Protein 7YKI (pdb70)

Sequence (388 aa):
SHWTSKVHESVIGRNPEGQLGFELKGGAENGQFPYLGEVKPGKVAYESGSKLVSEELLLEVNETPVAGLTIRDVLAVIKHCKDPLRLKKCVKQGGIVDKDLRHYLNLRFQKGSVDHELQQIIRDNLYLRTVPCCTTRPHKEGEVPGVDYIIFITVEEFMELEKSGALLESGTYEDNYYGTPKPPAESHWTSKVHESVIGRNPEGQLGFELKGGAENGQFPYLGEVKPGKVAYESGSKLVSEELLLEVNETPVAGLTIRDVLAVIKHCKDPLRLKCVKQGGIVDKDLRHYLNLRFQKGSVDHELQQIIRDNLYLRTVPCCTTRPHKEGEVPGVDYIFITVEEFMELEKSGALLESGTYEDNYYGTPKPPAEIRSHYLRAVSEIRSHYLRAVSE

Structure (mmCIF, N/CA/C/O backbone):
data_7YKI
#
_entry.id   7YKI
#
_cell.length_a   65.975
_cell.length_b   78.909
_cell.length_c   92.997
_cell.angle_alpha   90.000
_cell.angle_beta   90.000
_cell.angle_gamma   90.000
#
_symmetry.space_group_name_H-M   'P 21 2 21'
#
loop_
_entity.id
_entity.type
_entity.pdbx_description
1 polymer 'Membrane-associated guanylate kinase, WW and PDZ domain-containing protein 2'
2 polymer SAPAP1
3 non-polymer 'PHOSPHATE ION'
4 non-polymer GLYCEROL
5 water water
#
loop_
_atom_site.group_PDB
_atom_site.id
_atom_site.type_symbol
_atom_site.label_atom_id
_atom_site.label_alt_id
_atom_site.label_comp_id
_atom_site.label_asym_id
_atom_site.label_entity_id
_atom_site.label_seq_id
_atom_site.pdbx_PDB_ins_code
_atom_site.Cartn_x
_atom_site.Cartn_y
_atom_site.Cartn_z
_atom_site.occupancy
_atom_site.B_iso_or_equiv
_atom_site.auth_seq_id
_atom_site.auth_comp_id
_atom_site.auth_asym_id
_atom_site.auth_atom_id
_atom_site.pdbx_PDB_model_num
ATOM 1 N N . SER A 1 5 ? 71.815 11.911 64.668 1.000 60.657 9 SER A N 1
ATOM 2 C CA . SER A 1 5 ? 71.661 10.793 65.630 1.000 55.909 9 SER A CA 1
ATOM 3 C C . SER A 1 5 ? 72.286 11.165 66.978 1.000 54.654 9 SER A C 1
ATOM 4 O O . SER A 1 5 ? 73.003 12.162 67.144 1.000 56.552 9 SER A O 1
ATOM 7 N N . HIS A 1 6 ? 71.983 10.334 67.961 1.000 42.110 10 HIS A N 1
ATOM 8 C CA . HIS A 1 6 ? 72.285 10.676 69.329 1.000 37.215 10 HIS A CA 1
ATOM 9 C C . HIS A 1 6 ? 73.800 10.605 69.559 1.000 28.701 10 HIS A C 1
ATOM 10 O O . HIS A 1 6 ? 74.514 9.811 68.954 1.000 22.200 10 HIS A O 1
ATOM 17 N N . TRP A 1 7 ? 74.279 11.455 70.464 1.000 21.910 11 TRP A N 1
ATOM 18 C CA . TRP A 1 7 ? 75.610 11.349 71.036 1.000 21.687 11 TRP A CA 1
ATOM 19 C C . TRP A 1 7 ? 75.818 9.951 71.608 1.000 20.359 11 TRP A C 1
ATOM 20 O O . TRP A 1 7 ? 76.905 9.399 71.484 1.000 19.917 11 TRP A O 1
ATOM 31 N N . THR A 1 8 ? 74.783 9.381 72.237 1.000 20.339 12 THR A N 1
ATOM 32 C CA . THR A 1 8 ? 74.890 8.104 72.911 1.000 21.374 12 THR A CA 1
ATOM 33 C C . THR A 1 8 ? 74.542 6.926 71.988 1.000 22.595 12 THR A C 1
ATOM 34 O O . THR A 1 8 ? 74.449 5.815 72.472 1.000 18.130 12 THR A O 1
ATOM 38 N N . SER A 1 9 ? 74.420 7.117 70.672 1.000 22.475 13 SER A N 1
ATOM 39 C CA . SER A 1 9 ? 74.010 6.016 69.810 1.000 25.244 13 SER A CA 1
ATOM 40 C C . SER A 1 9 ? 75.020 4.863 69.824 1.000 20.862 13 SER A C 1
ATOM 41 O O . SER A 1 9 ? 74.600 3.715 69.723 1.000 17.712 13 SER A O 1
ATOM 44 N N . LYS A 1 10 ? 76.325 5.138 69.916 1.000 18.824 14 LYS A N 1
ATOM 45 C CA . LYS A 1 10 ? 77.333 4.071 69.896 1.000 18.737 14 LYS A CA 1
ATOM 46 C C . LYS A 1 10 ? 77.742 3.575 71.284 1.000 20.693 14 LYS A C 1
ATOM 47 O O . LYS A 1 10 ? 78.735 2.856 71.408 1.000 18.547 14 LYS A O 1
ATOM 53 N N . VAL A 1 11 ? 76.968 3.899 72.321 1.000 19.285 15 VAL A N 1
ATOM 54 C CA . VAL A 1 11 ? 77.299 3.483 73.675 1.000 22.668 15 VAL A CA 1
ATOM 55 C C . VAL A 1 11 ? 77.051 1.981 73.778 1.000 21.372 15 VAL A C 1
ATOM 56 O O . VAL A 1 11 ? 76.102 1.478 73.197 1.000 21.244 15 VAL A O 1
ATOM 60 N N . HIS A 1 12 ? 77.933 1.291 74.496 1.000 19.335 16 HIS A N 1
ATOM 61 C CA . HIS A 1 12 ? 77.840 -0.135 74.743 1.000 20.509 16 HIS A CA 1
ATOM 62 C C . HIS A 1 12 ? 78.506 -0.492 76.075 1.000 21.373 16 HIS A C 1
ATOM 63 O O . HIS A 1 12 ? 79.211 0.309 76.695 1.000 22.663 16 HIS A O 1
ATOM 70 N N . GLU A 1 13 ? 78.227 -1.704 76.544 1.000 22.133 17 GLU A N 1
ATOM 71 C CA . GLU A 1 13 ? 78.809 -2.231 77.760 1.000 25.496 17 GLU A CA 1
ATOM 72 C C . GLU A 1 13 ? 79.767 -3.365 77.392 1.000 25.719 17 GLU A C 1
ATOM 73 O O . GLU A 1 13 ? 79.369 -4.346 76.766 1.000 24.364 17 GLU A O 1
ATOM 79 N N . SER A 1 14 ? 81.032 -3.178 77.745 1.000 23.211 18 SER A N 1
ATOM 80 C CA . SER A 1 14 ? 82.051 -4.200 77.670 1.000 25.334 18 SER A CA 1
ATOM 81 C C . SER A 1 14 ? 82.398 -4.669 79.083 1.000 26.862 18 SER A C 1
ATOM 82 O O . SER A 1 14 ? 82.425 -3.879 80.036 1.000 25.970 18 SER A O 1
ATOM 85 N N . VAL A 1 15 ? 82.586 -5.980 79.248 1.000 27.224 19 VAL A N 1
ATOM 86 C CA . VAL A 1 15 ? 82.844 -6.568 80.555 1.000 28.758 19 VAL A CA 1
ATOM 87 C C . VAL A 1 15 ? 84.259 -7.153 80.582 1.000 33.491 19 VAL A C 1
ATOM 88 O O . VAL A 1 15 ? 84.626 -7.930 79.697 1.000 29.401 19 VAL A O 1
ATOM 92 N N . ILE A 1 16 ? 85.049 -6.768 81.591 1.000 30.641 20 ILE A N 1
ATOM 93 C CA . ILE A 1 16 ? 86.426 -7.207 81.687 1.000 31.576 20 ILE A CA 1
ATOM 94 C C . ILE A 1 16 ? 86.718 -7.684 83.108 1.000 34.916 20 ILE A C 1
ATOM 95 O O . ILE A 1 16 ? 85.980 -7.404 84.052 1.000 36.483 20 ILE A O 1
ATOM 100 N N . GLY A 1 17 ? 87.786 -8.477 83.214 1.000 41.605 21 GLY A N 1
ATOM 101 C CA . GLY A 1 17 ? 88.426 -8.790 84.484 1.000 43.479 21 GLY A CA 1
ATOM 102 C C . GLY A 1 17 ? 89.759 -8.058 84.568 1.000 41.676 21 GLY A C 1
ATOM 103 O O . GLY A 1 17 ? 90.260 -7.575 83.556 1.000 41.980 21 GLY A O 1
ATOM 104 N N . ARG A 1 18 ? 90.311 -7.940 85.773 1.000 44.627 22 ARG A N 1
ATOM 105 C CA . ARG A 1 18 ? 91.691 -7.502 85.911 1.000 50.668 22 ARG A CA 1
ATOM 106 C C . ARG A 1 18 ? 92.590 -8.722 85.758 1.000 52.175 22 ARG A C 1
ATOM 107 O O . ARG A 1 18 ? 92.147 -9.836 85.981 1.000 50.882 22 ARG A O 1
ATOM 115 N N . ASN A 1 19 ? 93.828 -8.480 85.339 1.000 65.394 23 ASN A N 1
ATOM 116 C CA . ASN A 1 19 ? 94.845 -9.509 85.186 1.000 73.836 23 ASN A CA 1
ATOM 117 C C . ASN A 1 19 ? 95.351 -9.909 86.570 1.000 77.323 23 ASN A C 1
ATOM 118 O O . ASN A 1 19 ? 94.964 -9.292 87.569 1.000 73.345 23 ASN A O 1
ATOM 123 N N . PRO A 1 20 ? 96.221 -10.948 86.668 1.000 83.688 24 PRO A N 1
ATOM 124 C CA . PRO A 1 20 ? 96.852 -11.323 87.938 1.000 81.921 24 PRO A CA 1
ATOM 125 C C . PRO A 1 20 ? 97.461 -10.166 88.736 1.000 85.805 24 PRO A C 1
ATOM 126 O O . PRO A 1 20 ? 97.356 -10.143 89.962 1.000 88.810 24 PRO A O 1
ATOM 130 N N . GLU A 1 21 ? 98.050 -9.190 88.022 1.000 77.724 25 GLU A N 1
ATOM 131 C CA . GLU A 1 21 ? 98.667 -8.012 88.616 1.000 78.366 25 GLU A CA 1
ATOM 132 C C . GLU A 1 21 ? 97.642 -6.957 89.055 1.000 75.045 25 GLU A C 1
ATOM 133 O O . GLU A 1 21 ? 98.046 -5.908 89.545 1.000 73.519 25 GLU A O 1
ATOM 135 N N . GLY A 1 22 ? 96.334 -7.196 88.854 1.000 75.990 26 GLY A N 1
ATOM 136 C CA . GLY A 1 22 ? 95.300 -6.235 89.222 1.000 63.969 26 GLY A CA 1
ATOM 137 C C . GLY A 1 22 ? 95.173 -5.062 88.242 1.000 57.888 26 GLY A C 1
ATOM 138 O O . GLY A 1 22 ? 94.525 -4.070 88.555 1.000 60.698 26 GLY A O 1
ATOM 139 N N . GLN A 1 23 ? 95.774 -5.179 87.051 1.000 55.177 27 GLN A N 1
ATOM 140 C CA . GLN A 1 23 ? 95.699 -4.163 86.006 1.000 52.486 27 GLN A CA 1
ATOM 141 C C . GLN A 1 23 ? 94.600 -4.505 84.982 1.000 47.315 27 GLN A C 1
ATOM 142 O O . GLN A 1 23 ? 94.097 -5.627 84.934 1.000 48.479 27 GLN A O 1
ATOM 144 N N . LEU A 1 24 ? 94.210 -3.507 84.172 1.000 40.300 28 LEU A N 1
ATOM 145 C CA . LEU A 1 24 ? 93.026 -3.582 83.316 1.000 39.985 28 LEU A CA 1
ATOM 146 C C . LEU A 1 24 ? 93.374 -4.152 81.944 1.000 37.051 28 LEU A C 1
ATOM 147 O O . LEU A 1 24 ? 92.513 -4.706 81.265 1.000 42.997 28 LEU A O 1
ATOM 152 N N . GLY A 1 25 ? 94.603 -3.894 81.500 1.000 38.156 29 GLY A N 1
ATOM 153 C CA . GLY A 1 25 ? 95.049 -4.251 80.162 1.000 38.685 29 GLY A CA 1
ATOM 154 C C . GLY A 1 25 ? 95.210 -3.030 79.265 1.000 36.949 29 GLY A C 1
ATOM 155 O O . GLY A 1 25 ? 95.696 -3.137 78.141 1.000 43.298 29 GLY A O 1
ATOM 156 N N . PHE A 1 26 ? 94.774 -1.864 79.766 1.000 34.693 30 PHE A N 1
ATOM 157 C CA . PHE A 1 26 ? 94.887 -0.598 79.058 1.000 29.815 30 PHE A CA 1
ATOM 158 C C . PHE A 1 26 ? 95.090 0.493 80.106 1.000 26.951 30 PHE A C 1
ATOM 159 O O . PHE A 1 26 ? 94.789 0.267 81.260 1.000 29.459 30 PHE A O 1
ATOM 167 N N . GLU A 1 27 ? 95.634 1.633 79.692 1.000 31.327 31 GLU A N 1
ATOM 168 C CA . GLU A 1 27 ? 95.799 2.794 80.548 1.000 38.005 31 GLU A CA 1
ATOM 169 C C . GLU A 1 27 ? 94.537 3.656 80.446 1.000 38.248 31 GLU A C 1
ATOM 170 O O . GLU A 1 27 ? 93.892 3.683 79.392 1.000 35.461 31 GLU A O 1
ATOM 172 N N . LEU A 1 28 ? 94.202 4.343 81.549 1.000 39.701 32 LEU A N 1
ATOM 173 C CA . LEU A 1 28 ? 93.213 5.417 81.559 1.000 38.878 32 LEU A CA 1
ATOM 174 C C . LEU A 1 28 ? 93.880 6.761 81.296 1.000 38.286 32 LEU A C 1
ATOM 175 O O . LEU A 1 28 ? 94.839 7.129 81.972 1.000 37.620 32 LEU A O 1
ATOM 180 N N . LYS A 1 29 ? 93.291 7.527 80.375 1.000 31.235 33 LYS A N 1
ATOM 181 C CA . LYS A 1 29 ? 93.768 8.843 80.027 1.000 29.455 33 LYS A CA 1
ATOM 182 C C . LYS A 1 29 ? 92.664 9.867 80.248 1.000 27.863 33 LYS A C 1
ATOM 183 O O . LYS A 1 29 ? 91.515 9.497 80.422 1.000 25.176 33 LYS A O 1
ATOM 189 N N . GLY A 1 30 ? 93.040 11.142 80.216 1.000 24.685 34 GLY A N 1
ATOM 190 C CA . GLY A 1 30 ? 92.107 12.243 80.164 1.000 25.618 34 GLY A CA 1
ATOM 191 C C . GLY A 1 30 ? 91.651 12.574 81.574 1.000 24.500 34 GLY A C 1
ATOM 192 O O . GLY A 1 30 ? 92.477 12.690 82.464 1.000 25.662 34 GLY A O 1
ATOM 193 N N . GLY A 1 31 ? 90.351 12.742 81.783 1.000 20.243 35 GLY A N 1
ATOM 194 C CA . GLY A 1 31 ? 89.873 13.161 83.089 1.000 20.331 35 GLY A CA 1
ATOM 195 C C . GLY A 1 31 ? 89.645 14.666 83.132 1.000 19.625 35 GLY A C 1
ATOM 196 O O . GLY A 1 31 ? 90.222 15.427 82.328 1.000 18.897 35 GLY A O 1
ATOM 197 N N . ALA A 1 32 ? 88.735 15.070 84.029 1.000 19.577 36 ALA A N 1
ATOM 198 C CA . ALA A 1 32 ? 88.282 16.437 84.117 1.000 20.880 36 ALA A CA 1
ATOM 199 C C . ALA A 1 32 ? 89.426 17.426 84.432 1.000 20.581 36 ALA A C 1
ATOM 200 O O . ALA A 1 32 ? 89.332 18.576 84.059 1.000 20.267 36 ALA A O 1
ATOM 202 N N . GLU A 1 33 ? 90.482 16.992 85.118 1.000 21.916 37 GLU A N 1
ATOM 203 C CA . GLU A 1 33 ? 91.619 17.841 85.437 1.000 27.429 37 GLU A CA 1
ATOM 204 C C . GLU A 1 33 ? 92.305 18.300 84.148 1.000 28.525 37 GLU A C 1
ATOM 205 O O . GLU A 1 33 ? 92.886 19.366 84.129 1.000 29.212 37 GLU A O 1
ATOM 211 N N . ASN A 1 34 ? 92.204 17.483 83.085 1.000 29.150 38 ASN A N 1
ATOM 212 C CA . ASN A 1 34 ? 92.679 17.777 81.744 1.000 25.542 38 ASN A CA 1
ATOM 213 C C . ASN A 1 34 ? 91.548 18.285 80.859 1.000 27.444 38 ASN A C 1
ATOM 214 O O . ASN A 1 34 ? 91.685 18.382 79.650 1.000 27.426 38 ASN A O 1
ATOM 219 N N . GLY A 1 35 ? 90.396 18.589 81.446 1.000 23.384 39 GLY A N 1
ATOM 220 C CA . GLY A 1 35 ? 89.287 19.049 80.645 1.000 24.601 39 GLY A CA 1
ATOM 221 C C . GLY A 1 35 ? 88.712 17.966 79.729 1.000 20.849 39 GLY A C 1
ATOM 222 O O . GLY A 1 35 ? 88.048 18.275 78.746 1.000 22.024 39 GLY A O 1
ATOM 223 N N . GLN A 1 36 ? 88.862 16.699 80.119 1.000 21.808 40 GLN A N 1
ATOM 224 C CA . GLN A 1 36 ? 88.451 15.632 79.237 1.000 20.177 40 GLN A CA 1
ATOM 225 C C . GLN A 1 36 ? 87.599 14.615 79.980 1.000 18.841 40 GLN A C 1
ATOM 226 O O . GLN A 1 36 ? 87.681 14.462 81.209 1.000 17.904 40 GLN A O 1
ATOM 232 N N . PHE A 1 37 ? 86.841 13.880 79.162 1.000 17.992 41 PHE A N 1
ATOM 233 C CA . PHE A 1 37 ? 86.320 12.588 79.532 1.000 18.260 41 PHE A CA 1
ATOM 234 C C . PHE A 1 37 ? 87.489 11.699 79.961 1.000 19.484 41 PHE A C 1
ATOM 235 O O . PHE A 1 37 ? 88.611 11.896 79.487 1.000 20.020 41 PHE A O 1
ATOM 243 N N . PRO A 1 38 ? 87.271 10.696 80.831 1.000 18.415 42 PRO A N 1
ATOM 244 C CA . PRO A 1 38 ? 88.234 9.609 80.973 1.000 20.581 42 PRO A CA 1
ATOM 245 C C . PRO A 1 38 ? 88.068 8.785 79.696 1.000 20.691 42 PRO A C 1
ATOM 246 O O . PRO A 1 38 ? 86.954 8.641 79.150 1.000 22.804 42 PRO A O 1
ATOM 250 N N . TYR A 1 39 ? 89.178 8.330 79.143 1.000 20.084 43 TYR A N 1
ATOM 251 C CA . TYR A 1 39 ? 89.144 7.575 77.897 1.000 20.816 43 TYR A CA 1
ATOM 252 C C . TYR A 1 39 ? 90.304 6.579 77.896 1.000 25.483 43 TYR A C 1
ATOM 253 O O . TYR A 1 39 ? 91.253 6.697 78.682 1.000 27.817 43 TYR A O 1
ATOM 262 N N . LEU A 1 40 ? 90.190 5.558 77.059 1.000 26.366 44 LEU A N 1
ATOM 263 C CA . LEU A 1 40 ? 91.155 4.460 77.116 1.000 28.497 44 LEU A CA 1
ATOM 264 C C . LEU A 1 40 ? 92.401 4.859 76.346 1.000 27.431 44 LEU A C 1
ATOM 265 O O . LEU A 1 40 ? 92.330 5.595 75.366 1.000 28.265 44 LEU A O 1
ATOM 270 N N . GLY A 1 41 ? 93.540 4.334 76.769 1.000 30.486 45 GLY A N 1
ATOM 271 C CA . GLY A 1 41 ? 94.705 4.395 75.904 1.000 34.616 45 GLY A CA 1
ATOM 272 C C . GLY A 1 41 ? 94.541 3.431 74.719 1.000 38.119 45 GLY A C 1
ATOM 273 O O . GLY A 1 41 ? 93.425 3.091 74.313 1.000 32.516 45 GLY A O 1
ATOM 274 N N . GLU A 1 42 ? 95.664 2.958 74.174 1.000 41.531 46 GLU A N 1
ATOM 275 C CA . GLU A 1 42 ? 95.634 1.928 73.150 1.000 39.587 46 GLU A CA 1
ATOM 276 C C . GLU A 1 42 ? 95.120 0.617 73.744 1.000 32.978 46 GLU A C 1
ATOM 277 O O . GLU A 1 42 ? 95.479 0.181 74.831 1.000 31.615 46 GLU A O 1
ATOM 283 N N . VAL A 1 43 ? 94.218 -0.011 72.997 1.000 32.339 47 VAL A N 1
ATOM 284 C CA . VAL A 1 43 ? 93.707 -1.320 73.344 1.000 35.034 47 VAL A CA 1
ATOM 285 C C . VAL A 1 43 ? 94.329 -2.295 72.357 1.000 34.691 47 VAL A C 1
ATOM 286 O O . VAL A 1 43 ? 93.912 -2.351 71.209 1.000 33.144 47 VAL A O 1
ATOM 290 N N . LYS A 1 44 ? 95.409 -2.954 72.779 1.000 44.093 48 LYS A N 1
ATOM 291 C CA . LYS A 1 44 ? 96.089 -3.936 71.941 1.000 48.117 48 LYS A CA 1
ATOM 292 C C . LYS A 1 44 ? 95.305 -5.245 71.989 1.000 46.462 48 LYS A C 1
ATOM 293 O O . LYS A 1 44 ? 94.882 -5.670 73.066 1.000 42.178 48 LYS A O 1
ATOM 299 N N . PRO A 1 45 ? 95.120 -5.956 70.847 1.000 58.622 49 PRO A N 1
ATOM 300 C CA . PRO A 1 45 ? 94.408 -7.236 70.879 1.000 59.310 49 PRO A CA 1
ATOM 301 C C . PRO A 1 45 ? 95.156 -8.219 71.785 1.000 58.913 49 PRO A C 1
ATOM 302 O O . PRO A 1 45 ? 96.386 -8.203 71.854 1.000 53.198 49 PRO A O 1
ATOM 306 N N . GLY A 1 46 ? 94.387 -9.000 72.549 1.000 59.212 50 GLY A N 1
ATOM 307 C CA . GLY A 1 46 ? 94.928 -10.002 73.449 1.000 56.835 50 GLY A CA 1
ATOM 308 C C . GLY A 1 46 ? 95.227 -9.481 74.855 1.000 60.046 50 GLY A C 1
ATOM 309 O O . GLY A 1 46 ? 95.289 -10.273 75.797 1.000 56.779 50 GLY A O 1
ATOM 310 N N . LYS A 1 47 ? 95.446 -8.169 75.010 1.000 58.557 51 LYS A N 1
ATOM 311 C CA . LYS A 1 47 ? 95.940 -7.654 76.280 1.000 55.106 51 LYS A CA 1
ATOM 312 C C . LYS A 1 47 ? 94.821 -7.569 77.323 1.000 49.859 51 LYS A C 1
ATOM 313 O O . LYS A 1 47 ? 95.102 -7.556 78.514 1.000 48.183 51 LYS A O 1
ATOM 317 N N . VAL A 1 48 ? 93.547 -7.537 76.894 1.000 47.034 52 VAL A N 1
ATOM 318 C CA . VAL A 1 48 ? 92.429 -7.327 77.807 1.000 40.937 52 VAL A CA 1
ATOM 319 C C . VAL A 1 48 ? 91.710 -8.640 78.088 1.000 37.728 52 VAL A C 1
ATOM 320 O O . VAL A 1 48 ? 91.404 -9.389 77.172 1.000 46.283 52 VAL A O 1
ATOM 324 N N . ALA A 1 49 ? 91.357 -8.871 79.352 1.000 36.090 53 ALA A N 1
ATOM 325 C CA . ALA A 1 49 ? 90.638 -10.078 79.736 1.000 39.717 53 ALA A CA 1
ATOM 326 C C . ALA A 1 49 ? 89.123 -9.865 79.690 1.000 36.321 53 ALA A C 1
ATOM 327 O O . ALA A 1 49 ? 88.495 -9.656 80.715 1.000 35.611 53 ALA A O 1
ATOM 329 N N . TYR A 1 50 ? 88.526 -10.053 78.514 1.000 31.678 54 TYR A N 1
ATOM 330 C CA . TYR A 1 50 ? 87.101 -9.837 78.336 1.000 29.833 54 TYR A CA 1
ATOM 331 C C . TYR A 1 50 ? 86.296 -11.018 78.847 1.000 28.897 54 TYR A C 1
ATOM 332 O O . TYR A 1 50 ? 86.722 -12.155 78.749 1.000 31.145 54 TYR A O 1
ATOM 341 N N . GLU A 1 51 ? 85.086 -10.752 79.328 1.000 32.058 55 GLU A N 1
ATOM 342 C CA . GLU A 1 51 ? 84.033 -11.750 79.378 1.000 36.888 55 GLU A CA 1
ATOM 343 C C . GLU A 1 51 ? 83.148 -11.521 78.151 1.000 39.427 55 GLU A C 1
ATOM 344 O O . GLU A 1 51 ? 83.306 -10.513 77.468 1.000 39.297 55 GLU A O 1
ATOM 350 N N . SER A 1 52 ? 82.239 -12.460 77.878 1.000 38.309 56 SER A N 1
ATOM 351 C CA . SER A 1 52 ? 81.427 -12.419 76.674 1.000 39.865 56 SER A CA 1
ATOM 352 C C . SER A 1 52 ? 80.774 -11.049 76.531 1.000 46.339 56 SER A C 1
ATOM 353 O O . SER A 1 52 ? 80.366 -10.429 77.525 1.000 42.602 56 SER A O 1
ATOM 356 N N . GLY A 1 53 ? 80.694 -10.596 75.268 1.000 46.733 57 GLY A N 1
ATOM 357 C CA . GLY A 1 53 ? 80.031 -9.346 74.936 1.000 40.971 57 GLY A CA 1
ATOM 358 C C . GLY A 1 53 ? 80.941 -8.430 74.128 1.000 35.752 57 GLY A C 1
ATOM 359 O O . GLY A 1 53 ? 81.896 -8.887 73.492 1.000 34.125 57 GLY A O 1
ATOM 360 N N . SER A 1 54 ? 80.635 -7.138 74.192 1.000 29.809 58 SER A N 1
ATOM 361 C CA . SER A 1 54 ? 81.254 -6.173 73.299 1.000 29.723 58 SER A CA 1
ATOM 362 C C . SER A 1 54 ? 82.693 -5.903 73.749 1.000 26.080 58 SER A C 1
ATOM 363 O O . SER A 1 54 ? 83.072 -6.193 74.887 1.000 27.803 58 SER A O 1
ATOM 366 N N . LYS A 1 55 ? 83.514 -5.465 72.794 1.000 26.949 59 LYS A N 1
ATOM 367 C CA . LYS A 1 55 ? 84.940 -5.295 73.012 1.000 28.358 59 LYS A CA 1
ATOM 368 C C . LYS A 1 55 ? 85.212 -3.820 72.847 1.000 25.350 59 LYS A C 1
ATOM 369 O O . LYS A 1 55 ? 84.283 -3.065 72.553 1.000 25.599 59 LYS A O 1
ATOM 375 N N . LEU A 1 56 ? 86.459 -3.429 73.057 1.000 26.239 60 LEU A N 1
ATOM 376 C CA . LEU A 1 56 ? 86.811 -2.022 73.107 1.000 25.033 60 LEU A CA 1
ATOM 377 C C . LEU A 1 56 ? 87.814 -1.710 72.003 1.000 28.307 60 LEU A C 1
ATOM 378 O O . LEU A 1 56 ? 88.781 -2.478 71.825 1.000 25.474 60 LEU A O 1
ATOM 383 N N . VAL A 1 57 ? 87.590 -0.584 71.304 1.000 19.671 61 VAL A N 1
ATOM 384 C CA . VAL A 1 57 ? 88.645 0.025 70.532 1.000 25.044 61 VAL A CA 1
ATOM 385 C C . VAL A 1 57 ? 89.462 0.965 71.401 1.000 25.772 61 VAL A C 1
ATOM 386 O O . VAL A 1 57 ? 89.021 1.460 72.452 1.000 24.593 61 VAL A O 1
ATOM 390 N N . SER A 1 58 ? 90.647 1.276 70.865 1.000 26.120 62 SER A N 1
ATOM 391 C CA . SER A 1 58 ? 91.511 2.294 71.437 1.000 26.908 62 SER A CA 1
ATOM 392 C C . SER A 1 58 ? 90.708 3.571 71.623 1.000 22.876 62 SER A C 1
ATOM 393 O O . SER A 1 58 ? 89.914 3.898 70.779 1.000 21.650 62 SER A O 1
ATOM 396 N N . GLU A 1 59 ? 90.906 4.245 72.766 1.000 25.920 63 GLU A N 1
ATOM 397 C CA . GLU A 1 59 ? 90.508 5.631 72.981 1.000 25.394 63 GLU A CA 1
ATOM 398 C C . GLU A 1 59 ? 89.002 5.791 73.143 1.000 20.947 63 GLU A C 1
ATOM 399 O O . GLU A 1 59 ? 88.498 6.920 73.066 1.000 19.461 63 GLU A O 1
ATOM 405 N N . GLU A 1 60 ? 88.288 4.708 73.463 1.000 19.367 64 GLU A N 1
ATOM 406 C CA . GLU A 1 60 ? 86.860 4.894 73.786 1.000 22.923 64 GLU A CA 1
ATOM 407 C C . GLU A 1 60 ? 86.689 5.804 75.014 1.000 18.289 64 GLU A C 1
ATOM 408 O O . GLU A 1 60 ? 87.466 5.709 75.955 1.000 17.496 64 GLU A O 1
ATOM 414 N N . LEU A 1 61 ? 85.630 6.645 75.046 1.000 17.786 65 LEU A N 1
ATOM 415 C CA . LEU A 1 61 ? 85.296 7.369 76.269 1.000 17.645 65 LEU A CA 1
ATOM 416 C C . LEU A 1 61 ? 84.681 6.417 77.281 1.000 17.647 65 LEU A C 1
ATOM 417 O O . LEU A 1 61 ? 83.870 5.583 76.916 1.000 23.303 65 LEU A O 1
ATOM 422 N N . LEU A 1 62 ? 85.075 6.524 78.554 1.000 18.354 66 LEU A N 1
ATOM 423 C CA . LEU A 1 62 ? 84.555 5.708 79.638 1.000 18.495 66 LEU A CA 1
ATOM 424 C C . LEU A 1 62 ? 83.513 6.549 80.382 1.000 19.543 66 LEU A C 1
ATOM 425 O O . LEU A 1 62 ? 83.826 7.659 80.849 1.000 19.842 66 LEU A O 1
ATOM 430 N N . LEU A 1 63 ? 82.294 6.011 80.467 1.000 18.705 67 LEU A N 1
ATOM 431 C CA . LEU A 1 63 ? 81.161 6.740 81.027 1.000 19.534 67 LEU A CA 1
ATOM 432 C C . LEU A 1 63 ? 80.798 6.212 82.402 1.000 18.733 67 LEU A C 1
ATOM 433 O O . LEU A 1 63 ? 80.431 7.000 83.265 1.000 19.205 67 LEU A O 1
ATOM 438 N N . GLU A 1 64 ? 80.777 4.888 82.559 1.000 20.128 68 GLU A N 1
ATOM 439 C CA . GLU A 1 64 ? 80.372 4.246 83.792 1.000 21.470 68 GLU A CA 1
ATOM 440 C C . GLU A 1 64 ? 81.208 3.004 84.088 1.000 22.708 68 GLU A C 1
ATOM 441 O O . GLU A 1 64 ? 81.599 2.283 83.166 1.000 21.798 68 GLU A O 1
ATOM 447 N N . VAL A 1 65 ? 81.333 2.717 85.390 1.000 21.042 69 VAL A N 1
ATOM 448 C CA . VAL A 1 65 ? 81.938 1.502 85.905 1.000 24.665 69 VAL A CA 1
ATOM 449 C C . VAL A 1 65 ? 80.981 0.858 86.892 1.000 24.665 69 VAL A C 1
ATOM 450 O O . VAL A 1 65 ? 80.720 1.432 87.955 1.000 25.657 69 VAL A O 1
ATOM 454 N N . ASN A 1 66 ? 80.505 -0.352 86.568 1.000 23.971 70 ASN A N 1
ATOM 455 C CA . ASN A 1 66 ? 79.579 -1.079 87.446 1.000 26.804 70 ASN A CA 1
ATOM 456 C C . ASN A 1 66 ? 78.417 -0.174 87.840 1.000 27.488 70 ASN A C 1
ATOM 457 O O . ASN A 1 66 ? 78.042 -0.076 89.002 1.000 29.712 70 ASN A O 1
ATOM 462 N N . GLU A 1 67 ? 77.868 0.508 86.835 1.000 28.167 71 GLU A N 1
ATOM 463 C CA . GLU A 1 67 ? 76.744 1.420 86.985 1.000 31.034 71 GLU A CA 1
ATOM 464 C C . GLU A 1 67 ? 77.071 2.619 87.890 1.000 27.292 71 GLU A C 1
ATOM 465 O O . GLU A 1 67 ? 76.178 3.358 88.277 1.000 29.261 71 GLU A O 1
ATOM 471 N N . THR A 1 68 ? 78.347 2.903 88.185 1.000 23.964 72 THR A N 1
ATOM 472 C CA . THR A 1 68 ? 78.699 4.195 88.769 1.000 21.863 72 THR A CA 1
ATOM 473 C C . THR A 1 68 ? 79.170 5.122 87.656 1.000 21.813 72 THR A C 1
ATOM 474 O O . THR A 1 68 ? 80.137 4.830 86.961 1.000 19.897 72 THR A O 1
ATOM 478 N N . PRO A 1 69 ? 78.462 6.228 87.355 1.000 20.813 73 PRO A N 1
ATOM 479 C CA . PRO A 1 69 ? 78.958 7.151 86.317 1.000 21.395 73 PRO A CA 1
ATOM 480 C C . PRO A 1 69 ? 80.281 7.805 86.739 1.000 20.943 73 PRO A C 1
ATOM 481 O O . PRO A 1 69 ? 80.445 8.212 87.884 1.000 21.866 73 PRO A O 1
ATOM 485 N N . VAL A 1 70 ? 81.268 7.792 85.833 1.000 20.358 74 VAL A N 1
ATOM 486 C CA . VAL A 1 70 ? 82.591 8.311 86.137 1.000 18.684 74 VAL A CA 1
ATOM 487 C C . VAL A 1 70 ? 82.953 9.464 85.201 1.000 18.926 74 VAL A C 1
ATOM 488 O O . VAL A 1 70 ? 83.901 10.175 85.464 1.000 18.986 74 VAL A O 1
ATOM 492 N N . ALA A 1 71 ? 82.281 9.607 84.053 1.000 16.997 75 ALA A N 1
ATOM 493 C CA . ALA A 1 71 ? 82.530 10.739 83.194 1.000 18.248 75 ALA A CA 1
ATOM 494 C C . ALA A 1 71 ? 82.219 12.033 83.952 1.000 20.735 75 ALA A C 1
ATOM 495 O O . ALA A 1 71 ? 81.222 12.115 84.650 1.000 17.490 75 ALA A O 1
ATOM 497 N N . GLY A 1 72 ? 83.149 12.985 83.837 1.000 17.396 76 GLY A N 1
ATOM 498 C CA . GLY A 1 72 ? 83.108 14.229 84.550 1.000 20.160 76 GLY A CA 1
ATOM 499 C C . GLY A 1 72 ? 83.974 14.211 85.809 1.000 21.117 76 GLY A C 1
ATOM 500 O O . GLY A 1 72 ? 84.171 15.266 86.398 1.000 19.482 76 GLY A O 1
ATOM 501 N N . LEU A 1 73 ? 84.468 13.036 86.233 1.000 20.135 77 LEU A N 1
ATOM 502 C CA . LEU A 1 73 ? 85.398 12.956 87.349 1.000 21.106 77 LEU A CA 1
ATOM 503 C C . LEU A 1 73 ? 86.852 13.041 86.853 1.000 22.639 77 LEU A C 1
ATOM 504 O O . LEU A 1 73 ? 87.143 12.953 85.667 1.000 25.752 77 LEU A O 1
ATOM 509 N N . THR A 1 74 ? 87.758 13.195 87.802 1.000 23.187 78 THR A N 1
ATOM 510 C CA . THR A 1 74 ? 89.186 13.156 87.538 1.000 25.104 78 THR A CA 1
ATOM 511 C C . THR A 1 74 ? 89.640 11.716 87.449 1.000 24.131 78 THR A C 1
ATOM 512 O O . THR A 1 74 ? 88.964 10.813 87.938 1.000 20.760 78 THR A O 1
ATOM 516 N N . ILE A 1 75 ? 90.843 11.503 86.917 1.000 27.375 79 ILE A N 1
ATOM 517 C CA . ILE A 1 75 ? 91.348 10.144 86.764 1.000 27.083 79 ILE A CA 1
ATOM 518 C C . ILE A 1 75 ? 91.507 9.485 88.128 1.000 25.730 79 ILE A C 1
ATOM 519 O O . ILE A 1 75 ? 91.175 8.309 88.274 1.000 26.245 79 ILE A O 1
ATOM 524 N N . ARG A 1 76 ? 91.942 10.245 89.134 1.000 25.931 80 ARG A N 1
ATOM 525 C CA . ARG A 1 76 ? 92.071 9.706 90.485 1.000 30.592 80 ARG A CA 1
ATOM 526 C C . ARG A 1 76 ? 90.731 9.129 90.944 1.000 26.793 80 ARG A C 1
ATOM 527 O O . ARG A 1 76 ? 90.646 8.045 91.509 1.000 23.368 80 ARG A O 1
ATOM 531 N N . ASP A 1 77 ? 89.651 9.884 90.733 1.000 28.357 81 ASP A N 1
ATOM 532 C CA . ASP A 1 77 ? 88.346 9.437 91.208 1.000 27.780 81 ASP A CA 1
ATOM 533 C C . ASP A 1 77 ? 87.910 8.194 90.444 1.000 23.258 81 ASP A C 1
ATOM 534 O O . ASP A 1 77 ? 87.284 7.307 91.018 1.000 21.781 81 ASP A O 1
ATOM 539 N N . VAL A 1 78 ? 88.187 8.158 89.130 1.000 23.339 82 VAL A N 1
ATOM 540 C CA . VAL A 1 78 ? 87.825 7.001 88.319 1.000 22.346 82 VAL A CA 1
ATOM 541 C C . VAL A 1 78 ? 88.546 5.766 88.848 1.000 21.344 82 VAL A C 1
ATOM 542 O O . VAL A 1 78 ? 87.952 4.723 89.003 1.000 20.553 82 VAL A O 1
ATOM 546 N N . LEU A 1 79 ? 89.837 5.898 89.130 1.000 21.182 83 LEU A N 1
ATOM 547 C CA . LEU A 1 79 ? 90.603 4.777 89.654 1.000 24.028 83 LEU A CA 1
ATOM 548 C C . LEU A 1 79 ? 90.090 4.377 91.038 1.000 21.844 83 LEU A C 1
ATOM 549 O O . LEU A 1 79 ? 89.996 3.221 91.325 1.000 22.058 83 LEU A O 1
ATOM 554 N N . ALA A 1 80 ? 89.624 5.329 91.837 1.000 23.904 84 ALA A N 1
ATOM 555 C CA . ALA A 1 80 ? 89.075 5.026 93.146 1.000 23.004 84 ALA A CA 1
ATOM 556 C C . ALA A 1 80 ? 87.777 4.250 93.025 1.000 24.066 84 ALA A C 1
ATOM 557 O O . ALA A 1 80 ? 87.530 3.369 93.829 1.000 25.781 84 ALA A O 1
ATOM 559 N N . VAL A 1 81 ? 86.924 4.585 92.038 1.000 24.309 85 VAL A N 1
ATOM 560 C CA . VAL A 1 81 ? 85.702 3.821 91.810 1.000 23.715 85 VAL A CA 1
ATOM 561 C C . VAL A 1 81 ? 86.093 2.384 91.431 1.000 28.007 85 VAL A C 1
ATOM 562 O O . VAL A 1 81 ? 85.539 1.415 91.991 1.000 28.505 85 VAL A O 1
ATOM 566 N N . ILE A 1 82 ? 87.040 2.246 90.494 1.000 25.110 86 ILE A N 1
ATOM 567 C CA . ILE A 1 82 ? 87.456 0.932 90.005 1.000 28.346 86 ILE A CA 1
ATOM 568 C C . ILE A 1 82 ? 88.035 0.110 91.165 1.000 30.269 86 ILE A C 1
ATOM 569 O O . ILE A 1 82 ? 87.583 -0.987 91.382 1.000 27.695 86 ILE A O 1
ATOM 574 N N . LYS A 1 83 ? 88.939 0.672 91.987 1.000 35.598 87 LYS A N 1
ATOM 575 C CA . LYS A 1 83 ? 89.465 -0.020 93.157 1.000 33.261 87 LYS A CA 1
ATOM 576 C C . LYS A 1 83 ? 88.377 -0.541 94.103 1.000 34.582 87 LYS A C 1
ATOM 577 O O . LYS A 1 83 ? 88.649 -1.470 94.839 1.000 36.814 87 LYS A O 1
ATOM 579 N N . HIS A 1 84 ? 87.164 0.037 94.148 1.000 35.464 88 HIS A N 1
ATOM 580 C CA . HIS A 1 84 ? 86.128 -0.452 95.047 1.000 34.114 88 HIS A CA 1
ATOM 581 C C . HIS A 1 84 ? 85.108 -1.330 94.333 1.000 38.215 88 HIS A C 1
ATOM 582 O O . HIS A 1 84 ? 84.112 -1.721 94.941 1.000 42.328 88 HIS A O 1
ATOM 589 N N . CYS A 1 85 ? 85.323 -1.611 93.043 1.000 36.067 89 CYS A N 1
ATOM 590 C CA . CYS A 1 85 ? 84.451 -2.538 92.332 1.000 38.898 89 CYS A CA 1
ATOM 591 C C . CYS A 1 85 ? 85.051 -3.943 92.368 1.000 39.961 89 CYS A C 1
ATOM 592 O O . CYS A 1 85 ? 86.267 -4.109 92.297 1.000 42.692 89 CYS A O 1
ATOM 595 N N . LYS A 1 86 ? 84.168 -4.938 92.480 1.000 35.237 90 LYS A N 1
ATOM 596 C CA . LYS A 1 86 ? 84.534 -6.329 92.323 1.000 43.565 90 LYS A CA 1
ATOM 597 C C . LYS A 1 86 ? 84.425 -6.695 90.841 1.000 41.382 90 LYS A C 1
ATOM 598 O O . LYS A 1 86 ? 83.465 -6.295 90.176 1.000 42.311 90 LYS A O 1
ATOM 600 N N . ASP A 1 87 ? 85.379 -7.503 90.365 1.000 42.739 91 ASP A N 1
ATOM 601 C CA . ASP A 1 87 ? 85.274 -8.168 89.075 1.000 46.740 91 ASP A CA 1
ATOM 602 C C . ASP A 1 87 ? 83.980 -8.966 88.970 1.000 45.940 91 ASP A C 1
ATOM 603 O O . ASP A 1 87 ? 83.448 -9.426 89.970 1.000 50.426 91 ASP A O 1
ATOM 608 N N . PRO A 1 88 ? 83.385 -9.077 87.758 1.000 47.117 92 PRO A N 1
ATOM 609 C CA . PRO A 1 88 ? 83.900 -8.382 86.575 1.000 45.715 92 PRO A CA 1
ATOM 610 C C . PRO A 1 88 ? 83.460 -6.910 86.515 1.000 40.212 92 PRO A C 1
ATOM 611 O O . PRO A 1 88 ? 82.419 -6.529 87.067 1.000 33.122 92 PRO A O 1
ATOM 615 N N . LEU A 1 89 ? 84.299 -6.091 85.865 1.000 34.662 93 LEU A N 1
ATOM 616 C CA . LEU A 1 89 ? 84.007 -4.682 85.660 1.000 33.655 93 LEU A CA 1
ATOM 617 C C . LEU A 1 89 ? 83.135 -4.528 84.425 1.000 29.779 93 LEU A C 1
ATOM 618 O O . LEU A 1 89 ? 83.571 -4.894 83.346 1.000 26.338 93 LEU A O 1
ATOM 623 N N . ARG A 1 90 ? 81.937 -3.974 84.591 1.000 27.178 94 ARG A N 1
ATOM 624 C CA . ARG A 1 90 ? 81.090 -3.587 83.469 1.000 26.943 94 ARG A CA 1
ATOM 625 C C . ARG A 1 90 ? 81.404 -2.135 83.119 1.000 25.241 94 ARG A C 1
ATOM 626 O O . ARG A 1 90 ? 81.176 -1.255 83.931 1.000 24.278 94 ARG A O 1
ATOM 634 N N . LEU A 1 91 ? 81.998 -1.904 81.953 1.000 22.877 95 LEU A N 1
ATOM 635 C CA . LEU A 1 91 ? 82.353 -0.574 81.475 1.000 21.881 95 LEU A CA 1
ATOM 636 C C . LEU A 1 91 ? 81.360 -0.149 80.397 1.000 25.976 95 LEU A C 1
ATOM 637 O O . LEU A 1 91 ? 81.198 -0.845 79.391 1.000 28.572 95 LEU A O 1
ATOM 642 N N . LYS A 1 92 ? 80.639 0.948 80.633 1.000 21.990 96 LYS A N 1
ATOM 643 C CA A LYS A 1 92 ? 79.900 1.623 79.584 0.520 21.763 96 LYS A CA 1
ATOM 644 C CA B LYS A 1 92 ? 79.891 1.623 79.590 0.480 21.357 96 LYS A CA 1
ATOM 645 C C . LYS A 1 92 ? 80.834 2.628 78.921 1.000 20.409 96 LYS A C 1
ATOM 646 O O . LYS A 1 92 ? 81.358 3.518 79.590 1.000 21.440 96 LYS A O 1
ATOM 657 N N . CYS A 1 93 ? 81.035 2.453 77.615 1.000 19.100 97 CYS A N 1
ATOM 658 C CA . CYS A 1 93 ? 81.967 3.217 76.821 1.000 19.940 97 CYS A CA 1
ATOM 659 C C . CYS A 1 93 ? 81.329 3.633 75.496 1.000 20.113 97 CYS A C 1
ATOM 660 O O . CYS A 1 93 ? 80.300 3.087 75.069 1.000 20.289 97 CYS A O 1
ATOM 663 N N . VAL A 1 94 ? 81.983 4.577 74.818 1.000 18.948 98 VAL A N 1
ATOM 664 C CA . VAL A 1 94 ? 81.549 5.033 73.509 1.000 17.557 98 VAL A CA 1
ATOM 665 C C . VAL A 1 94 ? 82.788 5.400 72.717 1.000 19.238 98 VAL A C 1
ATOM 666 O O . VAL A 1 94 ? 83.659 6.069 73.242 1.000 19.301 98 VAL A O 1
ATOM 670 N N . LYS A 1 95 ? 82.896 4.907 71.473 1.000 20.893 99 LYS A N 1
ATOM 671 C CA . LYS A 1 95 ? 84.065 5.217 70.666 1.000 22.642 99 LYS A CA 1
ATOM 672 C C . LYS A 1 95 ? 83.978 6.669 70.214 1.000 22.218 99 LYS A C 1
ATOM 673 O O . LYS A 1 95 ? 82.882 7.177 69.947 1.000 19.711 99 LYS A O 1
ATOM 679 N N . GLN A 1 96 ? 85.138 7.319 70.126 1.000 22.370 100 GLN A N 1
ATOM 680 C CA . GLN A 1 96 ? 85.249 8.678 69.615 1.000 22.764 100 GLN A CA 1
ATOM 681 C C . GLN A 1 96 ? 85.076 8.709 68.102 1.000 23.717 100 GLN A C 1
ATOM 682 O O . GLN A 1 96 ? 85.438 7.769 67.425 1.000 24.736 100 GLN A O 1
ATOM 688 N N . GLY A 1 97 ? 84.487 9.796 67.591 1.000 25.827 101 GLY A N 1
ATOM 689 C CA . GLY A 1 97 ? 84.310 10.067 66.172 1.000 27.308 101 GLY A CA 1
ATOM 690 C C . GLY A 1 97 ? 82.998 10.808 65.974 1.000 31.337 101 GLY A C 1
ATOM 691 O O . GLY A 1 97 ? 82.089 10.680 66.797 1.000 30.051 101 GLY A O 1
ATOM 692 N N . GLY A 1 98 ? 82.904 11.611 64.904 1.000 38.099 102 GLY A N 1
ATOM 693 C CA . GLY A 1 98 ? 81.746 12.456 64.672 1.000 31.389 102 GLY A CA 1
ATOM 694 C C . GLY A 1 98 ? 81.556 13.426 65.839 1.000 31.914 102 GLY A C 1
ATOM 695 O O . GLY A 1 98 ? 82.480 14.136 66.209 1.000 31.292 102 GLY A O 1
ATOM 696 N N . ILE A 1 99 ? 80.379 13.412 66.463 1.000 29.487 103 ILE A N 1
ATOM 697 C CA . ILE A 1 99 ? 80.061 14.375 67.506 1.000 27.046 103 ILE A CA 1
ATOM 698 C C . ILE A 1 99 ? 80.655 13.960 68.843 1.000 27.678 103 ILE A C 1
ATOM 699 O O . ILE A 1 99 ? 80.664 14.752 69.772 1.000 29.879 103 ILE A O 1
ATOM 704 N N . VAL A 1 100 ? 81.142 12.717 68.950 1.000 24.494 104 VAL A N 1
ATOM 705 C CA . VAL A 1 100 ? 81.664 12.193 70.200 1.000 24.566 104 VAL A CA 1
ATOM 706 C C . VAL A 1 100 ? 83.164 12.451 70.250 1.000 25.053 104 VAL A C 1
ATOM 707 O O . VAL A 1 100 ? 83.903 11.914 69.433 1.000 21.522 104 VAL A O 1
ATOM 711 N N . ASP A 1 101 ? 83.565 13.238 71.247 1.000 25.905 105 ASP A N 1
ATOM 712 C CA . ASP A 1 101 ? 84.945 13.657 71.444 1.000 26.829 105 ASP A CA 1
ATOM 713 C C . ASP A 1 101 ? 85.228 13.815 72.937 1.000 25.782 105 ASP A C 1
ATOM 714 O O . ASP A 1 101 ? 84.321 14.109 73.733 1.000 25.361 105 ASP A O 1
ATOM 719 N N . LYS A 1 102 ? 86.496 13.622 73.301 1.000 23.902 106 LYS A N 1
ATOM 720 C CA . LYS A 1 102 ? 86.925 13.580 74.679 1.000 25.814 106 LYS A CA 1
ATOM 721 C C . LYS A 1 102 ? 86.914 14.955 75.349 1.000 24.785 106 LYS A C 1
ATOM 722 O O . LYS A 1 102 ? 87.008 15.003 76.577 1.000 21.866 106 LYS A O 1
ATOM 728 N N . ASP A 1 103 ? 86.758 16.051 74.579 1.000 27.145 107 ASP A N 1
ATOM 729 C CA . ASP A 1 103 ? 86.807 17.405 75.122 1.000 27.674 107 ASP A CA 1
ATOM 730 C C . ASP A 1 103 ? 85.539 17.745 75.897 1.000 22.698 107 ASP A C 1
ATOM 731 O O . ASP A 1 103 ? 84.482 17.817 75.296 1.000 22.304 107 ASP A O 1
ATOM 736 N N . LEU A 1 104 ? 85.653 18.027 77.207 1.000 24.126 108 LEU A N 1
ATOM 737 C CA . LEU A 1 104 ? 84.485 18.228 78.062 1.000 22.973 108 LEU A CA 1
ATOM 738 C C . LEU A 1 104 ? 83.835 19.572 77.781 1.000 22.069 108 LEU A C 1
ATOM 739 O O . LEU A 1 104 ? 82.617 19.719 77.870 1.000 21.410 108 LEU A O 1
ATOM 744 N N . ARG A 1 105 ? 84.658 20.565 77.480 1.000 21.865 109 ARG A N 1
ATOM 745 C CA . ARG A 1 105 ? 84.136 21.885 77.204 1.000 27.561 109 ARG A CA 1
ATOM 746 C C . ARG A 1 105 ? 83.186 21.848 76.009 1.000 23.915 109 ARG A C 1
ATOM 747 O O . ARG A 1 105 ? 82.064 22.368 76.055 1.000 23.932 109 ARG A O 1
ATOM 755 N N . HIS A 1 106 ? 83.641 21.236 74.928 1.000 23.990 110 HIS A N 1
ATOM 756 C CA . HIS A 1 106 ? 82.801 21.096 73.754 1.000 26.525 110 HIS A CA 1
ATOM 757 C C . HIS A 1 106 ? 81.533 20.320 74.119 1.000 23.248 110 HIS A C 1
ATOM 758 O O . HIS A 1 106 ? 80.432 20.741 73.757 1.000 23.459 110 HIS A O 1
ATOM 765 N N . TYR A 1 107 ? 81.689 19.194 74.830 1.000 20.486 111 TYR A N 1
ATOM 766 C CA . TYR A 1 107 ? 80.539 18.356 75.185 1.000 19.311 111 TYR A CA 1
ATOM 767 C C . TYR A 1 107 ? 79.496 19.129 75.990 1.000 20.652 111 TYR A C 1
ATOM 768 O O . TYR A 1 107 ? 78.282 18.942 75.794 1.000 19.832 111 TYR A O 1
ATOM 777 N N . LEU A 1 108 ? 79.966 19.921 76.974 1.000 20.243 112 LEU A N 1
ATOM 778 C CA . LEU A 1 108 ? 79.067 20.581 77.905 1.000 22.544 112 LEU A CA 1
ATOM 779 C C . LEU A 1 108 ? 78.389 21.786 77.251 1.000 24.514 112 LEU A C 1
ATOM 780 O O . LEU A 1 108 ? 77.399 22.272 77.763 1.000 27.363 112 LEU A O 1
ATOM 785 N N . ASN A 1 109 ? 78.844 22.178 76.065 1.000 24.780 113 ASN A N 1
ATOM 786 C CA . ASN A 1 109 ? 78.182 23.203 75.290 1.000 26.940 113 ASN A CA 1
ATOM 787 C C . ASN A 1 109 ? 77.138 22.593 74.340 1.000 25.948 113 ASN A C 1
ATOM 788 O O . ASN A 1 109 ? 76.308 23.299 73.804 1.000 23.240 113 ASN A O 1
ATOM 793 N N . LEU A 1 110 ? 77.137 21.275 74.139 1.000 25.046 114 LEU A N 1
ATOM 794 C CA . LEU A 1 110 ? 76.145 20.686 73.255 1.000 25.422 114 LEU A CA 1
ATOM 795 C C . LEU A 1 110 ? 74.771 20.841 73.895 1.000 26.642 114 LEU A C 1
ATOM 796 O O . LEU A 1 110 ? 74.628 20.766 75.106 1.000 26.821 114 LEU A O 1
ATOM 801 N N . ARG A 1 111 ? 73.767 21.007 73.044 1.000 27.545 115 ARG A N 1
ATOM 802 C CA . ARG A 1 111 ? 72.392 21.175 73.472 1.000 30.394 115 ARG A CA 1
ATOM 803 C C . ARG A 1 111 ? 71.608 19.961 72.993 1.000 25.195 115 ARG A C 1
ATOM 804 O O . ARG A 1 111 ? 71.544 19.676 71.800 1.000 27.251 115 ARG A O 1
ATOM 812 N N . PHE A 1 112 ? 71.059 19.229 73.954 1.000 25.382 116 PHE A N 1
ATOM 813 C CA . PHE A 1 112 ? 70.349 17.998 73.695 1.000 25.229 116 PHE A CA 1
ATOM 814 C C . PHE A 1 112 ? 68.879 18.236 74.016 1.000 26.840 116 PHE A C 1
ATOM 815 O O . PHE A 1 112 ? 68.565 19.072 74.858 1.000 25.802 116 PHE A O 1
ATOM 823 N N . GLN A 1 113 ? 68.002 17.427 73.434 1.000 28.820 117 GLN A N 1
ATOM 824 C CA . GLN A 1 113 ? 66.576 17.539 73.708 1.000 32.506 117 GLN A CA 1
ATOM 825 C C . GLN A 1 113 ? 66.261 17.141 75.147 1.000 30.517 117 GLN A C 1
ATOM 826 O O . GLN A 1 113 ? 66.702 16.106 75.642 1.000 26.246 117 GLN A O 1
ATOM 832 N N . LYS A 1 114 ? 65.428 17.943 75.815 1.000 28.902 118 LYS A N 1
ATOM 833 C CA . LYS A 1 114 ? 65.037 17.678 77.189 1.000 29.895 118 LYS A CA 1
ATOM 834 C C . LYS A 1 114 ? 64.437 16.273 77.309 1.000 29.089 118 LYS A C 1
ATOM 835 O O . LYS A 1 114 ? 63.685 15.813 76.446 1.000 29.909 118 LYS A O 1
ATOM 841 N N . GLY A 1 115 ? 64.861 15.566 78.358 1.000 28.106 119 GLY A N 1
ATOM 842 C CA . GLY A 1 115 ? 64.416 14.218 78.658 1.000 26.915 119 GLY A CA 1
ATOM 843 C C . GLY A 1 115 ? 65.107 13.116 77.850 1.000 22.773 119 GLY A C 1
ATOM 844 O O . GLY A 1 115 ? 64.991 11.955 78.251 1.000 27.205 119 GLY A O 1
ATOM 845 N N . SER A 1 116 ? 65.835 13.457 76.772 1.000 22.280 120 SER A N 1
ATOM 846 C CA . SER A 1 116 ? 66.542 12.477 75.948 1.000 22.403 120 SER A CA 1
ATOM 847 C C . SER A 1 116 ? 67.573 11.707 76.772 1.000 21.498 120 SER A C 1
ATOM 848 O O . SER A 1 116 ? 67.940 12.110 77.877 1.000 20.854 120 SER A O 1
ATOM 851 N N . VAL A 1 117 ? 68.034 10.573 76.245 1.000 22.458 121 VAL A N 1
ATOM 852 C CA . VAL A 1 117 ? 69.123 9.836 76.876 1.000 22.184 121 VAL A CA 1
ATOM 853 C C . VAL A 1 117 ? 70.384 10.724 76.898 1.000 20.128 121 VAL A C 1
ATOM 854 O O . VAL A 1 117 ? 71.112 10.734 77.893 1.000 20.538 121 VAL A O 1
ATOM 858 N N . ASP A 1 118 ? 70.619 11.445 75.786 1.000 20.066 122 ASP A N 1
ATOM 859 C CA . ASP A 1 118 ? 71.754 12.349 75.635 1.000 21.847 122 ASP A CA 1
ATOM 860 C C . ASP A 1 118 ? 71.758 13.444 76.705 1.000 21.999 122 ASP A C 1
ATOM 861 O O . ASP A 1 118 ? 72.793 13.749 77.322 1.000 16.928 122 ASP A O 1
ATOM 866 N N . HIS A 1 119 ? 70.569 14.038 76.937 1.000 20.868 123 HIS A N 1
ATOM 867 C CA . HIS A 1 119 ? 70.390 15.065 77.957 1.000 22.568 123 HIS A CA 1
ATOM 868 C C . HIS A 1 119 ? 70.626 14.512 79.361 1.000 20.467 123 HIS A C 1
ATOM 869 O O . HIS A 1 119 ? 71.312 15.136 80.154 1.000 20.037 123 HIS A O 1
ATOM 876 N N . GLU A 1 120 ? 70.035 13.358 79.695 1.000 19.970 124 GLU A N 1
ATOM 877 C CA . GLU A 1 120 ? 70.191 12.752 81.003 1.000 24.238 124 GLU A CA 1
ATOM 878 C C . GLU A 1 120 ? 71.679 12.452 81.279 1.000 21.883 124 GLU A C 1
ATOM 879 O O . GLU A 1 120 ? 72.174 12.704 82.363 1.000 19.235 124 GLU A O 1
ATOM 885 N N . LEU A 1 121 ? 72.405 11.935 80.291 1.000 19.152 125 LEU A N 1
ATOM 886 C CA . LEU A 1 121 ? 73.830 11.685 80.494 1.000 18.517 125 LEU A CA 1
ATOM 887 C C . LEU A 1 121 ? 74.595 12.999 80.758 1.000 16.856 125 LEU A C 1
ATOM 888 O O . LEU A 1 121 ? 75.367 13.082 81.720 1.000 16.312 125 LEU A O 1
ATOM 893 N N . GLN A 1 122 ? 74.328 14.033 79.961 1.000 16.445 126 GLN A N 1
ATOM 894 C CA . GLN A 1 122 ? 74.970 15.325 80.148 1.000 20.111 126 GLN A CA 1
ATOM 895 C C . GLN A 1 122 ? 74.728 15.881 81.569 1.000 19.505 126 GLN A C 1
ATOM 896 O O . GLN A 1 122 ? 75.640 16.414 82.207 1.000 16.238 126 GLN A O 1
ATOM 902 N N . GLN A 1 123 ? 73.510 15.686 82.111 1.000 18.573 127 GLN A N 1
ATOM 903 C CA . GLN A 1 123 ? 73.224 16.121 83.463 1.000 21.158 127 GLN A CA 1
ATOM 904 C C . GLN A 1 123 ? 74.019 15.315 84.489 1.000 20.264 127 GLN A C 1
ATOM 905 O O . GLN A 1 123 ? 74.468 15.869 85.492 1.000 19.799 127 GLN A O 1
ATOM 911 N N . ILE A 1 124 ? 74.151 14.019 84.256 1.000 21.492 128 ILE A N 1
ATOM 912 C CA . ILE A 1 124 ? 74.905 13.165 85.166 1.000 23.055 128 ILE A CA 1
ATOM 913 C C . ILE A 1 124 ? 76.373 13.606 85.165 1.000 19.552 128 ILE A C 1
ATOM 914 O O . ILE A 1 124 ? 77.011 13.635 86.212 1.000 19.631 128 ILE A O 1
ATOM 919 N N . ILE A 1 125 ? 76.904 13.916 83.985 1.000 19.095 129 ILE A N 1
ATOM 920 C CA . ILE A 1 125 ? 78.305 14.313 83.847 1.000 18.170 129 ILE A CA 1
ATOM 921 C C . ILE A 1 125 ? 78.540 15.639 84.545 1.000 17.570 129 ILE A C 1
ATOM 922 O O . ILE A 1 125 ? 79.519 15.774 85.250 1.000 18.123 129 ILE A O 1
ATOM 927 N N . ARG A 1 126 ? 77.595 16.595 84.388 1.000 20.390 130 ARG A N 1
ATOM 928 C CA . ARG A 1 126 ? 77.675 17.891 85.050 1.000 20.799 130 ARG A CA 1
ATOM 929 C C . ARG A 1 126 ? 77.667 17.713 86.562 1.000 18.426 130 ARG A C 1
ATOM 930 O O . ARG A 1 126 ? 78.544 18.260 87.221 1.000 19.103 130 ARG A O 1
ATOM 938 N N . ASP A 1 127 ? 76.766 16.867 87.083 1.000 19.719 131 ASP A N 1
ATOM 939 C CA . ASP A 1 127 ? 76.706 16.585 88.507 1.000 21.158 131 ASP A CA 1
ATOM 940 C C . ASP A 1 127 ? 78.061 16.058 89.001 1.000 20.476 131 ASP A C 1
ATOM 941 O O . ASP A 1 127 ? 78.488 16.425 90.071 1.000 18.541 131 ASP A O 1
ATOM 946 N N . ASN A 1 128 ? 78.703 15.154 88.257 1.000 18.087 132 ASN A N 1
ATOM 947 C CA . ASN A 1 128 ? 80.020 14.624 88.618 1.000 17.572 132 ASN A CA 1
ATOM 948 C C . ASN A 1 128 ? 81.054 15.736 88.675 1.000 18.155 132 ASN A C 1
ATOM 949 O O . ASN A 1 128 ? 81.794 15.821 89.662 1.000 18.762 132 ASN A O 1
ATOM 954 N N . LEU A 1 129 ? 81.107 16.571 87.622 1.000 18.469 133 LEU A N 1
ATOM 955 C CA . LEU A 1 129 ? 82.066 17.673 87.594 1.000 20.302 133 LEU A CA 1
ATOM 956 C C . LEU A 1 129 ? 81.831 18.672 88.753 1.000 20.676 133 LEU A C 1
ATOM 957 O O . LEU A 1 129 ? 82.771 19.143 89.397 1.000 21.196 133 LEU A O 1
ATOM 962 N N . TYR A 1 130 ? 80.565 18.955 89.069 1.000 19.991 134 TYR A N 1
ATOM 963 C CA . TYR A 1 130 ? 80.207 19.836 90.163 1.000 22.108 134 TYR A CA 1
ATOM 964 C C . TYR A 1 130 ? 80.656 19.291 91.523 1.000 25.021 134 TYR A C 1
ATOM 965 O O . TYR A 1 130 ? 81.041 20.095 92.369 1.000 32.408 134 TYR A O 1
ATOM 974 N N . LEU A 1 131 ? 80.682 17.965 91.725 1.000 28.112 135 LEU A N 1
ATOM 975 C CA . LEU A 1 131 ? 81.221 17.377 92.955 1.000 29.003 135 LEU A CA 1
ATOM 976 C C . LEU A 1 131 ? 82.689 17.727 93.116 1.000 30.703 135 LEU A C 1
ATOM 977 O O . LEU A 1 131 ? 83.204 17.668 94.219 1.000 30.061 135 LEU A O 1
ATOM 982 N N . ARG A 1 132 ? 83.385 18.048 92.024 1.000 27.658 136 ARG A N 1
ATOM 983 C CA . ARG A 1 132 ? 84.833 18.126 92.109 1.000 28.102 136 ARG A CA 1
ATOM 984 C C . ARG A 1 132 ? 85.339 19.562 91.988 1.000 27.539 136 ARG A C 1
ATOM 985 O O . ARG A 1 132 ? 86.548 19.773 91.983 1.000 24.484 136 ARG A O 1
ATOM 993 N N . THR A 1 133 ? 84.421 20.530 91.829 1.000 25.567 137 THR A N 1
ATOM 994 C CA . THR A 1 133 ? 84.803 21.878 91.433 1.000 23.890 137 THR A CA 1
ATOM 995 C C . THR A 1 133 ? 84.096 22.929 92.277 1.000 22.507 137 THR A C 1
ATOM 996 O O . THR A 1 133 ? 82.963 22.754 92.744 1.000 22.685 137 THR A O 1
ATOM 1000 N N . VAL A 1 134 ? 84.787 24.061 92.441 1.000 23.108 138 VAL A N 1
ATOM 1001 C CA . VAL A 1 134 ? 84.161 25.244 92.995 1.000 21.952 138 VAL A CA 1
ATOM 1002 C C . VAL A 1 134 ? 83.857 26.154 91.814 1.000 18.738 138 VAL A C 1
ATOM 1003 O O . VAL A 1 134 ? 84.739 26.432 91.037 1.000 20.334 138 VAL A O 1
ATOM 1007 N N . PRO A 1 135 ? 82.628 26.663 91.646 1.000 17.318 139 PRO A N 1
ATOM 1008 C CA . PRO A 1 135 ? 82.353 27.580 90.542 1.000 18.930 139 PRO A CA 1
ATOM 1009 C C . PRO A 1 135 ? 83.018 28.946 90.732 1.000 20.819 139 PRO A C 1
ATOM 1010 O O . PRO A 1 135 ? 83.274 29.364 91.860 1.000 21.131 139 PRO A O 1
ATOM 1014 N N . CYS A 1 136 ? 83.241 29.635 89.621 1.000 20.468 140 CYS A N 1
ATOM 1015 C CA A CYS A 1 136 ? 83.685 31.011 89.683 0.650 24.870 140 CYS A CA 1
ATOM 1016 C CA B CYS A 1 136 ? 83.711 31.007 89.610 0.350 22.696 140 CYS A CA 1
ATOM 1017 C C . CYS A 1 136 ? 82.559 31.923 89.235 1.000 23.560 140 CYS A C 1
ATOM 1018 O O . CYS A 1 136 ? 81.667 31.537 88.460 1.000 23.857 140 CYS A O 1
ATOM 1023 N N . THR A 1 137 ? 82.576 33.123 89.797 1.000 23.762 141 THR A N 1
ATOM 1024 C CA . THR A 1 137 ? 81.619 34.134 89.376 1.000 21.945 141 THR A CA 1
ATOM 1025 C C . THR A 1 137 ? 82.265 35.511 89.460 1.000 27.151 141 THR A C 1
ATOM 1026 O O . THR A 1 137 ? 83.271 35.697 90.168 1.000 22.076 141 THR A O 1
ATOM 1030 N N . THR A 1 138 ? 81.714 36.441 88.667 1.000 24.012 142 THR A N 1
ATOM 1031 C CA . THR A 1 138 ? 82.191 37.814 88.680 1.000 23.814 142 THR A CA 1
ATOM 1032 C C . THR A 1 138 ? 81.253 38.651 89.528 1.000 22.687 142 THR A C 1
ATOM 1033 O O . THR A 1 138 ? 81.467 39.830 89.708 1.000 25.709 142 THR A O 1
ATOM 1037 N N . ARG A 1 139 ? 80.147 38.079 89.985 1.000 25.522 143 ARG A N 1
ATOM 1038 C CA . ARG A 1 139 ? 79.290 38.801 90.902 1.000 27.863 143 ARG A CA 1
ATOM 1039 C C . ARG A 1 139 ? 79.981 38.897 92.268 1.000 31.175 143 ARG A C 1
ATOM 1040 O O . ARG A 1 139 ? 80.841 38.072 92.625 1.000 29.119 143 ARG A O 1
ATOM 1048 N N . PRO A 1 140 ? 79.723 39.985 93.018 1.000 33.485 144 PRO A N 1
ATOM 1049 C CA . PRO A 1 140 ? 80.322 40.169 94.343 1.000 34.761 144 PRO A CA 1
ATOM 1050 C C . PRO A 1 140 ? 79.866 39.145 95.393 1.000 29.845 144 PRO A C 1
ATOM 1051 O O . PRO A 1 140 ? 78.754 38.611 95.345 1.000 29.137 144 PRO A O 1
ATOM 1055 N N . HIS A 1 141 ? 80.768 38.875 96.331 1.000 29.636 145 HIS A N 1
ATOM 1056 C CA . HIS A 1 141 ? 80.502 38.078 97.519 1.000 30.954 145 HIS A CA 1
ATOM 1057 C C . HIS A 1 141 ? 79.277 38.626 98.246 1.000 30.471 145 HIS A C 1
ATOM 1058 O O . HIS A 1 141 ? 79.073 39.835 98.296 1.000 32.679 145 HIS A O 1
ATOM 1065 N N . LYS A 1 142 ? 78.424 37.740 98.763 1.000 31.124 146 LYS A N 1
ATOM 1066 C CA . LYS A 1 142 ? 77.357 38.179 99.649 1.000 34.932 146 LYS A CA 1
ATOM 1067 C C . LYS A 1 142 ? 77.476 37.453 100.988 1.000 32.490 146 LYS A C 1
ATOM 1068 O O . LYS A 1 142 ? 78.120 36.416 101.109 1.000 32.673 146 LYS A O 1
ATOM 1074 N N . GLU A 1 143 ? 76.831 38.043 101.999 1.000 32.636 147 GLU A N 1
ATOM 1075 C CA . GLU A 1 143 ? 76.774 37.532 103.353 1.000 35.568 147 GLU A CA 1
ATOM 1076 C C . GLU A 1 143 ? 76.452 36.039 103.350 1.000 34.651 147 GLU A C 1
ATOM 1077 O O . GLU A 1 143 ? 75.512 35.588 102.717 1.000 38.203 147 GLU A O 1
ATOM 1083 N N . GLY A 1 144 ? 77.240 35.255 104.077 1.000 31.090 148 GLY A N 1
ATOM 1084 C CA . GLY A 1 144 ? 76.965 33.833 104.199 1.000 28.539 148 GLY A CA 1
ATOM 1085 C C . GLY A 1 144 ? 77.863 32.962 103.320 1.000 29.329 148 GLY A C 1
ATOM 1086 O O . GLY A 1 144 ? 78.012 31.773 103.590 1.000 36.669 148 GLY A O 1
ATOM 1087 N N . GLU A 1 145 ? 78.503 33.540 102.295 1.000 26.598 149 GLU A N 1
ATOM 1088 C CA . GLU A 1 145 ? 79.261 32.722 101.370 1.000 25.708 149 GLU A CA 1
ATOM 1089 C C . GLU A 1 145 ? 80.703 32.676 101.817 1.000 23.351 149 GLU A C 1
ATOM 1090 O O . GLU A 1 145 ? 81.240 33.662 102.317 1.000 26.402 149 GLU A O 1
ATOM 1096 N N . VAL A 1 146 ? 81.333 31.555 101.526 1.000 21.009 150 VAL A N 1
ATOM 1097 C CA . VAL A 1 146 ? 82.722 31.351 101.838 1.000 21.939 150 VAL A CA 1
ATOM 1098 C C . VAL A 1 146 ? 83.548 31.363 100.553 1.000 21.847 150 VAL A C 1
ATOM 1099 O O . VAL A 1 146 ? 83.483 30.438 99.772 1.000 21.753 150 VAL A O 1
ATOM 1103 N N . PRO A 1 147 ? 84.426 32.358 100.339 1.000 22.175 151 PRO A N 1
ATOM 1104 C CA . PRO A 1 147 ? 85.282 32.402 99.155 1.000 23.982 151 PRO A CA 1
ATOM 1105 C C . PRO A 1 147 ? 86.183 31.189 99.109 1.000 25.371 151 PRO A C 1
ATOM 1106 O O . PRO A 1 147 ? 86.657 30.715 100.154 1.000 27.319 151 PRO A O 1
ATOM 1110 N N . GLY A 1 148 ? 86.336 30.626 97.902 1.000 24.305 152 GLY A N 1
ATOM 1111 C CA . GLY A 1 148 ? 87.147 29.438 97.765 1.000 26.039 152 GLY A CA 1
ATOM 1112 C C . GLY A 1 148 ? 86.338 28.156 97.915 1.000 25.151 152 GLY A C 1
ATOM 1113 O O . GLY A 1 148 ? 86.811 27.111 97.507 1.000 30.236 152 GLY A O 1
ATOM 1114 N N . VAL A 1 149 ? 85.104 28.258 98.413 1.000 24.430 153 VAL A N 1
ATOM 1115 C CA . VAL A 1 149 ? 84.325 27.094 98.804 1.000 26.042 153 VAL A CA 1
ATOM 1116 C C . VAL A 1 149 ? 82.953 27.132 98.132 1.000 24.842 153 VAL A C 1
ATOM 1117 O O . VAL A 1 149 ? 82.577 26.200 97.459 1.000 26.207 153 VAL A O 1
ATOM 1121 N N . ASP A 1 150 ? 82.197 28.207 98.324 1.000 22.436 154 ASP A N 1
ATOM 1122 C CA . ASP A 1 150 ? 80.944 28.407 97.626 1.000 25.382 154 ASP A CA 1
ATOM 1123 C C . ASP A 1 150 ? 81.205 28.906 96.203 1.000 25.749 154 ASP A C 1
ATOM 1124 O O . ASP A 1 150 ? 80.546 28.458 95.264 1.000 24.388 154 ASP A O 1
ATOM 1129 N N . TYR A 1 151 ? 82.096 29.896 96.069 1.000 23.650 155 TYR A N 1
ATOM 1130 C CA . TYR A 1 151 ? 82.528 30.427 94.784 1.000 21.942 155 TYR A CA 1
ATOM 1131 C C . TYR A 1 151 ? 83.943 30.929 94.924 1.000 22.105 155 TYR A C 1
ATOM 1132 O O . TYR A 1 151 ? 84.371 31.288 96.015 1.000 21.861 155 TYR A O 1
ATOM 1141 N N . ILE A 1 152 ? 84.649 30.899 93.810 1.000 22.919 156 ILE A N 1
ATOM 1142 C CA A ILE A 1 152 ? 85.815 31.736 93.594 0.700 23.977 156 ILE A CA 1
ATOM 1143 C CA B ILE A 1 152 ? 85.813 31.738 93.604 0.300 23.402 156 ILE A CA 1
ATOM 1144 C C . ILE A 1 152 ? 85.317 33.060 93.009 1.000 26.042 156 ILE A C 1
ATOM 1145 O O . ILE A 1 152 ? 84.657 33.069 91.943 1.000 24.115 156 ILE A O 1
ATOM 1154 N N . PHE A 1 153 ? 85.527 34.163 93.761 1.000 22.332 157 PHE A N 1
ATOM 1155 C CA . PHE A 1 153 ? 85.059 35.473 93.345 1.000 23.830 157 PHE A CA 1
ATOM 1156 C C . PHE A 1 153 ? 86.165 36.132 92.535 1.000 25.745 157 PHE A C 1
ATOM 1157 O O . PHE A 1 153 ? 87.234 36.403 93.063 1.000 27.599 157 PHE A O 1
ATOM 1165 N N . ILE A 1 154 ? 85.942 36.350 91.228 1.000 25.072 158 ILE A N 1
ATOM 1166 C CA . ILE A 1 154 ? 87.018 36.876 90.402 1.000 24.718 158 ILE A CA 1
ATOM 1167 C C . ILE A 1 154 ? 86.476 38.060 89.606 1.000 24.272 158 ILE A C 1
ATOM 1168 O O . ILE A 1 154 ? 85.272 38.303 89.573 1.000 21.371 158 ILE A O 1
ATOM 1173 N N . THR A 1 155 ? 87.385 38.831 89.001 1.000 23.939 159 THR A N 1
ATOM 1174 C CA . THR A 1 155 ? 86.962 39.936 88.156 1.000 25.548 159 THR A CA 1
ATOM 1175 C C . THR A 1 155 ? 86.596 39.391 86.771 1.000 25.346 159 THR A C 1
ATOM 1176 O O . THR A 1 155 ? 87.040 38.306 86.388 1.000 25.398 159 THR A O 1
ATOM 1180 N N . VAL A 1 156 ? 85.877 40.217 86.006 1.000 27.901 160 VAL A N 1
ATOM 1181 C CA . VAL A 1 156 ? 85.567 39.952 84.607 1.000 27.023 160 VAL A CA 1
ATOM 1182 C C . VAL A 1 156 ? 86.861 39.717 83.856 1.000 26.968 160 VAL A C 1
ATOM 1183 O O . VAL A 1 156 ? 86.966 38.763 83.073 1.000 30.979 160 VAL A O 1
ATOM 1187 N N . GLU A 1 157 ? 87.860 40.547 84.138 1.000 25.667 161 GLU A N 1
ATOM 1188 C CA . GLU A 1 157 ? 89.124 40.443 83.447 1.000 29.916 161 GLU A CA 1
ATOM 1189 C C . GLU A 1 157 ? 89.645 39.035 83.645 1.000 26.524 161 GLU A C 1
ATOM 1190 O O . GLU A 1 157 ? 90.037 38.402 82.670 1.000 26.458 161 GLU A O 1
ATOM 1196 N N . GLU A 1 158 ? 89.664 38.575 84.909 1.000 29.906 162 GLU A N 1
ATOM 1197 C CA . GLU A 1 158 ? 90.197 37.256 85.263 1.000 27.423 162 GLU A CA 1
ATOM 1198 C C . GLU A 1 158 ? 89.354 36.159 84.616 1.000 21.266 162 GLU A C 1
ATOM 1199 O O . GLU A 1 158 ? 89.867 35.155 84.149 1.000 22.143 162 GLU A O 1
ATOM 1205 N N . PHE A 1 159 ? 88.025 36.339 84.645 1.000 22.640 163 PHE A N 1
ATOM 1206 C CA . PHE A 1 159 ? 87.136 35.319 84.096 1.000 21.102 163 PHE A CA 1
ATOM 1207 C C . PHE A 1 159 ? 87.389 35.142 82.602 1.000 23.593 163 PHE A C 1
ATOM 1208 O O . PHE A 1 159 ? 87.436 34.028 82.101 1.000 25.836 163 PHE A O 1
ATOM 1216 N N . MET A 1 160 ? 87.596 36.255 81.883 1.000 23.831 164 MET A N 1
ATOM 1217 C CA . MET A 1 160 ? 87.813 36.156 80.447 1.000 26.393 164 MET A CA 1
ATOM 1218 C C . MET A 1 160 ? 89.172 35.529 80.136 1.000 25.211 164 MET A C 1
ATOM 1219 O O . MET A 1 160 ? 89.274 34.801 79.163 1.000 24.531 164 MET A O 1
ATOM 1224 N N . GLU A 1 161 ? 90.201 35.759 80.970 1.000 27.932 165 GLU A N 1
ATOM 1225 C CA . GLU A 1 161 ? 91.482 35.093 80.794 1.000 31.063 165 GLU A CA 1
ATOM 1226 C C . GLU A 1 161 ? 91.298 33.576 80.928 1.000 33.288 165 GLU A C 1
ATOM 1227 O O . GLU A 1 161 ? 91.863 32.787 80.165 1.000 32.313 165 GLU A O 1
ATOM 1229 N N . LEU A 1 162 ? 90.502 33.149 81.913 1.000 35.605 166 LEU A N 1
ATOM 1230 C CA . LEU A 1 162 ? 90.260 31.732 82.080 1.000 31.661 166 LEU A CA 1
ATOM 1231 C C . LEU A 1 162 ? 89.507 31.188 80.870 1.000 31.231 166 LEU A C 1
ATOM 1232 O O . LEU A 1 162 ? 89.839 30.097 80.418 1.000 33.412 166 LEU A O 1
ATOM 1237 N N . GLU A 1 163 ? 88.497 31.920 80.363 1.000 29.098 167 GLU A N 1
ATOM 1238 C CA . GLU A 1 163 ? 87.748 31.445 79.210 1.000 32.817 167 GLU A CA 1
ATOM 1239 C C . GLU A 1 163 ? 88.725 31.243 78.050 1.000 39.361 167 GLU A C 1
ATOM 1240 O O . GLU A 1 163 ? 88.689 30.215 77.361 1.000 36.572 167 GLU A O 1
ATOM 1246 N N . LYS A 1 164 ? 89.604 32.236 77.856 1.000 37.687 168 LYS A N 1
ATOM 1247 C CA . LYS A 1 164 ? 90.481 32.271 76.694 1.000 42.200 168 LYS A CA 1
ATOM 1248 C C . LYS A 1 164 ? 91.448 31.097 76.749 1.000 40.259 168 LYS A C 1
ATOM 1249 O O . LYS A 1 164 ? 91.728 30.471 75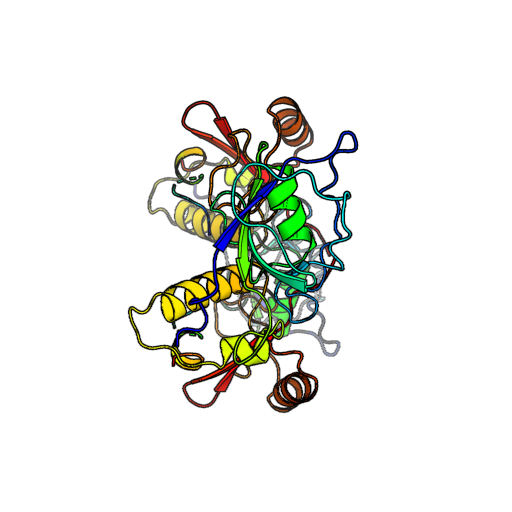.737 1.000 46.591 168 LYS A O 1
ATOM 1253 N N . SER A 1 165 ? 91.915 30.761 77.946 1.000 40.311 169 SER A N 1
ATOM 1254 C CA . SER A 1 165 ? 92.870 29.676 78.134 1.000 38.800 169 SER A CA 1
ATOM 1255 C C . SER A 1 165 ? 92.211 28.290 78.149 1.000 37.872 169 SER A C 1
ATOM 1256 O O . SER A 1 165 ? 92.913 27.311 78.280 1.000 38.717 169 SER A O 1
ATOM 1259 N N . GLY A 1 166 ? 90.875 28.183 78.078 1.000 40.037 170 GLY A N 1
ATOM 1260 C CA . GLY A 1 166 ? 90.197 26.895 78.130 1.000 38.428 170 GLY A CA 1
ATOM 1261 C C . GLY A 1 166 ? 90.067 26.297 79.540 1.000 38.053 170 GLY A C 1
ATOM 1262 O O . GLY A 1 166 ? 89.709 25.122 79.685 1.000 35.457 170 GLY A O 1
ATOM 1263 N N . ALA A 1 167 ? 90.284 27.117 80.578 1.000 32.225 171 ALA A N 1
ATOM 1264 C CA . ALA A 1 167 ? 90.264 26.645 81.951 1.000 31.104 171 ALA A CA 1
ATOM 1265 C C . ALA A 1 167 ? 88.829 26.510 82.455 1.000 27.159 171 ALA A C 1
ATOM 1266 O O . ALA A 1 167 ? 88.600 25.799 83.428 1.000 31.925 171 ALA A O 1
ATOM 1268 N N . LEU A 1 168 ? 87.867 27.177 81.817 1.000 25.695 172 LEU A N 1
ATOM 1269 C CA . LEU A 1 168 ? 86.479 26.997 82.209 1.000 24.935 172 LEU A CA 1
ATOM 1270 C C . LEU A 1 168 ? 85.833 25.928 81.329 1.000 25.104 172 LEU A C 1
ATOM 1271 O O . LEU A 1 168 ? 85.795 26.085 80.114 1.000 29.494 172 LEU A O 1
ATOM 1276 N N . LEU A 1 169 ? 85.258 24.883 81.943 1.000 24.268 173 LEU A N 1
ATOM 1277 C CA . LEU A 1 169 ? 84.596 23.810 81.196 1.000 23.521 173 LEU A CA 1
ATOM 1278 C C . LEU A 1 169 ? 83.147 24.153 80.813 1.000 23.431 173 LEU A C 1
ATOM 1279 O O . LEU A 1 169 ? 82.573 23.610 79.871 1.000 29.020 173 LEU A O 1
ATOM 1284 N N . GLU A 1 170 ? 82.558 25.065 81.551 1.000 23.431 174 GLU A N 1
ATOM 1285 C CA . GLU A 1 170 ? 81.178 25.483 81.390 1.000 26.329 174 GLU A CA 1
ATOM 1286 C C . GLU A 1 170 ? 81.101 26.938 81.840 1.000 25.393 174 GLU A C 1
ATOM 1287 O O . GLU A 1 170 ? 81.790 27.332 82.777 1.000 23.596 174 GLU A O 1
ATOM 1293 N N . SER A 1 171 ? 80.311 27.755 81.149 1.000 23.696 175 SER A N 1
ATOM 1294 C CA . SER A 1 171 ? 80.069 29.107 81.590 1.000 25.352 175 SER A CA 1
ATOM 1295 C C . SER A 1 171 ? 78.710 29.569 81.118 1.000 23.045 175 SER A C 1
ATOM 1296 O O . SER A 1 171 ? 78.209 29.084 80.110 1.000 23.836 175 SER A O 1
ATOM 1299 N N . GLY A 1 172 ? 78.190 30.574 81.825 1.000 24.759 176 GLY A N 1
ATOM 1300 C CA . GLY A 1 172 ? 76.932 31.199 81.481 1.000 24.000 176 GLY A CA 1
ATOM 1301 C C . GLY A 1 172 ? 76.834 32.580 82.108 1.000 25.643 176 GLY A C 1
ATOM 1302 O O . GLY A 1 172 ? 77.760 33.040 82.761 1.000 24.004 176 GLY A O 1
ATOM 1303 N N . THR A 1 173 ? 75.672 33.214 81.934 1.000 27.417 177 THR A N 1
ATOM 1304 C CA . THR A 1 173 ? 75.451 34.528 82.499 1.000 29.246 177 THR A CA 1
ATOM 1305 C C . THR A 1 173 ? 74.074 34.586 83.124 1.000 29.640 177 THR A C 1
ATOM 1306 O O . THR A 1 173 ? 73.160 33.913 82.674 1.000 33.971 177 THR A O 1
ATOM 1310 N N . TYR A 1 174 ? 73.972 35.406 84.169 1.000 28.784 178 TYR A N 1
ATOM 1311 C CA . TYR A 1 174 ? 72.753 35.624 84.901 1.000 30.400 178 TYR A CA 1
ATOM 1312 C C . TYR A 1 174 ? 72.826 36.971 85.609 1.000 31.170 178 TYR A C 1
ATOM 1313 O O . TYR A 1 174 ? 73.777 37.243 86.331 1.000 28.108 178 TYR A O 1
ATOM 1322 N N . GLU A 1 175 ? 71.816 37.811 85.360 1.000 35.404 179 GLU A N 1
ATOM 1323 C CA . GLU A 1 175 ? 71.684 39.110 85.988 1.000 33.599 179 GLU A CA 1
ATOM 1324 C C . GLU A 1 175 ? 72.999 39.879 85.932 1.000 32.114 179 GLU A C 1
ATOM 1325 O O . GLU A 1 175 ? 73.456 40.397 86.948 1.000 28.972 179 GLU A O 1
ATOM 1331 N N . ASP A 1 176 ? 73.586 39.956 84.734 1.000 30.501 180 ASP A N 1
ATOM 1332 C CA . ASP A 1 176 ? 74.671 40.884 84.445 1.000 35.256 180 ASP A CA 1
ATOM 1333 C C . ASP A 1 176 ? 76.018 40.365 84.943 1.000 31.823 180 ASP A C 1
ATOM 1334 O O . ASP A 1 176 ? 77.002 41.101 84.920 1.000 28.573 180 ASP A O 1
ATOM 1339 N N . ASN A 1 177 ? 76.080 39.096 85.365 1.000 30.811 181 ASN A N 1
ATOM 1340 C CA . ASN A 1 177 ? 77.360 38.518 85.761 1.000 27.698 181 ASN A CA 1
ATOM 1341 C C . ASN A 1 177 ? 77.622 37.188 85.052 1.000 22.798 181 ASN A C 1
ATOM 1342 O O . ASN A 1 177 ? 76.711 36.500 84.581 1.000 24.700 181 ASN A O 1
ATOM 1347 N N . TYR A 1 178 ? 78.901 36.823 85.053 1.000 20.522 182 TYR A N 1
ATOM 1348 C CA . TYR A 1 178 ? 79.401 35.618 84.449 1.000 21.614 182 TYR A CA 1
ATOM 1349 C C . TYR A 1 178 ? 79.598 34.552 85.525 1.000 24.382 182 TYR A C 1
ATOM 1350 O O . TYR A 1 178 ? 80.059 34.830 86.627 1.000 22.906 182 TYR A O 1
ATOM 1359 N N . TYR A 1 179 ? 79.276 33.315 85.151 1.000 22.823 183 TYR A N 1
ATOM 1360 C CA . TYR A 1 179 ? 79.353 32.151 86.014 1.000 23.100 183 TYR A CA 1
ATOM 1361 C C . TYR A 1 179 ? 80.009 31.045 85.219 1.000 24.768 183 TYR A C 1
ATOM 1362 O O . TYR A 1 179 ? 79.765 30.947 84.003 1.000 25.760 183 TYR A O 1
ATOM 1371 N N . GLY A 1 180 ? 80.875 30.270 85.884 1.000 24.710 184 GLY A N 1
ATOM 1372 C CA . GLY A 1 180 ? 81.529 29.158 85.214 1.000 24.104 184 GLY A CA 1
ATOM 1373 C C . GLY A 1 180 ? 82.151 28.149 86.174 1.000 23.587 184 GLY A C 1
ATOM 1374 O O . GLY A 1 180 ? 82.309 28.402 87.360 1.000 19.877 184 GLY A O 1
ATOM 1375 N N . THR A 1 181 ? 82.532 27.003 85.619 1.000 22.018 185 THR A N 1
ATOM 1376 C CA . THR A 1 181 ? 83.115 25.903 86.348 1.000 22.334 185 THR A CA 1
ATOM 1377 C C . THR A 1 181 ? 84.492 25.674 85.764 1.000 22.739 185 THR A C 1
ATOM 1378 O O . THR A 1 181 ? 84.602 25.338 84.578 1.000 21.852 185 THR A O 1
ATOM 1382 N N . PRO A 1 182 ? 85.560 25.848 86.569 1.000 24.038 186 PRO A N 1
ATOM 1383 C CA . PRO A 1 182 ? 86.912 25.570 86.121 1.000 25.345 186 PRO A CA 1
ATOM 1384 C C . PRO A 1 182 ? 87.219 24.080 86.160 1.000 26.180 186 PRO A C 1
ATOM 1385 O O . PRO A 1 182 ? 86.495 23.259 86.740 1.000 27.501 186 PRO A O 1
ATOM 1389 N N . LYS A 1 183 ? 88.320 23.725 85.510 1.000 24.463 187 LYS A N 1
ATOM 1390 C CA . LYS A 1 183 ? 88.833 22.382 85.611 1.000 26.667 187 LYS A CA 1
ATOM 1391 C C . LYS A 1 183 ? 89.134 22.088 87.077 1.000 27.361 187 LYS A C 1
ATOM 1392 O O . LYS A 1 183 ? 89.585 22.972 87.777 1.000 26.652 187 LYS A O 1
ATOM 1398 N N . PRO A 1 184 ? 88.841 20.879 87.602 1.000 25.180 188 PRO A N 1
ATOM 1399 C CA . PRO A 1 184 ? 89.246 20.540 88.959 1.000 29.227 188 PRO A CA 1
ATOM 1400 C C . PRO A 1 184 ? 90.761 20.344 88.992 1.000 33.479 188 PRO A C 1
ATOM 1401 O O . PRO A 1 184 ? 91.376 20.017 87.965 1.000 27.164 188 PRO A O 1
ATOM 1405 N N . PRO A 1 185 ? 91.376 20.540 90.179 1.000 37.135 189 PRO A N 1
ATOM 1406 C CA . PRO A 1 185 ? 92.784 20.204 90.387 1.000 38.304 189 PRO A CA 1
ATOM 1407 C C . PRO A 1 185 ? 93.045 18.724 90.119 1.000 40.204 189 PRO A C 1
ATOM 1408 O O . PRO A 1 185 ? 92.151 17.890 90.323 1.000 35.084 189 PRO A O 1
ATOM 1412 N N . ALA A 1 186 ? 94.282 18.408 89.703 1.000 44.002 190 ALA A N 1
ATOM 1413 C CA . ALA A 1 186 ? 94.678 17.031 89.422 1.000 53.207 190 ALA A CA 1
ATOM 1414 C C . ALA A 1 186 ? 94.784 16.197 90.700 1.000 61.669 190 ALA A C 1
ATOM 1415 O O . ALA A 1 186 ? 93.985 15.281 90.907 1.000 62.824 190 ALA A O 1
ATOM 1417 N N . GLU A 1 187 ? 95.753 16.530 91.561 1.000 71.396 191 GLU A N 1
ATOM 1418 C CA . GLU A 1 187 ? 96.067 15.740 92.745 1.000 77.504 191 GLU A CA 1
ATOM 1419 C C . GLU A 1 187 ? 96.783 14.457 92.309 1.000 78.767 191 GLU A C 1
ATOM 1420 O O . GLU A 1 187 ? 98.019 14.393 92.528 1.000 75.868 191 GLU A O 1
ATOM 1426 N N . SER B 1 5 ? 73.442 28.263 132.108 1.000 68.065 9 SER C N 1
ATOM 1427 C CA . SER B 1 5 ? 72.886 29.054 130.979 1.000 67.095 9 SER C CA 1
ATOM 1428 C C . SER B 1 5 ? 73.480 28.581 129.651 1.000 61.766 9 SER C C 1
ATOM 1429 O O . SER B 1 5 ? 74.385 27.746 129.599 1.000 61.226 9 SER C O 1
ATOM 1432 N N . HIS B 1 6 ? 72.941 29.139 128.569 1.000 51.360 10 HIS C N 1
ATOM 1433 C CA . HIS B 1 6 ? 73.245 28.717 127.219 1.000 41.022 10 HIS C CA 1
ATOM 1434 C C . HIS B 1 6 ? 74.752 28.818 126.935 1.000 39.112 10 HIS C C 1
ATOM 1435 O O . HIS B 1 6 ? 75.471 29.638 127.498 1.000 36.285 10 HIS C O 1
ATOM 1437 N N . TRP B 1 7 ? 75.236 27.938 126.055 1.000 31.572 11 TRP C N 1
ATOM 1438 C CA . TRP B 1 7 ? 76.540 28.077 125.427 1.000 27.302 11 TRP C CA 1
ATOM 1439 C C . TRP B 1 7 ? 76.700 29.476 124.831 1.000 24.390 11 TRP C C 1
ATOM 1440 O O . TRP B 1 7 ? 77.781 30.046 124.918 1.000 23.967 11 TRP C O 1
ATOM 1451 N N . THR B 1 8 ? 75.641 30.016 124.218 1.000 24.360 12 THR C N 1
ATOM 1452 C CA . THR B 1 8 ? 75.728 31.283 123.510 1.000 28.628 12 THR C CA 1
ATOM 1453 C C . THR B 1 8 ? 75.379 32.483 124.399 1.000 29.749 12 THR C C 1
ATOM 1454 O O . THR B 1 8 ? 75.243 33.591 123.894 1.000 28.857 12 THR C O 1
ATOM 1458 N N . SER B 1 9 ? 75.256 32.309 125.723 1.000 29.251 13 SER C N 1
ATOM 1459 C CA . SER B 1 9 ? 74.833 33.421 126.559 1.000 26.649 13 SER C CA 1
ATOM 1460 C C . SER B 1 9 ? 75.850 34.571 126.525 1.000 23.816 13 SER C C 1
ATOM 1461 O O . SER B 1 9 ? 75.449 35.704 126.647 1.000 23.616 13 SER C O 1
ATOM 1464 N N . LYS B 1 10 ? 77.155 34.308 126.450 1.000 23.379 14 LYS C N 1
ATOM 1465 C CA . LYS B 1 10 ? 78.169 35.370 126.486 1.000 22.842 14 LYS C CA 1
ATOM 1466 C C . LYS B 1 10 ? 78.570 35.897 125.096 1.000 21.334 14 LYS C C 1
ATOM 1467 O O . LYS B 1 10 ? 79.557 36.602 124.970 1.000 25.078 14 LYS C O 1
ATOM 1473 N N . VAL B 1 11 ? 77.813 35.556 124.057 1.000 23.939 15 VAL C N 1
ATOM 1474 C CA . VAL B 1 11 ? 78.117 35.956 122.687 1.000 27.067 15 VAL C CA 1
ATOM 1475 C C . VAL B 1 11 ? 77.851 37.454 122.568 1.000 27.121 15 VAL C C 1
ATOM 1476 O O . VAL B 1 11 ? 76.864 37.929 123.101 1.000 25.201 15 VAL C O 1
ATOM 1480 N N . HIS B 1 12 ? 78.743 38.158 121.875 1.000 25.197 16 HIS C N 1
ATOM 1481 C CA . HIS B 1 12 ? 78.615 39.590 121.653 1.000 26.938 16 HIS C CA 1
ATOM 1482 C C . HIS B 1 12 ? 79.256 39.960 120.309 1.000 26.907 16 HIS C C 1
ATOM 1483 O O . HIS B 1 12 ? 80.007 39.191 119.705 1.000 26.164 16 HIS C O 1
ATOM 1490 N N . GLU B 1 13 ? 78.928 41.162 119.851 1.000 28.916 17 GLU C N 1
ATOM 1491 C CA . GLU B 1 13 ? 79.458 41.708 118.611 1.000 28.674 17 GLU C CA 1
ATOM 1492 C C . GLU B 1 13 ? 80.405 42.859 118.937 1.000 27.161 17 GLU C C 1
ATOM 1493 O O . GLU B 1 13 ? 79.996 43.832 119.567 1.000 29.993 17 GLU C O 1
ATOM 1499 N N . SER B 1 14 ? 81.679 42.656 118.598 1.000 25.076 18 SER C N 1
ATOM 1500 C CA . SER B 1 14 ? 82.708 43.680 118.631 1.000 26.331 18 SER C CA 1
ATOM 1501 C C . SER B 1 14 ? 83.017 44.139 117.207 1.000 28.641 18 SER C C 1
ATOM 1502 O O . SER B 1 14 ? 82.988 43.346 116.254 1.000 29.642 18 SER C O 1
ATOM 1505 N N . VAL B 1 15 ? 83.180 45.452 117.024 1.000 28.408 19 VAL C N 1
ATOM 1506 C CA . VAL B 1 15 ? 83.346 46.030 115.699 1.000 26.519 19 VAL C CA 1
ATOM 1507 C C . VAL B 1 15 ? 84.741 46.651 115.603 1.000 28.855 19 VAL C C 1
ATOM 1508 O O . VAL B 1 15 ? 85.139 47.435 116.484 1.000 27.465 19 VAL C O 1
ATOM 1512 N N . ILE B 1 16 ? 85.493 46.255 114.563 1.000 23.950 20 ILE C N 1
ATOM 1513 C CA . ILE B 1 16 ? 86.868 46.709 114.434 1.000 25.941 20 ILE C CA 1
ATOM 1514 C C . ILE B 1 16 ? 87.107 47.148 112.998 1.000 28.279 20 ILE C C 1
ATOM 1515 O O . ILE B 1 16 ? 86.327 46.848 112.083 1.000 27.079 20 ILE C O 1
ATOM 1520 N N . GLY B 1 17 ? 88.152 47.974 112.853 1.000 30.376 21 GLY C N 1
ATOM 1521 C CA . GLY B 1 17 ? 88.695 48.348 111.551 1.000 30.308 21 GLY C CA 1
ATOM 1522 C C . GLY B 1 17 ? 90.012 47.606 111.372 1.000 29.854 21 GLY C C 1
ATOM 1523 O O . GLY B 1 17 ? 90.551 47.093 112.353 1.000 33.879 21 GLY C O 1
ATOM 1524 N N . ARG B 1 18 ? 90.491 47.486 110.136 1.000 29.160 22 ARG C N 1
ATOM 1525 C CA . ARG B 1 18 ? 91.839 46.989 109.944 1.000 35.691 22 ARG C CA 1
ATOM 1526 C C . ARG B 1 18 ? 92.770 48.189 110.069 1.000 33.214 22 ARG C C 1
ATOM 1527 O O . ARG B 1 18 ? 92.338 49.314 109.897 1.000 34.508 22 ARG C O 1
ATOM 1535 N N . ASN B 1 19 ? 94.011 47.906 110.442 1.000 36.087 23 ASN C N 1
ATOM 1536 C CA . ASN B 1 19 ? 95.060 48.894 110.552 1.000 39.029 23 ASN C CA 1
ATOM 1537 C C . ASN B 1 19 ? 95.492 49.293 109.143 1.000 41.799 23 ASN C C 1
ATOM 1538 O O . ASN B 1 19 ? 95.041 48.703 108.153 1.000 38.941 23 ASN C O 1
ATOM 1543 N N . PRO B 1 20 ? 96.376 50.313 109.016 1.000 43.244 24 PRO C N 1
ATOM 1544 C CA . PRO B 1 20 ? 96.944 50.701 107.722 1.000 44.807 24 PRO C CA 1
ATOM 1545 C C . PRO B 1 20 ? 97.505 49.557 106.876 1.000 44.325 24 PRO C C 1
ATOM 1546 O O . PRO B 1 20 ? 97.328 49.578 105.665 1.000 47.278 24 PRO C O 1
ATOM 1550 N N . GLU B 1 21 ? 98.094 48.540 107.529 1.000 46.492 25 GLU C N 1
ATOM 1551 C CA . GLU B 1 21 ? 98.625 47.350 106.870 1.000 47.898 25 GLU C CA 1
ATOM 1552 C C . GLU B 1 21 ? 97.530 46.363 106.435 1.000 47.172 25 GLU C C 1
ATOM 1553 O O . GLU B 1 21 ? 97.853 45.340 105.839 1.000 48.512 25 GLU C O 1
ATOM 1559 N N . GLY B 1 22 ? 96.249 46.623 106.739 1.000 43.701 26 GLY C N 1
ATOM 1560 C CA . GLY B 1 22 ? 95.181 45.683 106.414 1.000 40.274 26 GLY C CA 1
ATOM 1561 C C . GLY B 1 22 ? 95.120 44.478 107.365 1.000 41.990 26 GLY C C 1
ATOM 1562 O O . GLY B 1 22 ? 94.451 43.493 107.061 1.000 38.882 26 GLY C O 1
ATOM 1563 N N . GLN B 1 23 ? 95.804 44.557 108.521 1.000 37.430 27 GLN C N 1
ATOM 1564 C CA . GLN B 1 23 ? 95.754 43.529 109.552 1.000 41.010 27 GLN C CA 1
ATOM 1565 C C . GLN B 1 23 ? 94.728 43.886 110.651 1.000 40.816 27 GLN C C 1
ATOM 1566 O O . GLN B 1 23 ? 94.250 45.016 110.757 1.000 40.227 27 GLN C O 1
ATOM 1568 N N . LEU B 1 24 ? 94.428 42.904 111.507 1.000 37.988 28 LEU C N 1
ATOM 1569 C CA . LEU B 1 24 ? 93.353 42.978 112.495 1.000 38.592 28 LEU C CA 1
ATOM 1570 C C . LEU B 1 24 ? 93.860 43.555 113.807 1.000 31.981 28 LEU C C 1
ATOM 1571 O O . LEU B 1 24 ? 93.074 44.115 114.576 1.000 32.483 28 LEU C O 1
ATOM 1576 N N . GLY B 1 25 ? 95.137 43.272 114.097 1.000 30.969 29 GLY C N 1
ATOM 1577 C CA . GLY B 1 25 ? 95.777 43.656 115.344 1.000 34.550 29 GLY C CA 1
ATOM 1578 C C . GLY B 1 25 ? 95.899 42.491 116.324 1.000 36.679 29 GLY C C 1
ATOM 1579 O O . GLY B 1 25 ? 96.345 42.665 117.465 1.000 41.190 29 GLY C O 1
ATOM 1580 N N . PHE B 1 26 ? 95.456 41.309 115.880 1.000 37.989 30 PHE C N 1
ATOM 1581 C CA . PHE B 1 26 ? 95.572 40.079 116.649 1.000 36.203 30 PHE C CA 1
ATOM 1582 C C . PHE B 1 26 ? 95.704 38.947 115.643 1.000 34.244 30 PHE C C 1
ATOM 1583 O O . PHE B 1 26 ? 95.330 39.129 114.497 1.000 38.072 30 PHE C O 1
ATOM 1591 N N . GLU B 1 27 ? 96.293 37.824 116.079 1.000 35.049 31 GLU C N 1
ATOM 1592 C CA . GLU B 1 27 ? 96.432 36.642 115.252 1.000 36.141 31 GLU C CA 1
ATOM 1593 C C . GLU B 1 27 ? 95.182 35.778 115.428 1.000 34.753 31 GLU C C 1
ATOM 1594 O O . GLU B 1 27 ? 94.578 35.770 116.504 1.000 36.437 31 GLU C O 1
ATOM 1596 N N . LEU B 1 28 ? 94.790 35.104 114.337 1.000 31.497 32 LEU C N 1
ATOM 1597 C CA . LEU B 1 28 ? 93.790 34.045 114.357 1.000 34.226 32 LEU C CA 1
ATOM 1598 C C . LEU B 1 28 ? 94.438 32.689 114.603 1.000 32.859 32 LEU C C 1
ATOM 1599 O O . LEU B 1 28 ? 95.348 32.306 113.885 1.000 31.604 32 LEU C O 1
ATOM 1604 N N . LYS B 1 29 ? 93.864 31.938 115.547 1.000 28.584 33 LYS C N 1
ATOM 1605 C CA . LYS B 1 29 ? 94.386 30.645 115.937 1.000 28.150 33 LYS C CA 1
ATOM 1606 C C . LYS B 1 29 ? 93.289 29.604 115.778 1.000 26.885 33 LYS C C 1
ATOM 1607 O O . LYS B 1 29 ? 92.134 29.962 115.639 1.000 23.782 33 LYS C O 1
ATOM 1613 N N . GLY B 1 30 ? 93.683 28.331 115.824 1.000 26.013 34 GLY C N 1
ATOM 1614 C CA . GLY B 1 30 ? 92.735 27.241 115.899 1.000 26.287 34 GLY C CA 1
ATOM 1615 C C . GLY B 1 30 ? 92.263 26.900 114.495 1.000 25.649 34 GLY C C 1
ATOM 1616 O O . GLY B 1 30 ? 93.080 26.787 113.591 1.000 28.313 34 GLY C O 1
ATOM 1617 N N . GLY B 1 31 ? 90.953 26.741 114.318 1.000 21.318 35 GLY C N 1
ATOM 1618 C CA . GLY B 1 31 ? 90.441 26.324 113.021 1.000 21.428 35 GLY C CA 1
ATOM 1619 C C . GLY B 1 31 ? 90.191 24.822 113.000 1.000 21.924 35 GLY C C 1
ATOM 1620 O O . GLY B 1 31 ? 90.786 24.064 113.774 1.000 22.935 35 GLY C O 1
ATOM 1621 N N . ALA B 1 32 ? 89.289 24.410 112.117 1.000 22.057 36 ALA C N 1
ATOM 1622 C CA . ALA B 1 32 ? 88.829 23.033 112.042 1.000 21.540 36 ALA C CA 1
ATOM 1623 C C . ALA B 1 32 ? 89.964 22.055 111.684 1.000 22.997 36 ALA C C 1
ATOM 1624 O O . ALA B 1 32 ? 89.888 20.913 112.074 1.000 21.984 36 ALA C O 1
ATOM 1626 N N . GLU B 1 33 ? 90.994 22.500 110.946 1.000 25.036 37 GLU C N 1
ATOM 1627 C CA . GLU B 1 33 ? 92.137 21.664 110.611 1.000 28.537 37 GLU C CA 1
ATOM 1628 C C . GLU B 1 33 ? 92.857 21.217 111.890 1.000 31.066 37 GLU C C 1
ATOM 1629 O O . GLU B 1 33 ? 93.445 20.146 111.909 1.000 28.700 37 GLU C O 1
ATOM 1635 N N . ASN B 1 34 ? 92.780 22.039 112.947 1.000 31.498 38 ASN C N 1
ATOM 1636 C CA . ASN B 1 34 ? 93.317 21.756 114.269 1.000 29.706 38 ASN C CA 1
ATOM 1637 C C . ASN B 1 34 ? 92.223 21.261 115.200 1.000 29.721 38 ASN C C 1
ATOM 1638 O O . ASN B 1 34 ? 92.434 21.124 116.400 1.000 29.918 38 ASN C O 1
ATOM 1643 N N . GLY B 1 35 ? 91.053 20.956 114.644 1.000 24.141 39 GLY C N 1
ATOM 1644 C CA . GLY B 1 35 ? 89.981 20.449 115.466 1.000 23.588 39 GLY C CA 1
ATOM 1645 C C . GLY B 1 35 ? 89.403 21.498 116.409 1.000 20.256 39 GLY C C 1
ATOM 1646 O O . GLY B 1 35 ? 88.811 21.150 117.431 1.000 22.409 39 GLY C O 1
ATOM 1647 N N . GLN B 1 36 ? 89.491 22.772 116.022 1.000 21.470 40 GLN C N 1
ATOM 1648 C CA . GLN B 1 36 ? 89.118 23.844 116.922 1.000 22.189 40 GLN C CA 1
ATOM 1649 C C . GLN B 1 36 ? 88.259 24.874 116.204 1.000 20.730 40 GLN C C 1
ATOM 1650 O O . GLN B 1 36 ? 88.300 25.024 114.982 1.000 23.499 40 GLN C O 1
ATOM 1656 N N . PHE B 1 37 ? 87.519 25.599 117.026 1.000 20.391 41 PHE C N 1
ATOM 1657 C CA . PHE B 1 37 ? 86.981 26.886 116.650 1.000 21.590 41 PHE C CA 1
ATOM 1658 C C . PHE B 1 37 ? 88.135 27.790 116.229 1.000 22.360 41 PHE C C 1
ATOM 1659 O O . PHE B 1 37 ? 89.290 27.598 116.673 1.000 24.235 41 PHE C O 1
ATOM 1667 N N . PRO B 1 38 ? 87.874 28.799 115.379 1.000 22.354 42 PRO C N 1
ATOM 1668 C CA . PRO B 1 38 ? 88.836 29.880 115.192 1.000 23.104 42 PRO C CA 1
ATOM 1669 C C . PRO B 1 38 ? 88.709 30.693 116.477 1.000 24.095 42 PRO C C 1
ATOM 1670 O O . PRO B 1 38 ? 87.606 30.846 117.032 1.000 20.977 42 PRO C O 1
ATOM 1674 N N . TYR B 1 39 ? 89.858 31.137 116.991 1.000 22.358 43 TYR C N 1
ATOM 1675 C CA . TYR B 1 39 ? 89.861 31.918 118.214 1.000 25.161 43 TYR C CA 1
ATOM 1676 C C . TYR B 1 39 ? 91.004 32.930 118.145 1.000 26.282 43 TYR C C 1
ATOM 1677 O O . TYR B 1 39 ? 91.922 32.801 117.331 1.000 27.083 43 TYR C O 1
ATOM 1686 N N . LEU B 1 40 ? 90.901 33.962 118.978 1.000 27.938 44 LEU C N 1
ATOM 1687 C CA . LEU B 1 40 ? 91.851 35.066 118.913 1.000 31.511 44 LEU C CA 1
ATOM 1688 C C . LEU B 1 40 ? 93.125 34.670 119.629 1.000 29.338 44 LEU C C 1
ATOM 1689 O O . LEU B 1 40 ? 93.086 33.953 120.619 1.000 31.156 44 LEU C O 1
ATOM 1694 N N . GLY B 1 41 ? 94.266 35.137 119.141 1.000 38.175 45 GLY C N 1
ATOM 1695 C CA . GLY B 1 41 ? 95.467 35.059 119.959 1.000 40.060 45 GLY C CA 1
ATOM 1696 C C . GLY B 1 41 ? 95.381 36.032 121.143 1.000 48.213 45 GLY C C 1
ATOM 1697 O O . GLY B 1 41 ? 94.283 36.374 121.611 1.000 38.863 45 GLY C O 1
ATOM 1698 N N . GLU B 1 42 ? 96.544 36.511 121.615 1.000 50.366 46 GLU C N 1
ATOM 1699 C CA . GLU B 1 42 ? 96.542 37.558 122.622 1.000 48.589 46 GLU C CA 1
ATOM 1700 C C . GLU B 1 42 ? 96.063 38.858 121.975 1.000 41.953 46 GLU C C 1
ATOM 1701 O O . GLU B 1 42 ? 96.423 39.203 120.850 1.000 42.387 46 GLU C O 1
ATOM 1707 N N . VAL B 1 43 ? 95.196 39.553 122.700 1.000 40.567 47 VAL C N 1
ATOM 1708 C CA . VAL B 1 43 ? 94.670 40.823 122.252 1.000 46.522 47 VAL C CA 1
ATOM 1709 C C . VAL B 1 43 ? 95.351 41.891 123.104 1.000 56.310 47 VAL C C 1
ATOM 1710 O O . VAL B 1 43 ? 94.923 42.139 124.229 1.000 51.242 47 VAL C O 1
ATOM 1714 N N . LYS B 1 44 ? 96.457 42.439 122.567 1.000 64.445 48 LYS C N 1
ATOM 1715 C CA . LYS B 1 44 ? 97.305 43.382 123.272 1.000 64.397 48 LYS C CA 1
ATOM 1716 C C . LYS B 1 44 ? 96.653 44.763 123.270 1.000 69.223 48 LYS C C 1
ATOM 1717 O O . LYS B 1 44 ? 96.101 45.187 122.250 1.000 65.706 48 LYS C O 1
ATOM 1723 N N . PRO B 1 45 ? 96.733 45.532 124.386 1.000 72.023 49 PRO C N 1
ATOM 1724 C CA . PRO B 1 45 ? 96.217 46.902 124.408 1.000 62.734 49 PRO C CA 1
ATOM 1725 C C . PRO B 1 45 ? 96.862 47.743 123.305 1.000 55.757 49 PRO C C 1
ATOM 1726 O O . PRO B 1 45 ? 98.053 47.603 122.995 1.000 49.936 49 PRO C O 1
ATOM 1730 N N . GLY B 1 46 ? 96.027 48.552 122.649 1.000 49.534 50 GLY C N 1
ATOM 1731 C CA . GLY B 1 46 ? 96.491 49.491 121.643 1.000 51.509 50 GLY C CA 1
ATOM 1732 C C . GLY B 1 46 ? 96.531 48.906 120.232 1.000 49.922 50 GLY C C 1
ATOM 1733 O O . GLY B 1 46 ? 96.518 49.658 119.263 1.000 51.060 50 GLY C O 1
ATOM 1734 N N . LYS B 1 47 ? 96.579 47.570 120.112 1.000 46.533 51 LYS C N 1
ATOM 1735 C CA . LYS B 1 47 ? 96.814 46.951 118.822 1.000 43.189 51 LYS C CA 1
ATOM 1736 C C . LYS B 1 47 ? 95.526 46.962 118.003 1.000 37.091 51 LYS C C 1
ATOM 1737 O O . LYS B 1 47 ? 95.613 46.904 116.784 1.000 39.509 51 LYS C O 1
ATOM 1739 N N . VAL B 1 48 ? 94.347 47.038 118.649 1.000 39.233 52 VAL C N 1
ATOM 1740 C CA . VAL B 1 48 ? 93.088 46.808 117.946 1.000 34.731 52 VAL C CA 1
ATOM 1741 C C . VAL B 1 48 ? 92.371 48.128 117.721 1.000 30.865 52 VAL C C 1
ATOM 1742 O O . VAL B 1 48 ? 92.130 48.862 118.671 1.000 34.230 52 VAL C O 1
ATOM 1746 N N . ALA B 1 49 ? 91.911 48.351 116.484 1.000 31.962 53 ALA C N 1
ATOM 1747 C CA . ALA B 1 49 ? 91.182 49.567 116.155 1.000 33.896 53 ALA C CA 1
ATOM 1748 C C . ALA B 1 49 ? 89.672 49.370 116.304 1.000 32.826 53 ALA C C 1
ATOM 1749 O O . ALA B 1 49 ? 88.983 49.201 115.309 1.000 36.538 53 ALA C O 1
ATOM 1751 N N . TYR B 1 50 ? 89.148 49.546 117.524 1.000 28.722 54 TYR C N 1
ATOM 1752 C CA . TYR B 1 50 ? 87.736 49.318 117.781 1.000 30.000 54 TYR C CA 1
ATOM 1753 C C . TYR B 1 50 ? 86.880 50.500 117.344 1.000 30.261 54 TYR C C 1
ATOM 1754 O O . TYR B 1 50 ? 87.307 51.636 117.449 1.000 34.891 54 TYR C O 1
ATOM 1763 N N . GLU B 1 51 ? 85.654 50.225 116.891 1.000 29.445 55 GLU C N 1
ATOM 1764 C CA . GLU B 1 51 ? 84.586 51.203 116.875 1.000 31.304 55 GLU C CA 1
ATOM 1765 C C . GLU B 1 51 ? 83.777 50.991 118.146 1.000 37.683 55 GLU C C 1
ATOM 1766 O O . GLU B 1 51 ? 83.988 50.000 118.852 1.000 37.205 55 GLU C O 1
ATOM 1768 N N . SER B 1 52 ? 82.870 51.927 118.427 1.000 37.473 56 SER C N 1
ATOM 1769 C CA . SER B 1 52 ? 82.083 51.879 119.646 1.000 44.742 56 SER C CA 1
ATOM 1770 C C . SER B 1 52 ? 81.418 50.517 119.778 1.000 45.609 56 SER C C 1
ATOM 1771 O O . SER B 1 52 ? 81.018 49.916 118.773 1.000 42.484 56 SER C O 1
ATOM 1774 N N . GLY B 1 53 ? 81.377 50.027 121.034 1.000 46.077 57 GLY C N 1
ATOM 1775 C CA . GLY B 1 53 ? 80.775 48.737 121.336 1.000 39.208 57 GLY C CA 1
ATOM 1776 C C . GLY B 1 53 ? 81.713 47.886 122.175 1.000 35.695 57 GLY C C 1
ATOM 1777 O O . GLY B 1 53 ? 82.699 48.375 122.739 1.000 34.930 57 GLY C O 1
ATOM 1778 N N . SER B 1 54 ? 81.410 46.591 122.197 1.000 30.888 58 SER C N 1
ATOM 1779 C CA . SER B 1 54 ? 82.127 45.629 123.022 1.000 30.479 58 SER C CA 1
ATOM 1780 C C . SER B 1 54 ? 83.549 45.409 122.503 1.000 29.260 58 SER C C 1
ATOM 1781 O O . SER B 1 54 ? 83.875 45.707 121.354 1.000 29.288 58 SER C O 1
ATOM 1784 N N . LYS B 1 55 ? 84.414 45.012 123.425 1.000 28.314 59 LYS C N 1
ATOM 1785 C CA . LYS B 1 55 ? 85.820 44.804 123.203 1.000 32.987 59 LYS C CA 1
ATOM 1786 C C . LYS B 1 55 ? 86.042 43.319 123.356 1.000 29.584 59 LYS C C 1
ATOM 1787 O O . LYS B 1 55 ? 85.115 42.577 123.665 1.000 30.711 59 LYS C O 1
ATOM 1793 N N . LEU B 1 56 ? 87.273 42.908 123.105 1.000 29.151 60 LEU C N 1
ATOM 1794 C CA . LEU B 1 56 ? 87.620 41.506 123.061 1.000 29.266 60 LEU C CA 1
ATOM 1795 C C . LEU B 1 56 ? 88.637 41.191 124.152 1.000 31.899 60 LEU C C 1
ATOM 1796 O O . LEU B 1 56 ? 89.562 41.974 124.364 1.000 35.092 60 LEU C O 1
ATOM 1801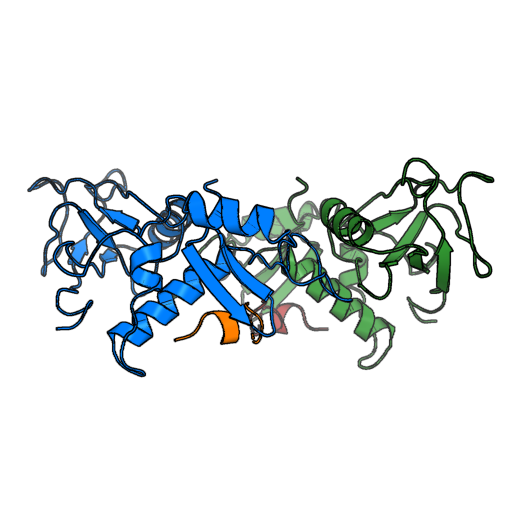 N N . VAL B 1 57 ? 88.436 40.063 124.858 1.000 29.229 61 VAL C N 1
ATOM 1802 C CA . VAL B 1 57 ? 89.506 39.445 125.625 1.000 32.331 61 VAL C CA 1
ATOM 1803 C C . VAL B 1 57 ? 90.315 38.507 124.737 1.000 31.234 61 VAL C C 1
ATOM 1804 O O . VAL B 1 57 ? 89.853 38.023 123.696 1.000 31.582 61 VAL C O 1
ATOM 1808 N N . SER B 1 58 ? 91.538 38.224 125.202 1.000 30.017 62 SER C N 1
ATOM 1809 C CA . SER B 1 58 ? 92.393 37.242 124.572 1.000 31.644 62 SER C CA 1
ATOM 1810 C C . SER B 1 58 ? 91.620 35.928 124.443 1.000 30.726 62 SER C C 1
ATOM 1811 O O . SER B 1 58 ? 90.821 35.586 125.320 1.000 27.513 62 SER C O 1
ATOM 1814 N N . GLU B 1 59 ? 91.797 35.272 123.289 1.000 29.579 63 GLU C N 1
ATOM 1815 C CA . GLU B 1 59 ? 91.376 33.897 123.066 1.000 32.362 63 GLU C CA 1
ATOM 1816 C C . GLU B 1 59 ? 89.855 33.734 123.000 1.000 25.045 63 GLU C C 1
ATOM 1817 O O . GLU B 1 59 ? 89.368 32.608 123.095 1.000 27.449 63 GLU C O 1
ATOM 1823 N N . GLU B 1 60 ? 89.105 34.799 122.707 1.000 23.108 64 GLU C N 1
ATOM 1824 C CA . GLU B 1 60 ? 87.677 34.618 122.426 1.000 23.845 64 GLU C CA 1
ATOM 1825 C C . GLU B 1 60 ? 87.486 33.736 121.179 1.000 23.688 64 GLU C C 1
ATOM 1826 O O . GLU B 1 60 ? 88.275 33.794 120.245 1.000 21.781 64 GLU C O 1
ATOM 1832 N N . LEU B 1 61 ? 86.440 32.901 121.160 1.000 21.722 65 LEU C N 1
ATOM 1833 C CA . LEU B 1 61 ? 86.087 32.167 119.958 1.000 22.398 65 LEU C CA 1
ATOM 1834 C C . LEU B 1 61 ? 85.425 33.124 118.967 1.000 23.009 65 LEU C C 1
ATOM 1835 O O . LEU B 1 61 ? 84.622 33.967 119.360 1.000 25.776 65 LEU C O 1
ATOM 1840 N N . LEU B 1 62 ? 85.765 32.975 117.689 1.000 20.625 66 LEU C N 1
ATOM 1841 C CA . LEU B 1 62 ? 85.198 33.773 116.614 1.000 21.536 66 LEU C CA 1
ATOM 1842 C C . LEU B 1 62 ? 84.141 32.927 115.907 1.000 20.770 66 LEU C C 1
ATOM 1843 O O . LEU B 1 62 ? 84.438 31.841 115.408 1.000 22.196 66 LEU C O 1
ATOM 1848 N N . LEU B 1 63 ? 82.923 33.453 115.850 1.000 20.551 67 LEU C N 1
ATOM 1849 C CA . LEU B 1 63 ? 81.775 32.713 115.330 1.000 22.031 67 LEU C CA 1
ATOM 1850 C C . LEU B 1 63 ? 81.344 33.228 113.959 1.000 22.693 67 LEU C C 1
ATOM 1851 O O . LEU B 1 63 ? 80.921 32.438 113.114 1.000 25.713 67 LEU C O 1
ATOM 1856 N N . GLU B 1 64 ? 81.331 34.552 113.795 1.000 21.493 68 GLU C N 1
ATOM 1857 C CA . GLU B 1 64 ? 80.879 35.187 112.573 1.000 23.301 68 GLU C CA 1
ATOM 1858 C C . GLU B 1 64 ? 81.696 36.436 112.259 1.000 23.605 68 GLU C C 1
ATOM 1859 O O . GLU B 1 64 ? 82.120 37.158 113.177 1.000 21.260 68 GLU C O 1
ATOM 1865 N N . VAL B 1 65 ? 81.754 36.736 110.952 1.000 21.384 69 VAL C N 1
ATOM 1866 C CA . VAL B 1 65 ? 82.320 37.958 110.425 1.000 24.856 69 VAL C CA 1
ATOM 1867 C C . VAL B 1 65 ? 81.308 38.567 109.458 1.000 24.591 69 VAL C C 1
ATOM 1868 O O . VAL B 1 65 ? 81.007 37.974 108.411 1.000 25.777 69 VAL C O 1
ATOM 1872 N N . ASN B 1 66 ? 80.828 39.775 109.787 1.000 22.706 70 ASN C N 1
ATOM 1873 C CA . ASN B 1 66 ? 79.847 40.485 108.957 1.000 26.082 70 ASN C CA 1
ATOM 1874 C C . ASN B 1 66 ? 78.687 39.557 108.589 1.000 27.362 70 ASN C C 1
ATOM 1875 O O . ASN B 1 66 ? 78.307 39.432 107.419 1.000 27.081 70 ASN C O 1
ATOM 1880 N N . GLU B 1 67 ? 78.164 38.889 109.607 1.000 27.402 71 GLU C N 1
ATOM 1881 C CA . GLU B 1 67 ? 77.032 37.979 109.480 1.000 32.360 71 GLU C CA 1
ATOM 1882 C C . GLU B 1 67 ? 77.351 36.765 108.583 1.000 27.453 71 GLU C C 1
ATOM 1883 O O . GLU B 1 67 ? 76.451 36.016 108.239 1.000 28.469 71 GLU C O 1
ATOM 1889 N N . THR B 1 68 ? 78.610 36.497 108.218 1.000 25.160 72 THR C N 1
ATOM 1890 C CA . THR B 1 68 ? 78.949 35.204 107.644 1.000 22.480 72 THR C CA 1
ATOM 1891 C C . THR B 1 68 ? 79.484 34.293 108.756 1.000 21.609 72 THR C C 1
ATOM 1892 O O . THR B 1 68 ? 80.482 34.584 109.387 1.000 19.323 72 THR C O 1
ATOM 1896 N N . PRO B 1 69 ? 78.831 33.172 109.082 1.000 23.247 73 PRO C N 1
ATOM 1897 C CA . PRO B 1 69 ? 79.379 32.239 110.078 1.000 23.062 73 PRO C CA 1
ATOM 1898 C C . PRO B 1 69 ? 80.698 31.590 109.628 1.000 22.046 73 PRO C C 1
ATOM 1899 O O . PRO B 1 69 ? 80.862 31.205 108.466 1.000 19.986 73 PRO C O 1
ATOM 1903 N N . VAL B 1 70 ? 81.701 31.637 110.508 1.000 19.018 74 VAL C N 1
ATOM 1904 C CA . VAL B 1 70 ? 83.026 31.134 110.188 1.000 21.574 74 VAL C CA 1
ATOM 1905 C C . VAL B 1 70 ? 83.420 29.983 111.111 1.000 21.370 74 VAL C C 1
ATOM 1906 O O . VAL B 1 70 ? 84.355 29.265 110.801 1.000 22.893 74 VAL C O 1
ATOM 1910 N N . ALA B 1 71 ? 82.768 29.839 112.272 1.000 20.948 75 ALA C N 1
ATOM 1911 C CA . ALA B 1 71 ? 83.051 28.693 113.127 1.000 22.066 75 ALA C CA 1
ATOM 1912 C C . ALA B 1 71 ? 82.739 27.405 112.375 1.000 21.711 75 ALA C C 1
ATOM 1913 O O . ALA B 1 71 ? 81.721 27.307 111.700 1.000 21.895 75 ALA C O 1
ATOM 1915 N N . GLY B 1 72 ? 83.661 26.441 112.474 1.000 20.671 76 GLY C N 1
ATOM 1916 C CA . GLY B 1 72 ? 83.607 25.210 111.726 1.000 21.637 76 GLY C CA 1
ATOM 1917 C C . GLY B 1 72 ? 84.456 25.224 110.459 1.000 22.617 76 GLY C C 1
ATOM 1918 O O . GLY B 1 72 ? 84.667 24.160 109.866 1.000 21.967 76 GLY C O 1
ATOM 1919 N N . LEU B 1 73 ? 84.984 26.400 110.076 1.000 22.407 77 LEU C N 1
ATOM 1920 C CA . LEU B 1 73 ? 85.868 26.479 108.927 1.000 22.968 77 LEU C CA 1
ATOM 1921 C C . LEU B 1 73 ? 87.325 26.394 109.376 1.000 26.524 77 LEU C C 1
ATOM 1922 O O . LEU B 1 73 ? 87.657 26.496 110.563 1.000 27.546 77 LEU C O 1
ATOM 1927 N N . THR B 1 74 ? 88.189 26.211 108.394 1.000 24.274 78 THR C N 1
ATOM 1928 C CA . THR B 1 74 ? 89.617 26.279 108.597 1.000 25.832 78 THR C CA 1
ATOM 1929 C C . THR B 1 74 ? 90.048 27.727 108.663 1.000 25.582 78 THR C C 1
ATOM 1930 O O . THR B 1 74 ? 89.352 28.612 108.161 1.000 25.667 78 THR C O 1
ATOM 1934 N N . ILE B 1 75 ? 91.269 27.953 109.146 1.000 27.463 79 ILE C N 1
ATOM 1935 C CA . ILE B 1 75 ? 91.755 29.317 109.268 1.000 28.810 79 ILE C CA 1
ATOM 1936 C C . ILE B 1 75 ? 91.844 29.956 107.883 1.000 25.329 79 ILE C C 1
ATOM 1937 O O . ILE B 1 75 ? 91.504 31.120 107.726 1.000 25.643 79 ILE C O 1
ATOM 1942 N N . ARG B 1 76 ? 92.276 29.207 106.879 1.000 26.914 80 ARG C N 1
ATOM 1943 C CA . ARG B 1 76 ? 92.363 29.736 105.522 1.000 30.429 80 ARG C CA 1
ATOM 1944 C C . ARG B 1 76 ? 91.006 30.276 105.072 1.000 29.826 80 ARG C C 1
ATOM 1945 O O . ARG B 1 76 ? 90.896 31.361 104.517 1.000 30.622 80 ARG C O 1
ATOM 1948 N N . ASP B 1 77 ? 89.942 29.517 105.323 1.000 32.601 81 ASP C N 1
ATOM 1949 C CA . ASP B 1 77 ? 88.612 29.957 104.908 1.000 31.584 81 ASP C CA 1
ATOM 1950 C C . ASP B 1 77 ? 88.176 31.182 105.694 1.000 24.382 81 ASP C C 1
ATOM 1951 O O . ASP B 1 77 ? 87.506 32.056 105.151 1.000 25.590 81 ASP C O 1
ATOM 1956 N N . VAL B 1 78 ? 88.501 31.225 106.995 1.000 24.166 82 VAL C N 1
ATOM 1957 C CA . VAL B 1 78 ? 88.137 32.377 107.814 1.000 23.239 82 VAL C CA 1
ATOM 1958 C C . VAL B 1 78 ? 88.821 33.627 107.264 1.000 22.947 82 VAL C C 1
ATOM 1959 O O . VAL B 1 78 ? 88.200 34.671 107.130 1.000 19.477 82 VAL C O 1
ATOM 1963 N N . LEU B 1 79 ? 90.108 33.508 106.938 1.000 22.592 83 LEU C N 1
ATOM 1964 C CA . LEU B 1 79 ? 90.832 34.638 106.370 1.000 24.443 83 LEU C CA 1
ATOM 1965 C C . LEU B 1 79 ? 90.250 35.024 105.017 1.000 22.368 83 LEU C C 1
ATOM 1966 O O . LEU B 1 79 ? 90.143 36.189 104.702 1.000 21.486 83 LEU C O 1
ATOM 1971 N N . ALA B 1 80 ? 89.800 34.041 104.226 1.000 25.564 84 ALA C N 1
ATOM 1972 C CA . ALA B 1 80 ? 89.187 34.326 102.938 1.000 22.575 84 ALA C CA 1
ATOM 1973 C C . ALA B 1 80 ? 87.884 35.092 103.113 1.000 22.575 84 ALA C C 1
ATOM 1974 O O . ALA B 1 80 ? 87.589 35.977 102.325 1.000 26.234 84 ALA C O 1
ATOM 1976 N N . VAL B 1 81 ? 87.086 34.767 104.139 1.000 24.136 85 VAL C N 1
ATOM 1977 C CA . VAL B 1 81 ? 85.857 35.521 104.391 1.000 23.080 85 VAL C CA 1
ATOM 1978 C C . VAL 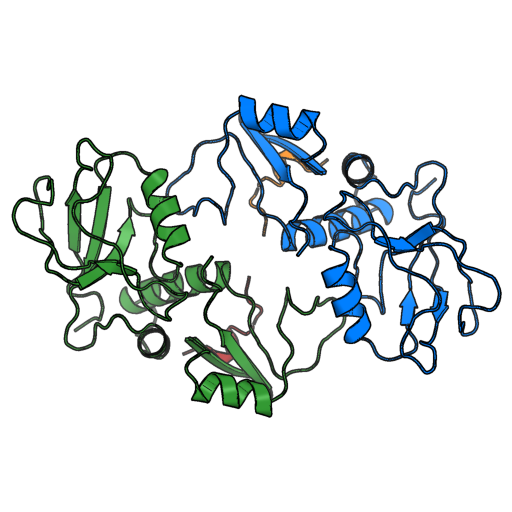B 1 81 ? 86.226 36.971 104.744 1.000 24.400 85 VAL C C 1
ATOM 1979 O O . VAL B 1 81 ? 85.639 37.919 104.189 1.000 24.722 85 VAL C O 1
ATOM 1983 N N . ILE B 1 82 ? 87.198 37.135 105.655 1.000 24.185 86 ILE C N 1
ATOM 1984 C CA . ILE B 1 82 ? 87.620 38.450 106.111 1.000 26.321 86 ILE C CA 1
ATOM 1985 C C . ILE B 1 82 ? 88.157 39.279 104.933 1.000 26.079 86 ILE C C 1
ATOM 1986 O O . ILE B 1 82 ? 87.682 40.377 104.725 1.000 23.556 86 ILE C O 1
ATOM 1991 N N . LYS B 1 83 ? 89.017 38.711 104.065 1.000 28.014 87 LYS C N 1
ATOM 1992 C CA . LYS B 1 83 ? 89.480 39.415 102.873 1.000 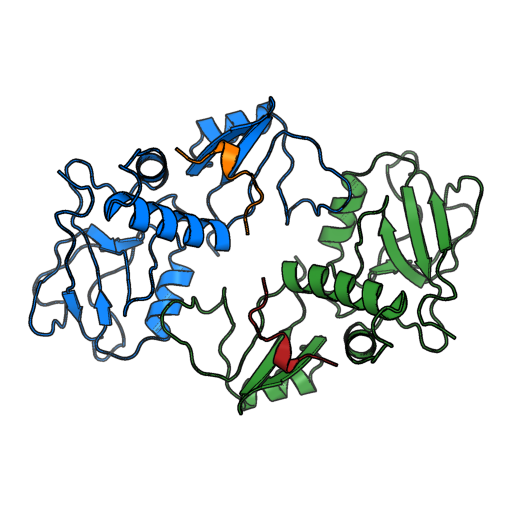31.500 87 LYS C CA 1
ATOM 1993 C C . LYS B 1 83 ? 88.350 39.953 101.983 1.000 33.045 87 LYS C C 1
ATOM 1994 O O . LYS B 1 83 ? 88.560 40.905 101.238 1.000 29.642 87 LYS C O 1
ATOM 2000 N N . HIS B 1 84 ? 87.157 39.343 101.979 1.000 34.822 88 HIS C N 1
ATOM 2001 C CA . HIS B 1 84 ? 86.080 39.814 101.116 1.000 31.747 88 HIS C CA 1
ATOM 2002 C C . HIS B 1 84 ? 85.084 40.677 101.869 1.000 37.683 88 HIS C C 1
ATOM 2003 O O . HIS B 1 84 ? 84.097 41.083 101.272 1.000 40.635 88 HIS C O 1
ATOM 2010 N N . CYS B 1 85 ? 85.323 40.943 103.160 1.000 36.072 89 CYS C N 1
ATOM 2011 C CA . CYS B 1 85 ? 84.472 41.859 103.906 1.000 36.100 89 CYS C CA 1
ATOM 2012 C C . CYS B 1 85 ? 85.023 43.282 103.831 1.000 36.096 89 CYS C C 1
ATOM 2013 O O . CYS B 1 85 ? 86.229 43.501 103.812 1.000 39.630 89 CYS C O 1
ATOM 2016 N N . LYS B 1 86 ? 84.105 44.244 103.785 1.000 35.549 90 LYS C N 1
ATOM 2017 C CA . LYS B 1 86 ? 84.417 45.653 103.890 1.000 39.099 90 LYS C CA 1
ATOM 2018 C C . LYS B 1 86 ? 84.412 46.064 105.369 1.000 38.154 90 LYS C C 1
ATOM 2019 O O . LYS B 1 86 ? 83.540 45.648 106.136 1.000 35.963 90 LYS C O 1
ATOM 2021 N N . ASP B 1 87 ? 85.374 46.909 105.755 1.000 36.509 91 ASP C N 1
ATOM 2022 C CA . ASP B 1 87 ? 85.346 47.575 107.049 1.000 40.434 91 ASP C CA 1
ATOM 2023 C C . ASP B 1 87 ? 84.054 48.360 107.219 1.000 40.593 91 ASP C C 1
ATOM 2024 O O . ASP B 1 87 ? 83.461 48.801 106.237 1.000 37.336 91 ASP C O 1
ATOM 2029 N N . PRO B 1 88 ? 83.558 48.502 108.474 1.000 41.096 92 PRO C N 1
ATOM 2030 C CA . PRO B 1 88 ? 84.147 47.829 109.635 1.000 37.109 92 PRO C CA 1
ATOM 2031 C C . PRO B 1 88 ? 83.684 46.368 109.758 1.000 34.544 92 PRO C C 1
ATOM 2032 O O . PRO B 1 88 ? 82.607 45.987 109.289 1.000 31.488 92 PRO C O 1
ATOM 2036 N N . LEU B 1 89 ? 84.557 45.549 110.363 1.000 31.003 93 LEU C N 1
ATOM 2037 C CA . LEU B 1 89 ? 84.307 44.135 110.567 1.000 30.924 93 LEU C CA 1
ATOM 2038 C C . LEU B 1 89 ? 83.501 43.962 111.842 1.000 29.931 93 LEU C C 1
ATOM 2039 O O . LEU B 1 89 ? 83.982 44.342 112.889 1.000 25.955 93 LEU C O 1
ATOM 2044 N N . ARG B 1 90 ? 82.297 43.400 111.728 1.000 27.072 94 ARG C N 1
ATOM 2045 C CA . ARG B 1 90 ? 81.503 43.035 112.885 1.000 26.864 94 ARG C CA 1
ATOM 2046 C C . ARG B 1 90 ? 81.815 41.579 113.234 1.000 25.657 94 ARG C C 1
ATOM 2047 O O . ARG B 1 90 ? 81.510 40.694 112.447 1.000 24.480 94 ARG C O 1
ATOM 2055 N N . LEU B 1 91 ? 82.482 41.364 114.374 1.000 22.649 95 LEU C N 1
ATOM 2056 C CA . LEU B 1 91 ? 82.889 40.046 114.837 1.000 23.390 95 LEU C CA 1
ATOM 2057 C C . LEU B 1 91 ? 81.949 39.585 115.942 1.000 26.220 95 LEU C C 1
ATOM 2058 O O . LEU B 1 91 ? 81.803 40.295 116.954 1.000 31.759 95 LEU C O 1
ATOM 2063 N N . LYS B 1 92 ? 81.236 38.472 115.721 1.000 23.873 96 LYS C N 1
ATOM 2064 C CA . LYS B 1 92 ? 80.531 37.800 116.801 1.000 25.966 96 LYS C CA 1
ATOM 2065 C C . LYS B 1 92 ? 81.500 36.804 117.437 1.000 23.855 96 LYS C C 1
ATOM 2066 O O . LYS B 1 92 ? 82.032 35.914 116.775 1.000 20.345 96 LYS C O 1
ATOM 2072 N N . CYS B 1 93 ? 81.699 36.968 118.736 1.000 23.157 97 CYS C N 1
ATOM 2073 C CA . CYS B 1 93 ? 82.705 36.275 119.510 1.000 24.786 97 CYS C CA 1
ATOM 2074 C C . CYS B 1 93 ? 82.101 35.841 120.847 1.000 21.560 97 CYS C C 1
ATOM 2075 O O . CYS B 1 93 ? 81.063 36.350 121.268 1.000 21.679 97 CYS C O 1
ATOM 2078 N N . VAL B 1 94 ? 82.761 34.896 121.500 1.000 18.931 98 VAL C N 1
ATOM 2079 C CA . VAL B 1 94 ? 82.360 34.419 122.814 1.000 20.859 98 VAL C CA 1
ATOM 2080 C C . VAL B 1 94 ? 83.619 34.040 123.573 1.000 23.488 98 VAL C C 1
ATOM 2081 O O . VAL B 1 94 ? 84.495 33.375 123.031 1.000 21.682 98 VAL C O 1
ATOM 2085 N N . LYS B 1 95 ? 83.748 34.531 124.813 1.000 23.420 99 LYS C N 1
ATOM 2086 C CA . LYS B 1 95 ? 84.920 34.242 125.611 1.000 25.656 99 LYS C CA 1
ATOM 2087 C C . LYS B 1 95 ? 84.895 32.776 126.036 1.000 24.412 99 LYS C C 1
ATOM 2088 O O . LYS B 1 95 ? 83.839 32.226 126.3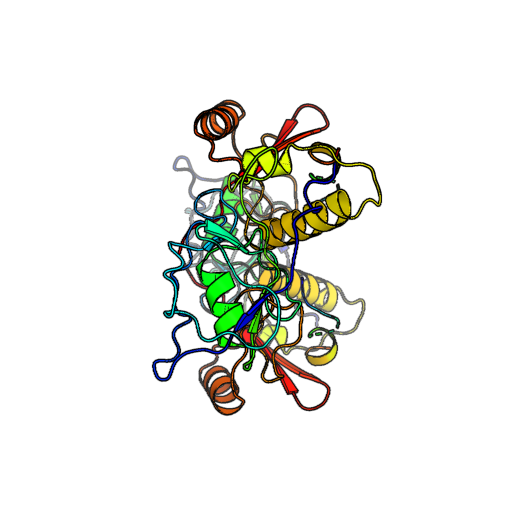09 1.000 24.850 99 LYS C O 1
ATOM 2094 N N . GLN B 1 96 ? 86.076 32.168 126.094 1.000 25.962 100 GLN C N 1
ATOM 2095 C CA . GLN B 1 96 ? 86.225 30.824 126.600 1.000 26.505 100 GLN C CA 1
ATOM 2096 C C . GLN B 1 96 ? 86.097 30.820 128.122 1.000 30.415 100 GLN C C 1
ATOM 2097 O O . GLN B 1 96 ? 86.529 31.769 128.785 1.000 26.383 100 GLN C O 1
ATOM 2103 N N . GLY B 1 97 ? 85.491 29.740 128.641 1.000 32.980 101 GLY C N 1
ATOM 2104 C CA . GLY B 1 97 ? 85.303 29.524 130.065 1.000 32.364 101 GLY C CA 1
ATOM 2105 C C . GLY B 1 97 ? 84.030 28.729 130.291 1.000 32.980 101 GLY C C 1
ATOM 2106 O O . GLY B 1 97 ? 83.106 28.850 129.499 1.000 32.572 101 GLY C O 1
ATOM 2107 N N . GLY B 1 98 ? 83.994 27.915 131.358 1.000 36.157 102 GLY C N 1
ATOM 2108 C CA . GLY B 1 98 ? 82.831 27.096 131.662 1.000 35.300 102 GLY C CA 1
ATOM 2109 C C . GLY B 1 98 ? 82.607 26.084 130.540 1.000 34.867 102 GLY C C 1
ATOM 2110 O O . GLY B 1 98 ? 83.532 25.384 130.156 1.000 34.118 102 GLY C O 1
ATOM 2111 N N . ILE B 1 9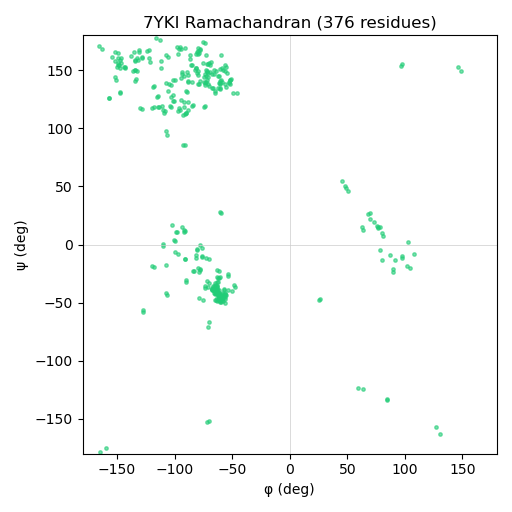9 ? 81.415 26.085 129.949 1.000 32.952 103 ILE C N 1
ATOM 2112 C CA . ILE B 1 99 ? 81.093 25.133 128.904 1.000 32.887 103 ILE C CA 1
ATOM 2113 C C . ILE B 1 99 ? 81.642 25.558 127.546 1.000 29.313 103 ILE C C 1
ATOM 2114 O O . ILE B 1 99 ? 81.557 24.771 126.614 1.000 27.684 103 ILE C O 1
ATOM 2119 N N . VAL B 1 100 ? 82.175 26.784 127.424 1.000 30.138 104 VAL C N 1
ATOM 2120 C CA . VAL B 1 100 ? 82.630 27.302 126.141 1.000 26.885 104 VAL C CA 1
ATOM 2121 C C . VAL B 1 100 ? 84.117 27.058 126.010 1.000 25.728 104 VAL C C 1
ATOM 2122 O O . VAL B 1 100 ? 84.907 27.635 126.761 1.000 24.915 104 VAL C O 1
ATOM 2126 N N . ASP B 1 101 ? 84.462 26.226 125.023 1.000 24.790 105 ASP C N 1
ATOM 2127 C CA . ASP B 1 101 ? 85.843 25.833 124.782 1.000 29.863 105 ASP C CA 1
ATOM 2128 C C . ASP B 1 101 ? 86.118 25.713 123.288 1.000 25.995 105 ASP C C 1
ATOM 2129 O O . ASP B 1 101 ? 85.218 25.408 122.523 1.000 27.768 105 ASP C O 1
ATOM 2134 N N . LYS B 1 102 ? 87.378 25.927 122.898 1.000 24.553 106 LYS C N 1
ATOM 2135 C CA . LYS B 1 102 ? 87.771 25.942 121.501 1.000 25.751 106 LYS C CA 1
ATOM 2136 C C . LYS B 1 102 ? 87.728 24.555 120.844 1.000 26.418 106 LYS C C 1
ATOM 2137 O O . LYS B 1 102 ? 87.769 24.503 119.620 1.000 24.853 106 LYS C O 1
ATOM 2143 N N . ASP B 1 103 ? 87.600 23.458 121.620 1.000 29.317 107 ASP C N 1
ATOM 2144 C CA . ASP B 1 103 ? 87.632 22.101 121.078 1.000 27.490 107 ASP C CA 1
ATOM 2145 C C . ASP B 1 103 ? 86.348 21.734 120.331 1.000 23.928 107 ASP C C 1
ATOM 2146 O O . ASP B 1 103 ? 85.307 21.639 120.957 1.000 22.734 107 ASP C O 1
ATOM 2151 N N . LEU B 1 104 ? 86.440 21.423 119.028 1.000 26.653 108 LEU C N 1
ATOM 2152 C CA . LEU B 1 104 ? 85.244 21.185 118.203 1.000 26.232 108 LEU C CA 1
ATOM 2153 C C . LEU B 1 104 ? 84.607 19.850 118.523 1.000 25.581 108 LEU C C 1
ATOM 2154 O O . LEU B 1 104 ? 83.388 19.692 118.465 1.000 21.696 108 LEU C O 1
ATOM 2159 N N . ARG B 1 105 ? 85.461 18.860 118.797 1.000 26.098 109 ARG C N 1
ATOM 2160 C CA . ARG B 1 105 ? 84.954 17.537 119.076 1.000 28.319 109 ARG C CA 1
ATOM 2161 C C . ARG B 1 105 ? 84.048 17.579 120.300 1.000 25.847 109 ARG C C 1
ATOM 2162 O O . ARG B 1 105 ? 82.927 17.057 120.287 1.000 24.063 109 ARG C O 1
ATOM 2170 N N . HIS B 1 106 ? 84.536 18.211 121.370 1.000 22.847 110 HIS C N 1
ATOM 2171 C CA . HIS B 1 106 ? 83.728 18.357 122.563 1.000 27.268 110 HIS C CA 1
ATOM 2172 C C . HIS B 1 106 ? 82.432 19.091 122.223 1.000 23.037 110 HIS C C 1
ATOM 2173 O O . HIS B 1 106 ? 81.364 18.648 122.616 1.000 25.958 110 HIS C O 1
ATOM 2180 N N . TYR B 1 107 ? 82.541 20.213 121.505 1.000 22.158 111 TYR C N 1
ATOM 2181 C CA . TYR B 1 107 ? 81.388 21.048 121.193 1.000 21.375 111 TYR C CA 1
ATOM 2182 C C . TYR B 1 107 ? 80.329 20.274 120.403 1.000 21.766 111 TYR C C 1
ATOM 2183 O O . TYR B 1 107 ? 79.136 20.458 120.625 1.000 22.408 111 TYR C O 1
ATOM 2192 N N . LEU B 1 108 ? 80.766 19.488 119.412 1.000 22.097 112 LEU C N 1
ATOM 2193 C CA . LEU B 1 108 ? 79.831 18.831 118.507 1.000 24.121 112 LEU C CA 1
ATOM 2194 C C . LEU B 1 108 ? 79.171 17.629 119.173 1.000 27.780 112 LEU C C 1
ATOM 2195 O O . LEU B 1 108 ? 78.141 17.156 118.688 1.000 30.161 112 LEU C O 1
ATOM 2200 N N . ASN B 1 109 ? 79.688 17.230 120.338 1.000 27.053 113 ASN C N 1
ATOM 2201 C CA . ASN B 1 109 ? 79.052 16.197 121.124 1.000 30.753 113 ASN C CA 1
ATOM 2202 C C . ASN B 1 109 ? 78.056 16.801 122.113 1.000 31.511 113 ASN C C 1
ATOM 2203 O O . ASN B 1 109 ? 77.216 16.085 122.649 1.000 36.096 113 ASN C O 1
ATOM 2208 N N . LEU B 1 110 ? 78.068 18.119 122.322 1.000 30.926 114 LEU C N 1
ATOM 2209 C CA . LEU B 1 110 ? 77.101 18.716 123.230 1.000 30.477 114 LEU C CA 1
ATOM 2210 C C . LEU B 1 110 ? 75.698 18.543 122.643 1.000 30.013 114 LEU C C 1
ATOM 2211 O O . LEU B 1 110 ? 75.503 18.598 121.434 1.000 31.230 114 LEU C O 1
ATOM 2216 N N . ARG B 1 111 ? 74.731 18.376 123.528 1.000 29.252 115 ARG C N 1
ATOM 2217 C CA . ARG B 1 111 ? 73.343 18.202 123.141 1.000 36.340 115 ARG C CA 1
ATOM 2218 C C . ARG B 1 111 ? 72.582 19.423 123.634 1.000 32.512 115 ARG C C 1
ATOM 2219 O O . ARG B 1 111 ? 72.528 19.690 124.828 1.000 32.437 115 ARG C O 1
ATOM 2227 N N . PHE B 1 112 ? 72.014 20.160 122.687 1.000 31.302 116 PHE C N 1
ATOM 2228 C CA . PHE B 1 112 ? 71.303 21.387 122.976 1.000 32.842 116 PHE C CA 1
ATOM 2229 C C . PHE B 1 112 ? 69.829 21.148 122.687 1.000 33.135 116 PHE C C 1
ATOM 2230 O O . PHE B 1 112 ? 69.492 20.343 121.827 1.000 34.383 116 PHE C O 1
ATOM 2238 N N . GLN B 1 113 ? 68.965 21.870 123.391 1.000 39.855 117 GLN C N 1
ATOM 2239 C CA . GLN B 1 113 ? 67.528 21.783 123.189 1.000 42.902 117 GLN C CA 1
ATOM 2240 C C . GLN B 1 113 ? 67.145 22.215 121.777 1.000 39.304 117 GLN C C 1
ATOM 2241 O O . GLN B 1 113 ? 67.577 23.259 121.281 1.000 41.509 117 GLN C O 1
ATOM 2247 N N . LYS B 1 114 ? 66.273 21.432 121.135 1.000 41.470 118 LYS C N 1
ATOM 2248 C CA . LYS B 1 114 ? 65.829 21.753 119.791 1.000 42.145 118 LYS C CA 1
ATOM 2249 C C . LYS B 1 114 ? 65.165 23.130 119.824 1.000 41.212 118 LYS C C 1
ATOM 2250 O O . LYS B 1 114 ? 64.540 23.499 120.817 1.000 47.999 118 LYS C O 1
ATOM 2252 N N . GLY B 1 115 ? 65.393 23.923 118.773 1.000 42.671 119 GLY C N 1
ATOM 2253 C CA . GLY B 1 115 ? 64.865 25.276 118.674 1.000 41.895 119 GLY C CA 1
ATOM 2254 C C . GLY B 1 115 ? 65.627 26.326 119.496 1.000 39.803 119 GLY C C 1
ATOM 2255 O O . GLY B 1 115 ? 65.296 27.510 119.439 1.000 42.482 119 GLY C O 1
ATOM 2256 N N . SER B 1 116 ? 66.626 25.918 120.289 1.000 35.124 120 SER C N 1
ATOM 2257 C CA . SER B 1 116 ? 67.423 26.891 121.016 1.000 28.985 120 SER C CA 1
ATOM 2258 C C . SER B 1 116 ? 68.350 27.628 120.039 1.000 30.227 120 SER C C 1
ATOM 2259 O O . SER B 1 116 ? 68.609 27.216 118.902 1.000 30.925 120 SER C O 1
ATOM 2262 N N . VAL B 1 117 ? 68.871 28.762 120.501 1.000 31.218 121 VAL C N 1
ATOM 2263 C CA . VAL B 1 117 ? 69.899 29.479 119.760 1.000 31.603 121 VAL C CA 1
ATOM 2264 C C . VAL B 1 117 ? 71.163 28.619 119.733 1.000 26.791 121 VAL C C 1
ATOM 2265 O O . VAL B 1 117 ? 71.863 28.607 118.728 1.000 30.069 121 VAL C O 1
ATOM 2269 N N . ASP B 1 118 ? 71.428 27.897 120.822 1.000 25.030 122 ASP C N 1
ATOM 2270 C CA . ASP B 1 118 ? 72.570 27.001 120.947 1.000 28.284 122 ASP C CA 1
ATOM 2271 C C . ASP B 1 118 ? 72.543 25.898 119.882 1.000 29.432 122 ASP C C 1
ATOM 2272 O O . ASP B 1 118 ? 73.559 25.591 119.246 1.000 24.689 122 ASP C O 1
ATOM 2277 N N . HIS B 1 119 ? 71.362 25.302 119.707 1.000 25.832 123 HIS C N 1
ATOM 2278 C CA . HIS B 1 119 ? 71.122 24.283 118.701 1.000 27.899 123 HIS C CA 1
ATOM 2279 C C . HIS B 1 119 ? 71.314 24.841 117.290 1.000 27.413 123 HIS C C 1
ATOM 2280 O O . HIS B 1 119 ? 71.993 24.199 116.480 1.000 28.269 123 HIS C O 1
ATOM 2287 N N . GLU B 1 120 ? 70.706 26.002 116.982 1.000 26.898 124 GLU C N 1
ATOM 2288 C CA . GLU B 1 120 ? 70.824 26.640 115.674 1.000 28.697 124 GLU C CA 1
ATOM 2289 C C . GLU B 1 120 ? 72.299 26.915 115.342 1.000 25.653 124 GLU C C 1
ATOM 2290 O O . GLU B 1 120 ? 72.744 26.624 114.231 1.000 23.335 124 GLU C O 1
ATOM 2296 N N . LEU B 1 121 ? 73.066 27.456 116.296 1.000 22.409 125 LEU C N 1
ATOM 2297 C CA . LEU B 1 121 ? 74.482 27.697 116.049 1.000 23.360 125 LEU C CA 1
ATOM 2298 C C . LEU B 1 121 ? 75.213 26.376 115.767 1.000 21.065 125 LEU C C 1
ATOM 2299 O O . LEU B 1 121 ? 75.976 26.296 114.807 1.000 20.374 125 LEU C O 1
ATOM 2304 N N . GLN B 1 122 ? 74.981 25.333 116.576 1.000 21.238 126 GLN C N 1
ATOM 2305 C CA . GLN B 1 122 ? 75.650 24.048 116.387 1.000 22.328 126 GLN C CA 1
ATOM 2306 C C . GLN B 1 122 ? 75.377 23.487 114.981 1.000 24.232 126 GLN C C 1
ATOM 2307 O O . GLN B 1 122 ? 76.292 22.968 114.324 1.000 21.696 126 GLN C O 1
ATOM 2313 N N . GLN B 1 123 ? 74.139 23.645 114.477 1.000 21.426 127 GLN C N 1
ATOM 2314 C CA . GLN B 1 123 ? 73.820 23.203 113.124 1.000 24.213 127 GLN C CA 1
ATOM 2315 C C . GLN B 1 123 ? 74.567 24.028 112.079 1.000 23.324 127 GLN C C 1
ATOM 2316 O O . GLN B 1 123 ? 74.972 23.503 111.042 1.000 23.553 127 GLN C O 1
ATOM 2322 N N . ILE B 1 124 ? 74.685 25.334 112.314 1.000 22.952 128 ILE C N 1
ATOM 2323 C CA . ILE B 1 124 ? 75.415 26.203 111.393 1.000 21.949 128 ILE C CA 1
ATOM 2324 C C . ILE B 1 124 ? 76.881 25.765 111.352 1.000 21.188 128 ILE C C 1
ATOM 2325 O O . ILE B 1 124 ? 77.491 25.731 110.273 1.000 20.927 128 ILE C O 1
ATOM 2330 N N . ILE B 1 125 ? 77.440 25.452 112.524 1.000 17.361 129 ILE C N 1
ATOM 2331 C CA . ILE B 1 125 ? 78.845 25.062 112.614 1.000 18.919 129 ILE C CA 1
ATOM 2332 C C . ILE B 1 125 ? 79.072 23.748 111.881 1.000 19.259 129 ILE C C 1
ATOM 2333 O O . ILE B 1 125 ? 80.044 23.641 111.147 1.000 19.438 129 ILE C O 1
ATOM 2338 N N . ARG B 1 126 ? 78.139 22.792 112.042 1.000 20.653 130 ARG C N 1
ATOM 2339 C CA . ARG B 1 126 ? 78.192 21.505 111.379 1.000 21.041 130 ARG C CA 1
ATOM 2340 C C . ARG B 1 126 ? 78.140 21.699 109.879 1.000 20.253 130 ARG C C 1
ATOM 2341 O O . ARG B 1 126 ? 79.006 21.150 109.204 1.000 20.204 130 ARG C O 1
ATOM 2349 N N . ASP B 1 127 ? 77.203 22.519 109.378 1.000 19.577 131 ASP C N 1
ATOM 2350 C CA . ASP B 1 127 ? 77.128 22.825 107.960 1.000 22.271 131 ASP C CA 1
ATOM 2351 C C . ASP B 1 127 ? 78.449 23.392 107.437 1.000 21.041 131 ASP C C 1
ATOM 2352 O O . ASP B 1 127 ? 78.867 23.019 106.353 1.000 20.445 131 ASP C O 1
ATOM 2357 N N . ASN B 1 128 ? 79.115 24.294 108.169 1.000 18.992 132 ASN C N 1
ATOM 2358 C CA . ASN B 1 128 ? 80.416 24.796 107.756 1.000 18.903 132 ASN C CA 1
ATOM 2359 C C . ASN B 1 128 ? 81.448 23.670 107.665 1.000 19.889 132 ASN C C 1
ATOM 2360 O O . ASN B 1 128 ? 82.186 23.604 106.673 1.000 20.739 132 ASN C O 1
ATOM 2365 N N . LEU B 1 129 ? 81.524 22.821 108.710 1.000 19.135 133 LEU C N 1
ATOM 2366 C CA . LEU B 1 129 ? 82.500 21.736 108.723 1.000 21.630 133 LEU C CA 1
ATOM 2367 C C . LEU B 1 129 ? 82.223 20.735 107.581 1.000 22.243 133 LEU C C 1
ATOM 2368 O O . LEU B 1 129 ? 83.132 20.258 106.907 1.000 20.905 133 LEU C O 1
ATOM 2373 N N . TYR B 1 130 ? 80.946 20.462 107.306 1.000 20.498 134 TYR C N 1
ATOM 2374 C CA . TYR B 1 130 ? 80.561 19.584 106.215 1.000 21.697 134 TYR C CA 1
ATOM 2375 C C . TYR B 1 130 ? 80.983 20.119 104.846 1.000 26.112 134 TYR C C 1
ATOM 2376 O O . TYR B 1 130 ? 81.341 19.312 103.992 1.000 29.854 134 TYR C O 1
ATOM 2385 N N . LEU B 1 131 ? 81.015 21.444 104.642 1.000 26.019 135 LEU C N 1
ATOM 2386 C CA . LEU B 1 131 ? 81.508 22.027 103.408 1.000 27.849 135 LEU C CA 1
ATOM 2387 C C . LEU B 1 131 ? 82.971 21.694 103.211 1.000 28.281 135 LEU C C 1
ATOM 2388 O O . LEU B 1 131 ? 83.451 21.826 102.110 1.000 27.370 135 LEU C O 1
ATOM 2393 N N . ARG B 1 132 ? 83.702 21.353 104.277 1.000 30.723 136 ARG C N 1
ATOM 2394 C CA . ARG B 1 132 ? 85.145 21.262 104.153 1.000 31.914 136 ARG C CA 1
ATOM 2395 C C . ARG B 1 132 ? 85.643 19.820 104.239 1.000 28.870 136 ARG C C 1
ATOM 2396 O O . ARG B 1 132 ? 86.858 19.591 104.216 1.000 25.898 136 ARG C O 1
ATOM 2404 N N . THR B 1 133 ? 84.722 18.864 104.437 1.000 27.309 137 THR C N 1
ATOM 2405 C CA . THR B 1 133 ? 85.091 17.512 104.807 1.000 23.054 137 THR C CA 1
ATOM 2406 C C . THR B 1 133 ? 84.369 16.478 103.957 1.000 22.936 137 THR C C 1
ATOM 2407 O O . THR B 1 133 ? 83.216 16.650 103.542 1.000 21.502 137 THR C O 1
ATOM 2411 N N . VAL B 1 134 ? 85.054 15.352 103.758 1.000 22.882 138 VAL C N 1
ATOM 2412 C CA . VAL B 1 134 ? 84.401 14.165 103.223 1.000 22.758 138 VAL C CA 1
ATOM 2413 C C . VAL B 1 134 ? 84.198 13.251 104.422 1.000 20.020 138 VAL C C 1
ATOM 2414 O O . VAL B 1 134 ? 85.163 12.977 105.146 1.000 17.654 138 VAL C O 1
ATOM 2418 N N . PRO B 1 135 ? 82.968 12.770 104.671 1.000 15.589 139 PRO C N 1
ATOM 2419 C CA . PRO B 1 135 ? 82.741 11.864 105.782 1.000 16.970 139 PRO C CA 1
ATOM 2420 C C . PRO B 1 135 ? 83.401 10.508 105.551 1.000 16.938 139 PRO C C 1
ATOM 2421 O O . PRO B 1 135 ? 83.620 10.099 104.406 1.000 19.042 139 PRO C O 1
ATOM 2425 N N . CYS B 1 136 ? 83.652 9.820 106.671 1.000 18.306 140 CYS C N 1
ATOM 2426 C CA A CYS B 1 136 ? 84.114 8.451 106.602 0.520 19.874 140 CYS C CA 1
ATOM 2427 C CA B CYS B 1 136 ? 84.151 8.460 106.721 0.480 19.445 140 CYS C CA 1
ATOM 2428 C C . CYS B 1 136 ? 83.008 7.526 107.081 1.000 19.276 140 CYS C C 1
ATOM 2429 O O . CYS B 1 136 ? 82.156 7.898 107.875 1.000 20.066 140 CYS C O 1
ATOM 2434 N N . THR B 1 137 ? 83.021 6.325 106.535 1.000 19.035 141 THR C N 1
ATOM 2435 C CA . THR B 1 137 ? 82.061 5.318 106.977 1.000 17.985 141 THR C CA 1
ATOM 2436 C C . THR B 1 137 ? 82.678 3.935 106.859 1.000 17.562 141 THR C C 1
ATOM 2437 O O . THR B 1 137 ? 83.632 3.735 106.093 1.000 19.371 141 THR C O 1
ATOM 2441 N N . THR B 1 138 ? 82.172 3.014 107.692 1.000 16.923 142 THR C N 1
ATOM 2442 C CA . THR B 1 138 ? 82.612 1.640 107.668 1.000 17.601 142 THR C CA 1
ATOM 2443 C C . THR B 1 138 ? 81.653 0.808 106.838 1.000 18.895 142 THR C C 1
ATOM 2444 O O . THR B 1 138 ? 81.897 -0.356 106.630 1.000 19.748 142 THR C O 1
ATOM 2448 N N . ARG B 1 139 ? 80.526 1.377 106.422 1.000 21.632 143 ARG C N 1
ATOM 2449 C CA . ARG B 1 139 ? 79.660 0.644 105.520 1.000 24.840 143 ARG C CA 1
ATOM 2450 C C . ARG B 1 139 ? 80.321 0.501 104.145 1.000 29.515 143 ARG C C 1
ATOM 2451 O O . ARG B 1 139 ? 81.144 1.327 103.736 1.000 25.744 143 ARG C O 1
ATOM 2459 N N . PRO B 1 140 ? 80.047 -0.609 103.427 1.000 29.485 144 PRO C N 1
ATOM 2460 C CA . PRO B 1 140 ? 80.557 -0.787 102.068 1.000 32.323 144 PRO C CA 1
ATOM 2461 C C . PRO B 1 140 ? 80.023 0.222 101.039 1.000 28.708 144 PRO C C 1
ATOM 2462 O O . PRO B 1 140 ? 78.910 0.731 101.141 1.000 26.160 144 PRO C O 1
ATOM 2466 N N . HIS B 1 141 ? 80.882 0.490 100.060 1.000 27.217 145 HIS C N 1
ATOM 2467 C CA . HIS B 1 141 ? 80.602 1.273 98.883 1.000 28.835 145 HIS C CA 1
ATOM 2468 C C . HIS B 1 141 ? 79.340 0.731 98.211 1.000 27.884 145 HIS C C 1
ATOM 2469 O O . HIS B 1 141 ? 79.105 -0.478 98.177 1.000 27.078 145 HIS C O 1
ATOM 2476 N N . LYS B 1 142 ? 78.516 1.641 97.696 1.000 30.446 146 LYS C N 1
ATOM 2477 C CA . LYS B 1 142 ? 77.346 1.281 96.910 1.000 32.426 146 LYS C CA 1
ATOM 2478 C C . LYS B 1 142 ? 77.456 1.927 95.527 1.000 31.535 146 LYS C C 1
ATOM 2479 O O . LYS B 1 142 ? 78.138 2.937 95.340 1.000 31.881 146 LYS C O 1
ATOM 2481 N N . GLU B 1 143 ? 76.748 1.347 94.558 1.000 33.983 147 GLU C N 1
ATOM 2482 C CA . GLU B 1 143 ? 76.676 1.858 93.194 1.000 34.572 147 GLU C CA 1
ATOM 2483 C C . GLU B 1 143 ? 76.352 3.352 93.188 1.000 32.568 147 GLU C C 1
ATOM 2484 O O . GLU B 1 143 ? 75.438 3.817 93.855 1.000 32.412 147 GLU C O 1
ATOM 2490 N N . GLY B 1 144 ? 77.124 4.135 92.439 1.000 29.034 148 GLY C N 1
ATOM 2491 C CA . GLY B 1 144 ? 76.838 5.559 92.336 1.000 29.235 148 GLY C CA 1
ATOM 2492 C C . GLY B 1 144 ? 77.794 6.413 93.154 1.000 28.025 148 GLY C C 1
ATOM 2493 O O . GLY B 1 144 ? 77.979 7.582 92.862 1.000 36.005 148 GLY C O 1
ATOM 2494 N N . GLU B 1 145 ? 78.467 5.817 94.146 1.000 28.010 149 GLU C N 1
ATOM 2495 C CA . GLU B 1 145 ? 79.286 6.604 95.046 1.000 24.376 149 GLU C CA 1
ATOM 2496 C C . GLU B 1 145 ? 80.705 6.631 94.548 1.000 24.295 149 GLU C C 1
ATOM 2497 O O . GLU B 1 145 ? 81.217 5.632 94.055 1.000 27.572 149 GLU C O 1
ATOM 2503 N N . VAL B 1 146 ? 81.343 7.764 94.806 1.000 21.608 150 VAL C N 1
ATOM 2504 C CA . VAL B 1 146 ? 82.726 7.956 94.469 1.000 25.390 150 VAL C CA 1
ATOM 2505 C C . VAL B 1 146 ? 83.575 7.960 95.737 1.000 21.929 150 VAL C C 1
ATOM 2506 O O . VAL B 1 146 ? 83.500 8.889 96.520 1.000 24.219 150 VAL C O 1
ATOM 2510 N N . PRO B 1 147 ? 84.470 6.983 95.934 1.000 23.972 151 PRO C N 1
ATOM 2511 C CA . PRO B 1 147 ? 85.349 6.957 97.089 1.000 22.694 151 PRO C CA 1
ATOM 2512 C C . PRO B 1 147 ? 86.244 8.170 97.102 1.000 25.012 151 PRO C C 1
ATOM 2513 O O . PRO B 1 147 ? 86.710 8.599 96.052 1.000 27.881 151 PRO C O 1
ATOM 2517 N N . GLY B 1 148 ? 86.429 8.745 98.293 1.000 23.060 152 GLY C N 1
ATOM 2518 C CA . GLY B 1 148 ? 87.222 9.949 98.427 1.000 25.157 152 GLY C CA 1
ATOM 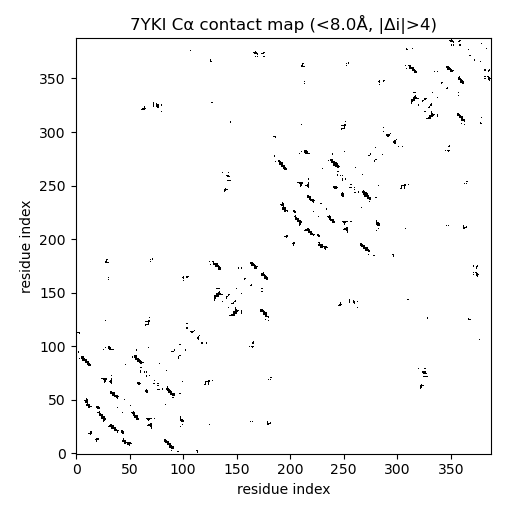2519 C C . GLY B 1 148 ? 86.407 11.224 98.220 1.000 23.662 152 GLY C C 1
ATOM 2520 O O . GLY B 1 148 ? 86.891 12.276 98.566 1.000 26.586 152 GLY C O 1
ATOM 2521 N N . VAL B 1 149 ? 85.150 11.109 97.771 1.000 25.053 153 VAL C N 1
ATOM 2522 C CA . VAL B 1 149 ? 84.328 12.252 97.411 1.000 23.804 153 VAL C CA 1
ATOM 2523 C C . VAL B 1 149 ? 82.986 12.201 98.133 1.000 24.031 153 VAL C C 1
ATOM 2524 O O . VAL B 1 149 ? 82.652 13.134 98.856 1.000 27.527 153 VAL C O 1
ATOM 2528 N N . ASP B 1 150 ? 82.210 11.131 97.942 1.000 22.413 154 ASP C N 1
ATOM 2529 C CA . ASP B 1 150 ? 81.000 10.889 98.703 1.000 25.677 154 ASP C CA 1
ATOM 2530 C C . ASP B 1 150 ? 81.342 10.401 100.113 1.000 24.897 154 ASP C C 1
ATOM 2531 O O . ASP B 1 150 ? 80.747 10.863 101.082 1.000 20.959 154 ASP C O 1
ATOM 2536 N N . TYR B 1 151 ? 82.253 9.408 100.216 1.000 19.927 155 TYR C N 1
ATOM 2537 C CA . TYR B 1 151 ? 82.730 8.941 101.505 1.000 17.971 155 TYR C CA 1
ATOM 2538 C C . TYR B 1 151 ? 84.149 8.471 101.328 1.000 18.919 155 TYR C C 1
ATOM 2539 O O . TYR B 1 151 ? 84.536 8.087 100.231 1.000 18.209 155 TYR C O 1
ATOM 2548 N N . ILE B 1 152 ? 84.894 8.519 102.414 1.000 20.527 156 ILE C N 1
ATOM 2549 C CA . ILE B 1 152 ? 86.063 7.681 102.610 1.000 20.278 156 ILE C CA 1
ATOM 2550 C C . ILE B 1 152 ? 85.587 6.373 103.251 1.000 21.323 156 ILE C C 1
ATOM 2551 O O . ILE B 1 152 ? 84.990 6.381 104.321 1.000 21.783 156 ILE C O 1
ATOM 2556 N N . PHE B 1 153 ? 85.747 5.259 102.526 1.000 18.944 157 PHE C N 1
ATOM 2557 C CA . PHE B 1 153 ? 85.308 3.958 102.962 1.000 19.573 157 PHE C CA 1
ATOM 2558 C C . PHE B 1 153 ? 86.459 3.307 103.732 1.000 23.329 157 PHE C C 1
ATOM 2559 O O . PHE B 1 153 ? 87.491 3.014 103.158 1.000 24.287 157 PHE C O 1
ATOM 2567 N N . ILE B 1 154 ? 86.305 3.087 105.039 1.000 21.313 158 ILE C N 1
ATOM 2568 C CA . ILE B 1 154 ? 87.395 2.575 105.836 1.000 22.022 158 ILE C CA 1
ATOM 2569 C C . ILE B 1 154 ? 86.881 1.400 106.653 1.000 20.631 158 ILE C C 1
ATOM 2570 O O . ILE B 1 154 ? 85.679 1.148 106.724 1.000 20.028 158 ILE C O 1
ATOM 2575 N N . THR B 1 155 ? 87.814 0.623 107.213 1.000 19.530 159 THR C N 1
ATOM 2576 C CA . THR B 1 155 ? 87.443 -0.479 108.085 1.000 21.072 159 THR C CA 1
ATOM 2577 C C . THR B 1 155 ? 87.111 0.067 109.475 1.000 17.363 159 THR C C 1
ATOM 2578 O O . THR B 1 155 ? 87.534 1.156 109.838 1.000 18.730 159 THR C O 1
ATOM 2582 N N . VAL B 1 156 ? 86.439 -0.759 110.266 1.000 18.817 160 VAL C N 1
ATOM 2583 C CA . VAL B 1 156 ? 86.168 -0.500 111.678 1.000 20.058 160 VAL C CA 1
ATOM 2584 C C . VAL B 1 156 ? 87.493 -0.253 112.395 1.000 21.041 160 VAL C C 1
ATOM 2585 O O . VAL B 1 156 ? 87.641 0.700 113.154 1.000 23.545 160 VAL C O 1
ATOM 2589 N N . GLU B 1 157 ? 88.487 -1.055 112.094 1.000 22.205 161 GLU C N 1
ATOM 2590 C CA . GLU B 1 157 ? 89.773 -0.912 112.754 1.000 23.676 161 GLU C CA 1
ATOM 2591 C C . GLU B 1 157 ? 90.306 0.482 112.489 1.000 21.329 161 GLU C C 1
ATOM 2592 O O . GLU B 1 157 ? 90.737 1.139 113.428 1.000 25.223 161 GLU C O 1
ATOM 2598 N N . GLU B 1 158 ? 90.263 0.932 111.223 1.000 22.898 162 GLU C N 1
ATOM 2599 C CA . GLU B 1 158 ? 90.752 2.254 110.848 1.000 22.923 162 GLU C CA 1
ATOM 2600 C C . GLU B 1 158 ? 89.908 3.341 111.516 1.000 21.436 162 GLU C C 1
ATOM 2601 O O . GLU B 1 158 ? 90.402 4.386 111.960 1.000 20.291 162 GLU C O 1
ATOM 2607 N N . PHE B 1 159 ? 88.601 3.124 111.555 1.000 19.009 163 PHE C N 1
ATOM 2608 C CA . PHE B 1 159 ? 87.712 4.139 112.111 1.000 19.583 163 PHE C CA 1
ATOM 2609 C C . PHE B 1 159 ? 88.019 4.345 113.597 1.000 19.429 163 PHE C C 1
ATOM 2610 O O . PHE B 1 159 ? 88.067 5.464 114.100 1.000 20.034 163 PHE C O 1
ATOM 2618 N N . MET B 1 160 ? 88.281 3.234 114.303 1.000 19.052 164 MET C N 1
ATOM 2619 C CA . MET B 1 160 ? 88.554 3.339 115.722 1.000 22.048 164 MET C CA 1
ATOM 2620 C C . MET B 1 160 ? 89.926 3.973 115.989 1.000 21.291 164 MET C C 1
ATOM 2621 O O . MET B 1 160 ? 90.070 4.679 116.968 1.000 23.235 164 MET C O 1
ATOM 2626 N N . GLU B 1 161 ? 90.908 3.770 115.115 1.000 25.822 165 GLU C N 1
ATOM 2627 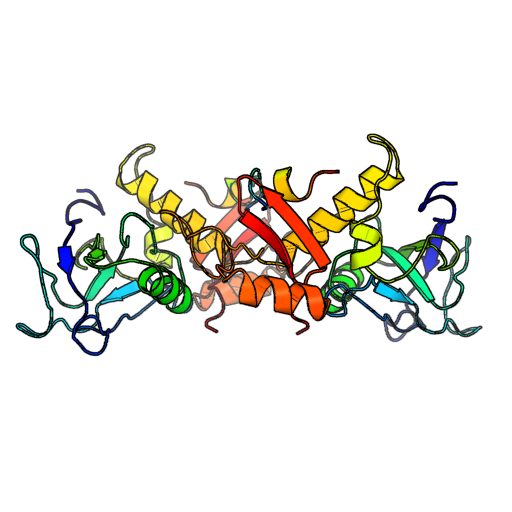C CA . GLU B 1 161 ? 92.187 4.464 115.243 1.000 28.691 165 GLU C CA 1
ATOM 2628 C C . GLU B 1 161 ? 91.983 5.970 115.112 1.000 27.845 165 GLU C C 1
ATOM 2629 O O . GLU B 1 161 ? 92.562 6.760 115.863 1.000 26.993 165 GLU C O 1
ATOM 2632 N N . LEU B 1 162 ? 91.151 6.390 114.154 1.000 26.394 166 LEU C N 1
ATOM 2633 C CA . LEU B 1 162 ? 90.863 7.808 114.026 1.000 24.886 166 LEU C CA 1
ATOM 2634 C C . LEU B 1 162 ? 90.164 8.319 115.278 1.000 23.703 166 LEU C C 1
ATOM 2635 O O . LEU B 1 162 ? 90.486 9.404 115.739 1.000 27.652 166 LEU C O 1
ATOM 2640 N N . GLU B 1 163 ? 89.208 7.562 115.827 1.000 25.575 167 GLU C N 1
ATOM 2641 C CA . GLU B 1 163 ? 88.515 8.015 117.034 1.000 28.279 167 GLU C CA 1
ATOM 2642 C C . GLU B 1 163 ? 89.538 8.211 118.163 1.000 34.315 167 GLU C C 1
ATOM 2643 O O . GLU B 1 163 ? 89.538 9.221 118.872 1.000 36.679 167 GLU C O 1
ATOM 2649 N N . LYS B 1 164 ? 90.441 7.246 118.295 1.000 31.290 168 LYS C N 1
ATOM 2650 C CA . LYS B 1 164 ? 91.378 7.206 119.410 1.000 37.992 168 LYS C CA 1
ATOM 2651 C C . LYS B 1 164 ? 92.325 8.396 119.322 1.000 37.137 168 LYS C C 1
ATOM 2652 O O . LYS B 1 164 ? 92.637 9.012 120.330 1.000 42.102 168 LYS C O 1
ATOM 2656 N N . SER B 1 165 ? 92.723 8.753 118.101 1.000 36.432 169 SER C N 1
ATOM 2657 C CA . SER B 1 165 ? 93.636 9.854 117.878 1.000 36.114 169 SER C CA 1
ATOM 2658 C C . SER B 1 165 ? 92.956 11.226 117.916 1.000 34.911 169 SER C C 1
ATOM 2659 O O . SER B 1 165 ? 93.646 12.221 117.808 1.000 37.630 169 SER C O 1
ATOM 2662 N N . GLY B 1 166 ? 91.629 11.309 118.041 1.000 34.200 170 GLY C N 1
ATOM 2663 C CA . GLY B 1 166 ? 90.925 12.589 118.009 1.000 30.990 170 GLY C CA 1
ATOM 2664 C C . GLY B 1 166 ? 90.785 13.197 116.603 1.000 33.996 170 GLY C C 1
ATOM 2665 O O . GLY B 1 166 ? 90.445 14.368 116.477 1.000 36.742 170 GLY C O 1
ATOM 2666 N N . ALA B 1 167 ? 90.993 12.395 115.546 1.000 32.003 171 ALA C N 1
ATOM 2667 C CA . ALA B 1 167 ? 90.928 12.873 114.178 1.000 29.635 171 ALA C CA 1
ATOM 2668 C C . ALA B 1 167 ? 89.477 13.024 113.723 1.000 24.491 171 ALA C C 1
ATOM 2669 O O . ALA B 1 167 ? 89.212 13.757 112.778 1.000 26.300 171 ALA C O 1
ATOM 2671 N N . LEU B 1 168 ? 88.535 12.329 114.373 1.000 24.588 172 LEU C N 1
ATOM 2672 C CA . LEU B 1 168 ? 87.135 12.491 114.039 1.000 22.292 172 LEU C CA 1
ATOM 2673 C C . LEU B 1 168 ? 86.529 13.563 114.926 1.000 23.771 172 LEU C C 1
ATOM 2674 O O . LEU B 1 168 ? 86.558 13.429 116.139 1.000 29.044 172 LEU C O 1
ATOM 2679 N N . LEU B 1 169 ? 85.959 14.604 114.309 1.000 21.917 173 LEU C N 1
ATOM 2680 C CA . LEU B 1 169 ? 85.335 15.694 115.044 1.000 23.469 173 LEU C CA 1
ATOM 2681 C C . LEU B 1 169 ? 83.892 15.381 115.432 1.000 23.088 173 LEU C C 1
ATOM 2682 O O . LEU B 1 169 ? 83.389 15.916 116.418 1.000 26.674 173 LEU C O 1
ATOM 2687 N N . GLU B 1 170 ? 83.266 14.456 114.710 1.000 22.933 174 GLU C N 1
ATOM 2688 C CA . GLU B 1 170 ? 81.900 14.045 114.951 1.000 24.228 174 GLU C CA 1
ATOM 2689 C C . GLU B 1 170 ? 81.781 12.591 114.485 1.000 24.344 174 GLU C C 1
ATOM 2690 O O . GLU B 1 170 ? 82.447 12.187 113.532 1.000 20.793 174 GLU C O 1
ATOM 2696 N N . SER B 1 171 ? 80.999 11.765 115.178 1.000 20.876 175 SER C N 1
ATOM 2697 C CA . SER B 1 171 ? 80.781 10.402 114.734 1.000 21.324 175 SER C CA 1
ATOM 2698 C C . SER B 1 171 ? 79.459 9.897 115.252 1.000 19.185 175 SER C C 1
ATOM 2699 O O . SER B 1 171 ? 78.938 10.409 116.229 1.000 20.012 175 SER C O 1
ATOM 2702 N N . GLY B 1 172 ? 78.974 8.837 114.621 1.000 20.432 176 GLY C N 1
ATOM 2703 C CA . GLY B 1 172 ? 77.718 8.229 115.016 1.000 21.244 176 GLY C CA 1
ATOM 2704 C C . GLY B 1 172 ? 77.584 6.861 114.397 1.000 22.095 176 GLY C C 1
ATOM 2705 O O . GLY B 1 172 ? 78.478 6.394 113.715 1.000 19.490 176 GLY C O 1
ATOM 2706 N N . THR B 1 173 ? 76.458 6.216 114.659 1.000 22.298 177 THR C N 1
ATOM 2707 C CA . THR B 1 173 ? 76.193 4.920 114.083 1.000 20.901 177 THR C CA 1
ATOM 2708 C C . THR B 1 173 ? 74.780 4.872 113.548 1.000 20.280 177 THR C C 1
ATOM 2709 O O . THR B 1 173 ? 73.906 5.535 114.085 1.000 18.794 177 THR C O 1
ATOM 2713 N N . TYR B 1 174 ? 74.618 4.059 112.503 1.000 23.887 178 TYR C N 1
ATOM 2714 C CA . TYR B 1 174 ? 73.342 3.845 111.858 1.000 22.432 178 TYR C CA 1
ATOM 2715 C C . TYR B 1 174 ? 73.358 2.516 111.126 1.000 22.441 178 TYR C C 1
ATOM 2716 O O . TYR B 1 174 ? 74.256 2.240 110.328 1.000 21.891 178 TYR C O 1
ATOM 2725 N N . GLU B 1 175 ? 72.360 1.686 111.435 1.000 24.958 179 GLU C N 1
ATOM 2726 C CA . GLU B 1 175 ? 72.172 0.390 110.803 1.000 24.931 179 GLU C CA 1
ATOM 2727 C C . GLU B 1 175 ? 73.481 -0.377 110.709 1.000 24.087 179 GLU C C 1
ATOM 2728 O O . GLU B 1 175 ? 73.889 -0.824 109.626 1.000 22.964 179 GLU C O 1
ATOM 2734 N N . ASP B 1 176 ? 74.127 -0.533 111.866 1.000 24.323 180 ASP C N 1
ATOM 2735 C CA . ASP B 1 176 ? 75.224 -1.476 112.023 1.000 28.333 180 ASP C CA 1
ATOM 2736 C C . ASP B 1 176 ? 76.545 -0.918 111.491 1.000 23.981 180 ASP C C 1
ATOM 2737 O O . ASP B 1 176 ? 77.528 -1.647 111.444 1.000 26.564 180 ASP C O 1
ATOM 2742 N N . ASN B 1 177 ? 76.595 0.362 111.109 1.000 22.490 181 ASN C N 1
ATOM 2743 C CA . ASN B 1 177 ? 77.849 0.953 110.662 1.000 21.402 181 ASN C CA 1
ATOM 2744 C C . ASN B 1 177 ? 78.170 2.258 111.388 1.000 17.254 181 ASN C C 1
ATOM 2745 O O . ASN B 1 177 ? 77.316 2.937 111.914 1.000 18.836 181 ASN C O 1
ATOM 2750 N N . TYR B 1 178 ? 79.438 2.639 111.317 1.000 16.839 182 TYR C N 1
ATOM 2751 C CA . TYR B 1 178 ? 79.983 3.821 111.928 1.000 16.394 182 TYR C CA 1
ATOM 2752 C C . TYR B 1 178 ? 80.144 4.889 110.856 1.000 16.820 182 TYR C C 1
ATOM 2753 O O . TYR B 1 178 ? 80.545 4.623 109.725 1.000 15.704 182 TYR C O 1
ATOM 2762 N N . TYR B 1 179 ? 79.847 6.125 111.260 1.000 16.670 183 TYR C N 1
ATOM 2763 C CA . TYR B 1 179 ? 79.884 7.283 110.390 1.000 17.257 183 TYR C CA 1
ATOM 2764 C C . TYR B 1 179 ? 80.621 8.368 111.164 1.000 17.914 183 TYR C C 1
ATOM 2765 O O . TYR B 1 179 ? 80.464 8.469 112.380 1.000 19.582 183 TYR C O 1
ATOM 2774 N N . GLY B 1 180 ? 81.432 9.158 110.470 1.000 18.370 184 GLY C N 1
ATOM 2775 C CA . GLY B 1 180 ? 82.033 10.307 111.134 1.000 19.263 184 GLY C CA 1
ATOM 2776 C C . GLY B 1 180 ? 82.658 11.309 110.159 1.000 19.268 184 GLY C C 1
ATOM 2777 O O . GLY B 1 180 ? 82.807 11.053 108.971 1.000 16.741 184 GLY C O 1
ATOM 2778 N N . THR B 1 181 ? 83.045 12.458 110.717 1.000 19.996 185 THR C N 1
ATOM 2779 C CA . THR B 1 181 ? 83.625 13.556 109.983 1.000 20.548 185 THR C CA 1
ATOM 2780 C C . THR B 1 181 ? 85.021 13.776 110.525 1.000 21.929 185 THR C C 1
ATOM 2781 O O . THR B 1 181 ? 85.168 14.076 111.702 1.000 19.352 185 THR C O 1
ATOM 2785 N N . PRO B 1 182 ? 86.061 13.616 109.687 1.000 23.655 186 PRO C N 1
ATOM 2786 C CA . PRO B 1 182 ? 87.424 13.928 110.095 1.000 26.642 186 PRO C CA 1
ATOM 2787 C C . PRO B 1 182 ? 87.746 15.413 110.033 1.000 26.682 186 PRO C C 1
ATOM 2788 O O . PRO B 1 182 ? 86.989 16.230 109.495 1.000 23.867 186 PRO C O 1
ATOM 2792 N N . LYS B 1 183 ? 88.892 15.759 110.617 1.000 24.623 187 LYS C N 1
ATOM 2793 C CA . LYS B 1 183 ? 89.399 17.113 110.507 1.000 25.291 187 LYS C CA 1
ATOM 2794 C C . LYS B 1 183 ? 89.636 17.424 109.039 1.000 24.854 187 LYS C C 1
ATOM 2795 O O . LYS B 1 183 ? 90.034 16.546 108.301 1.000 25.670 187 LYS C O 1
ATOM 2801 N N . PRO B 1 184 ? 89.302 18.628 108.525 1.000 26.093 188 PRO C N 1
ATOM 2802 C CA . PRO B 1 184 ? 89.664 18.980 107.158 1.000 30.680 188 PRO C CA 1
ATOM 2803 C C . PRO B 1 184 ? 91.169 19.198 107.048 1.000 34.915 188 PRO C C 1
ATOM 2804 O O . PRO B 1 184 ? 91.822 19.499 108.049 1.000 30.004 188 PRO C O 1
ATOM 2808 N N . PRO B 1 185 ? 91.746 19.025 105.840 1.000 40.438 189 PRO C N 1
ATOM 2809 C CA . PRO B 1 185 ? 93.160 19.337 105.595 1.000 44.195 189 PRO C CA 1
ATOM 2810 C C . PRO B 1 185 ? 93.443 20.814 105.864 1.000 47.367 189 PRO C C 1
ATOM 2811 O O . PRO B 1 185 ? 92.551 21.644 105.693 1.000 44.301 189 PRO C O 1
ATOM 2815 N N . ALA B 1 186 ? 94.679 21.142 106.258 1.000 54.506 190 ALA C N 1
ATOM 2816 C CA . ALA B 1 186 ? 95.060 22.527 106.516 1.000 61.880 190 ALA C CA 1
ATOM 2817 C C . ALA B 1 186 ? 95.147 23.338 105.219 1.000 66.427 190 ALA C C 1
ATOM 2818 O O . ALA B 1 186 ? 94.316 24.208 104.957 1.000 65.417 190 ALA C O 1
ATOM 2820 N N . GLU B 1 187 ? 96.173 23.055 104.412 1.000 77.645 191 GLU C N 1
ATOM 2821 C CA . GLU B 1 187 ? 96.575 23.918 103.306 1.000 84.068 191 GLU C CA 1
ATOM 2822 C C . GLU B 1 187 ? 97.118 25.253 103.841 1.000 88.348 191 GLU C C 1
ATOM 2823 O O . GLU B 1 187 ? 98.351 25.442 103.786 1.000 81.470 191 GLU C O 1
ATOM 2829 N N . ILE C 2 1 ? 74.525 20.970 95.458 1.000 60.590 -4 ILE B N 1
ATOM 2830 C CA . ILE C 2 1 ? 75.841 21.569 95.082 1.000 52.669 -4 ILE B CA 1
ATOM 2831 C C . ILE C 2 1 ? 75.587 22.985 94.562 1.000 44.725 -4 ILE B C 1
ATOM 2832 O O . ILE C 2 1 ? 75.569 23.936 95.345 1.000 43.517 -4 ILE B O 1
ATOM 2834 N N . ARG C 2 2 ? 75.360 23.123 93.254 1.000 30.920 -3 ARG B N 1
ATOM 2835 C CA . ARG C 2 2 ? 75.288 24.436 92.640 1.000 29.367 -3 ARG B CA 1
ATOM 2836 C C . ARG C 2 2 ? 73.995 25.133 93.037 1.000 30.051 -3 ARG B C 1
ATOM 2837 O O . ARG C 2 2 ? 72.985 24.484 93.264 1.000 30.216 -3 ARG B O 1
ATOM 2845 N N . SER C 2 3 ? 74.069 26.460 93.087 1.000 30.595 -2 SER B N 1
ATOM 2846 C CA . SER C 2 3 ? 72.947 27.326 93.425 1.000 30.822 -2 SER B CA 1
ATOM 2847 C C . SER C 2 3 ? 72.002 27.472 92.247 1.000 29.218 -2 SER B C 1
ATOM 2848 O O . SER C 2 3 ? 72.377 27.202 91.099 1.000 25.992 -2 SER B O 1
ATOM 2851 N N . HIS C 2 4 ? 70.813 28.027 92.532 1.000 34.989 -1 HIS B N 1
ATOM 2852 C CA . HIS C 2 4 ? 69.823 28.298 91.497 1.000 37.384 -1 HIS B CA 1
ATOM 2853 C C . HIS C 2 4 ? 70.367 29.272 90.460 1.000 33.177 -1 HIS B C 1
ATOM 2854 O O . HIS C 2 4 ? 70.133 29.120 89.262 1.000 33.983 -1 HIS B O 1
ATOM 2871 N N . TYR C 2 6 ? 73.434 29.834 89.509 1.000 24.060 1 TYR B N 1
ATOM 2872 C CA . TYR C 2 6 ? 74.454 29.203 88.693 1.000 21.410 1 TYR B CA 1
ATOM 2873 C C . TYR C 2 6 ? 73.781 28.313 87.649 1.000 21.707 1 TYR B C 1
ATOM 2874 O O . TYR C 2 6 ? 74.128 28.328 86.468 1.000 21.769 1 TYR B O 1
ATOM 2883 N N . LEU C 2 7 ? 72.814 27.519 88.098 1.000 24.317 2 LEU B N 1
ATOM 2884 C CA . LEU C 2 7 ? 72.171 26.583 87.199 1.000 29.002 2 LEU B CA 1
ATOM 2885 C C . LEU C 2 7 ? 71.378 27.318 86.135 1.000 30.511 2 LEU B C 1
ATOM 2886 O O . LEU C 2 7 ? 71.388 26.855 85.006 1.000 30.004 2 LEU B O 1
ATOM 2891 N N . ARG C 2 8 ? 70.728 28.449 86.481 1.000 33.198 3 ARG B N 1
ATOM 2892 C CA . ARG C 2 8 ? 70.045 29.254 85.470 1.000 34.590 3 ARG B CA 1
ATOM 2893 C C . ARG C 2 8 ? 71.052 29.882 84.516 1.000 31.425 3 ARG B C 1
ATOM 2894 O O . ARG C 2 8 ? 70.796 29.929 83.327 1.000 27.623 3 ARG B O 1
ATOM 2902 N N . ALA C 2 9 ? 72.219 30.326 85.016 1.000 27.101 4 ALA B N 1
ATOM 2903 C CA . ALA C 2 9 ? 73.229 30.891 84.132 1.000 26.901 4 ALA B CA 1
ATOM 2904 C C . ALA C 2 9 ? 73.614 29.918 83.017 1.000 27.165 4 ALA B C 1
ATOM 2905 O O . ALA C 2 9 ? 73.935 30.346 81.914 1.000 29.235 4 ALA B O 1
ATOM 2907 N N . VAL C 2 10 ? 73.766 28.631 83.332 1.000 30.199 5 VAL B N 1
ATOM 2908 C CA . VAL C 2 10 ? 74.446 27.724 82.412 1.000 31.726 5 VAL B CA 1
ATOM 2909 C C . VAL C 2 10 ? 73.475 26.754 81.728 1.000 38.746 5 VAL B C 1
ATOM 2910 O O . VAL C 2 10 ? 73.884 26.068 80.806 1.000 38.750 5 VAL B O 1
ATOM 2914 N N . SER C 2 11 ? 72.252 26.549 82.222 1.000 48.243 6 SER B N 1
ATOM 2915 C CA . SER C 2 11 ? 71.496 25.389 81.734 1.000 57.381 6 SER B CA 1
ATOM 2916 C C . SER C 2 11 ? 70.764 25.763 80.445 1.000 60.500 6 SER B C 1
ATOM 2917 O O . SER C 2 11 ? 70.268 26.883 80.322 1.000 63.869 6 SER B O 1
ATOM 2920 N N . GLU C 2 12 ? 70.751 24.820 79.482 1.000 63.533 7 GLU B N 1
ATOM 2921 C CA . GLU C 2 12 ? 70.270 25.085 78.134 1.000 59.956 7 GLU B CA 1
ATOM 2922 C C . GLU C 2 12 ? 69.624 23.822 77.549 1.000 62.297 7 GLU B C 1
ATOM 2923 O O . GLU C 2 12 ? 70.362 22.831 77.403 1.000 69.473 7 GLU B O 1
ATOM 2925 N N . ILE D 2 1 ? 74.754 18.308 101.123 1.000 49.878 -4 ILE D N 1
ATOM 2926 C CA . ILE D 2 1 ? 76.077 17.652 101.359 1.000 45.081 -4 ILE D CA 1
ATOM 2927 C C . ILE D 2 1 ? 75.815 16.266 101.952 1.000 33.730 -4 ILE D C 1
ATOM 2928 O O . ILE D 2 1 ? 75.748 15.292 101.215 1.000 36.579 -4 ILE D O 1
ATOM 2933 N N . ARG D 2 2 ? 75.643 16.183 103.272 1.000 27.554 -3 ARG D N 1
ATOM 2934 C CA . ARG D 2 2 ? 75.574 14.899 103.956 1.000 25.209 -3 ARG D CA 1
ATOM 2935 C C . ARG D 2 2 ? 74.267 14.178 103.630 1.000 24.765 -3 ARG D C 1
ATOM 2936 O O . ARG D 2 2 ? 73.244 14.813 103.413 1.000 24.691 -3 ARG D O 1
ATOM 2944 N N . SER D 2 3 ? 74.337 12.848 103.604 1.000 22.933 -2 SER D N 1
ATOM 2945 C CA . SER D 2 3 ? 73.198 11.974 103.295 1.000 24.496 -2 SER D CA 1
ATOM 2946 C C . SER D 2 3 ? 72.288 11.848 104.506 1.000 22.779 -2 SER D C 1
ATOM 2947 O O . SER D 2 3 ? 72.700 12.137 105.624 1.000 21.059 -2 SER D O 1
ATOM 2950 N N . HIS D 2 4 ? 71.102 11.279 104.288 1.000 25.924 -1 HIS D N 1
ATOM 2951 C CA . HIS D 2 4 ? 70.160 10.982 105.364 1.000 27.256 -1 HIS D CA 1
ATOM 2952 C C . HIS D 2 4 ? 70.787 10.018 106.380 1.000 22.582 -1 HIS D C 1
ATOM 2953 O O . HIS D 2 4 ? 70.613 10.167 107.578 1.000 20.942 -1 HIS D O 1
ATOM 2970 N N . TYR D 2 6 ? 73.891 9.535 107.188 1.000 19.302 1 TYR D N 1
ATOM 2971 C CA . TYR D 2 6 ? 74.903 10.217 107.959 1.000 16.998 1 TYR D CA 1
ATOM 2972 C C . TYR D 2 6 ? 74.252 11.106 109.020 1.000 18.936 1 TYR D C 1
ATOM 2973 O O . TYR D 2 6 ? 74.634 11.106 110.196 1.000 16.767 1 TYR D O 1
ATOM 2982 N N . LEU D 2 7 ? 73.253 11.892 108.596 1.000 17.564 2 LEU D N 1
ATOM 2983 C CA . LEU D 2 7 ? 72.623 12.818 109.506 1.000 19.397 2 LEU D CA 1
ATOM 2984 C C . LEU D 2 7 ? 71.900 12.063 110.616 1.000 18.922 2 LEU D C 1
ATOM 2985 O O . LEU D 2 7 ? 71.923 12.543 111.757 1.000 22.511 2 LEU D O 1
ATOM 2990 N N . ARG D 2 8 ? 71.317 10.883 110.318 1.000 18.868 3 ARG D N 1
ATOM 2991 C CA . ARG D 2 8 ? 70.666 10.082 111.358 1.000 21.016 3 ARG D CA 1
ATOM 2992 C C . ARG D 2 8 ? 71.692 9.472 112.292 1.000 21.551 3 ARG D C 1
ATOM 2993 O O . ARG D 2 8 ? 71.454 9.460 113.487 1.000 23.210 3 ARG D O 1
ATOM 3001 N N . ALA D 2 9 ? 72.852 9.065 111.756 1.000 19.548 4 ALA D N 1
ATOM 3002 C CA . ALA D 2 9 ? 73.898 8.510 112.600 1.000 20.169 4 ALA D CA 1
ATOM 3003 C C . ALA D 2 9 ? 74.317 9.512 113.671 1.000 20.848 4 ALA D C 1
ATOM 3004 O O . ALA D 2 9 ? 74.641 9.140 114.802 1.000 20.556 4 ALA D O 1
ATOM 3006 N N . VAL D 2 10 ? 74.437 10.789 113.307 1.000 24.211 5 VAL D N 1
ATOM 3007 C CA . VAL D 2 10 ? 75.030 11.757 114.218 1.000 26.411 5 VAL D CA 1
ATOM 3008 C C . VAL D 2 10 ? 73.938 12.613 114.888 1.000 32.190 5 VAL D C 1
ATOM 3009 O O . VAL D 2 10 ? 74.267 13.581 115.550 1.000 35.076 5 VAL D O 1
ATOM 3013 N N . SER D 2 11 ? 72.658 12.184 114.854 1.000 34.104 6 SER D N 1
ATOM 3014 C CA . SER D 2 11 ? 71.559 13.006 115.353 1.000 42.257 6 SER D CA 1
ATOM 3015 C C . SER D 2 11 ? 71.461 12.926 116.871 1.000 49.021 6 SER D C 1
ATOM 3016 O O . SER D 2 11 ? 71.602 11.842 117.440 1.000 56.040 6 SER D O 1
ATOM 3019 N N . GLU D 2 12 ? 71.220 14.084 117.511 1.000 55.924 7 GLU D N 1
ATOM 3020 C CA . GLU D 2 12 ? 71.075 14.178 118.962 1.000 59.867 7 GLU D CA 1
ATOM 3021 C C . GLU D 2 12 ? 70.195 15.386 119.311 1.000 63.406 7 GLU D C 1
ATOM 3022 O O . GLU D 2 12 ? 70.606 16.512 118.939 1.000 57.172 7 GLU D O 1
#

Radius of gyration: 24.17 Å; Cα contacts (8 Å, |Δi|>4): 845; chains: 4; bounding box: 34×64×67 Å

Nearest PDB structures (foldseek):
  7ykh-assembly2_C  TM=9.876E-01  e=4.239E-36  Mus musculus
  3lnc-assembly1_B  TM=9.511E-01  e=1.222E-04  Anaplasma phagocytophilum str. HZ
  7vze-assembly2_B  TM=8.232E-01  e=2.076E-04  Homo sapiens
  5ez0-assembly1_A  TM=8.214E-01  e=2.477E-04  Homo sapiens
  3nfl-assembly5_D-2  TM=7.670E-01  e=1.546E-04  Homo sapiens

Organism: Mus musculus (NCBI:txid10090)

InterPro domains:
  IPR001202 WW domain [PF00397] (303-332)
  IPR001202 WW domain [PS01159] (307-332)
  IPR001202 WW domain [PS01159] (353-378)
  IPR001202 WW domain [PS50020] (301-334)
  IPR001202 WW domain [PS50020] (347-380)
  IPR001202 WW domain [SM00456] (302-334)
  IPR001202 WW domain [SM00456] (348-380)
  IPR001202 WW domain [cd00201] (304-334)
  IPR001202 WW domain [cd00201] (350-380)
  IPR001478 PDZ domain [PF00595] (20-96)
  IPR001478 PDZ domain [PF00595] (427-494)
  IPR001478 PDZ domain [PF00595] (607-668)
  IPR001478 PDZ domain [PF00595] (780-857)
  IPR001478 PDZ domain [PF00595] (920-1005)
  IPR001478 PDZ domain [PF00595] (1140-1217)
  IPR001478 PDZ domain [PS50106] (17-101)
  IPR001478 PDZ domain [PS50106] (425-494)
  IPR001478 PDZ domain [PS50106] (604-667)
  IPR001478 PDZ domain [PS50106] (777-859)
  IPR001478 PDZ domain [PS50106] (919-1009)

Secondary structure (DSSP, 8-state):
--TTTT-EEEEEE--TTS--SS-EEE-GGGTB-EEE----TTSSEEPSSB---TTPEEEEETTEE-TTS-HHHHHHHHHTPPSSEEEEEE--BTTB-SBHHHHHH----TTSHHHHHHHHHHHHHHHT---EESSPP-TT--BTTTBEE--HHHHHHHHHTT-EEEEEEETTEEEEEEPPP--/-----HHHH--/--TTTT-EEEEEE--TTS--SS-EEE-GGGTB-EEE----TTS-EEPSSB---TTPEEEEETTEE-TTS-HHHHHHHHHTPPSSEEEEEE--BTTB-SBHHHHHH----TTSHHHHHHHHHHHHHHTT---EESSPP-TT--BTTTBEE--HHHHHHHHHHT-EEEEEEETTEEEEEEPPP--/-----TTTT--

B-factor: mean 32.58, std 13.91, range [13.52, 111.01]

Solvent-accessible surface area: 18785 Å² total

Foldseek 3Di:
DALCPQKDKWKFDADPVRHALWDWDDFLLNQWATWTAARDPPSTGTDDDDDDGGTWGWQDWPPHGCTLGGPVVVVVVVVPDDPTIITTTGHDDDQRDTRLLSLLPDDDDPPDPSVVSSVSNVVNNVVQWAKEKCDDDDPPDDDPHNYPHDHPVVVVVCVVVVQFSDWDDDPPMIMTTGRGHHD/DALCPQKDKWKFDADPVRHALWDWDAFLLNQWATWTAQRDPPSTGTDPDDDDHGTWGWQDWPPHGCTLGGPVVVVVVSVPDDPTIITTTGHDDDQHDGHLLSLLPDDDDPPDPSVVSSVVNVVNNVVQWAKEKCDDDDPPDDDPHNYPHDHPVVVVVCVVVVQFSAWDDDDPMIMTTGRGHHD/DDDVVCVVDPD/DDDVVCVVPDD

CATH classification: 3.30.63.10

GO terms:
  GO:0005515 protein binding (F, IPI)
  GO:0070697 activin receptor binding (F, IPI)
  GO:0007165 signal transduction (P, IPI)
  GO:0030425 dendrite (C, IDA)
  GO:2000809 positive regulation of synaptic vesicle clustering (P, IDA)
  GO:0097118 neuroligin clustering involved in postsynaptic membrane assembly (P, IDA)
  GO:0097546 ciliary base (C, IDA)
  GO:0001750 photoreceptor outer segment (C, IDA)
  GO:0001917 photoreceptor inner segment (C, IDA)
  GO:0005737 cytoplasm (C, IDA)
  GO:0005814 centriole (C, IDA)
  GO:0005886 plasma membrane (C, IDA)
  GO:0032926 negative regulation of activin receptor signaling pathway (P, IDA)
  GO:0060395 SMAD protein signal transduction (P, IDA)
  GO:0072583 clathrin-dependent endocytosis (P, IMP)
  GO:0070699 type II activin receptor binding (F, IPI)
  GO:0046332 SMAD binding (F, IPI)